Protein AF-0000000084597285 (afdb_homodimer)

pLDDT: mean 86.51, std 17.17, range [33.41, 98.69]

Secondary structure (DSSP, 8-state):
--HHHHHHHHHHS-----------HHHHHHHHHHHHHHHHHHHHHHTT--TTT---HHHHHHHHHHTHHHHHHHHHHHHHHHHHHHHHHHHHHHHHHHHHHH-HHIIIIIHHHHHHHTTS-GGGGHHHHHHHHTTSHHHHHHHHHHHHHHHHHHHHHHHHH-S-HHHHHHHHHTT--HHHHIIIIIHHHHHHHHHHHHHHHHHHHHHHHHHHHHHS-SSSHHHHHHHHHHTT-HHHHHHHHHHHHHHHHHHHHHHHHHHHHH-HHHHHHHH--/--HHHHHHHHHHH-----------HHHHHHHHHHHHHHHHHHHHHHTT--TTT---HHHHHHHHHHTHHHHHHHHHHHHHHHHHHHHHHHHHHHHHHHHHHH-HHIIIIIHHHHHHHTTS-GGGGHHHHHHHHTTSHHHHHHHHHHHHHHHHHHHHHHHHH-S-HHHHHHHHHTT--HHHHIIIIIHHHHHHHHHHHHHHHHHHHHHHHHHHHHHS-SSSHHHHHHHHHHTT-HHHHHHHHHHHHHHHHHHHHHHHHHHHHH-HHHHHHHH--

Structure (mmCIF, N/CA/C/O backbone):
data_AF-0000000084597285-model_v1
#
loop_
_entity.id
_entity.type
_entity.pdbx_description
1 polymer 'Binding-protein-dependent transport systems inner membrane component'
#
loop_
_atom_site.group_PDB
_atom_site.id
_atom_site.type_symbol
_atom_site.label_atom_id
_atom_site.label_alt_id
_atom_site.label_comp_id
_atom_site.label_asym_id
_atom_site.label_entity_id
_atom_site.label_seq_id
_atom_site.pdbx_PDB_ins_code
_atom_site.Cartn_x
_atom_site.Cartn_y
_atom_site.Cartn_z
_atom_site.occupancy
_atom_site.B_iso_or_equiv
_atom_site.auth_seq_id
_atom_site.auth_comp_id
_atom_site.auth_asym_id
_atom_site.auth_atom_id
_atom_site.pdbx_PDB_model_num
ATOM 1 N N . MET A 1 1 ? 10.25 71.938 -6.898 1 36.72 1 MET A N 1
ATOM 2 C CA . MET A 1 1 ? 11.172 70.812 -6.621 1 36.72 1 MET A CA 1
ATOM 3 C C . MET A 1 1 ? 10.406 69.562 -6.25 1 36.72 1 MET A C 1
ATOM 5 O O . MET A 1 1 ? 11.008 68.5 -5.934 1 36.72 1 MET A O 1
ATOM 9 N N . GLN A 1 2 ? 9.07 69.625 -6 1 49.94 2 GLN A N 1
ATOM 10 C CA . GLN A 1 2 ? 8.156 68.562 -5.602 1 49.94 2 GLN A CA 1
ATOM 11 C C . GLN A 1 2 ? 7.812 67.625 -6.789 1 49.94 2 GLN A C 1
ATOM 13 O O . GLN A 1 2 ? 7.383 66.5 -6.609 1 49.94 2 GLN A O 1
ATOM 18 N N . THR A 1 3 ? 7.871 68.188 -8.023 1 53.97 3 THR A N 1
ATOM 19 C CA . THR A 1 3 ? 7.324 67.438 -9.164 1 53.97 3 THR A CA 1
ATOM 20 C C . THR A 1 3 ? 8.273 66.375 -9.602 1 53.97 3 THR A C 1
ATOM 22 O O . THR A 1 3 ? 7.871 65.438 -10.328 1 53.97 3 THR A O 1
ATOM 25 N N . LYS A 1 4 ? 9.594 66.562 -9.391 1 57.09 4 LYS A N 1
ATOM 26 C CA . LYS A 1 4 ? 10.523 65.562 -9.914 1 57.09 4 LYS A CA 1
ATOM 27 C C . LYS A 1 4 ? 10.438 64.25 -9.133 1 57.09 4 LYS A C 1
ATOM 29 O O . LYS A 1 4 ? 10.734 63.156 -9.656 1 57.09 4 LYS A O 1
ATOM 34 N N . THR A 1 5 ? 10.047 64.375 -7.777 1 53.66 5 THR A N 1
ATOM 35 C CA . THR A 1 5 ? 10.023 63.188 -6.953 1 53.66 5 THR A CA 1
ATOM 36 C C . THR A 1 5 ? 8.867 62.281 -7.34 1 53.66 5 THR A C 1
ATOM 38 O O . THR A 1 5 ? 8.992 61.031 -7.312 1 53.66 5 THR A O 1
ATOM 41 N N . GLU A 1 6 ? 7.719 62.906 -7.875 1 53.47 6 GLU A N 1
ATOM 42 C CA . GLU A 1 6 ? 6.582 62.031 -8.219 1 53.47 6 GLU A CA 1
ATOM 43 C C . GLU A 1 6 ? 6.859 61.25 -9.484 1 53.47 6 GLU A C 1
ATOM 45 O O . GLU A 1 6 ? 6.441 60.094 -9.594 1 53.47 6 GLU A O 1
ATOM 50 N N . THR A 1 7 ? 7.617 61.844 -10.461 1 55.75 7 THR A N 1
ATOM 51 C CA . THR A 1 7 ? 7.82 61.156 -11.719 1 55.75 7 THR A CA 1
ATOM 52 C C . THR A 1 7 ? 8.773 59.969 -11.539 1 55.75 7 THR A C 1
ATOM 54 O O . THR A 1 7 ? 8.617 58.938 -12.188 1 55.75 7 THR A O 1
ATOM 57 N N . THR A 1 8 ? 9.828 60.188 -10.609 1 51.66 8 THR A N 1
ATOM 58 C CA . THR A 1 8 ? 10.789 59.094 -10.453 1 51.66 8 THR A CA 1
ATOM 59 C C . THR A 1 8 ? 10.141 57.938 -9.727 1 51.66 8 THR A C 1
ATOM 61 O O . THR A 1 8 ? 10.492 56.781 -9.977 1 51.66 8 THR A O 1
ATOM 64 N N . TRP A 1 9 ? 9.18 58.219 -8.719 1 50.84 9 TRP A N 1
ATOM 65 C CA . TRP A 1 9 ? 8.516 57.094 -8.062 1 50.84 9 TRP A CA 1
ATOM 66 C C . TRP A 1 9 ? 7.637 56.312 -9.039 1 50.84 9 TRP A C 1
ATOM 68 O O . TRP A 1 9 ? 7.547 55.094 -8.969 1 50.84 9 TRP A O 1
ATOM 78 N N . MET A 1 10 ? 6.949 57.031 -9.992 1 48.25 10 MET A N 1
ATOM 79 C CA . MET A 1 10 ? 6.137 56.312 -10.961 1 48.25 10 MET A CA 1
ATOM 80 C C . MET A 1 10 ? 7.016 55.469 -11.898 1 48.25 10 MET A C 1
ATOM 82 O O . MET A 1 10 ? 6.559 54.5 -12.469 1 48.25 10 MET A O 1
ATOM 86 N N . LYS A 1 11 ? 8.172 55.969 -12.32 1 46.78 11 LYS A N 1
ATOM 87 C CA . LYS A 1 11 ? 9.031 55.219 -13.227 1 46.78 11 LYS A CA 1
ATOM 88 C C . LYS A 1 11 ? 9.617 54 -12.531 1 46.78 11 LYS A C 1
ATOM 90 O O . LYS A 1 11 ? 9.883 52.969 -13.18 1 46.78 11 LYS A O 1
ATOM 95 N N . GLN A 1 12 ? 9.992 54.094 -11.234 1 44.41 12 GLN A N 1
ATOM 96 C CA . GLN A 1 12 ? 10.57 52.938 -10.586 1 44.41 12 GLN A CA 1
ATOM 97 C C . GLN A 1 12 ? 9.516 51.844 -10.383 1 44.41 12 GLN A C 1
ATOM 99 O O . GLN A 1 12 ? 9.852 50.688 -10.055 1 44.41 12 GLN A O 1
ATOM 104 N N . ALA A 1 13 ? 8.25 52.188 -10.297 1 42.84 13 ALA A N 1
ATOM 105 C CA . ALA A 1 13 ? 7.242 51.156 -10.109 1 42.84 13 ALA A CA 1
ATOM 106 C C . ALA A 1 13 ? 7.133 50.25 -11.344 1 42.84 13 ALA A C 1
ATOM 108 O O . ALA A 1 13 ? 6.492 49.188 -11.297 1 42.84 13 ALA A O 1
ATOM 109 N N . LYS A 1 14 ? 7.297 50.906 -12.5 1 39.84 14 LYS A N 1
ATOM 110 C CA . LYS A 1 14 ? 7.051 50.062 -13.656 1 39.84 14 LYS A CA 1
ATOM 111 C C . LYS A 1 14 ? 8.195 49.062 -13.859 1 39.84 14 LYS A C 1
ATOM 113 O O . LYS A 1 14 ? 8.883 49.125 -14.875 1 39.84 14 LYS A O 1
ATOM 118 N N . GLN A 1 15 ? 9.188 49 -12.977 1 37.38 15 GLN A N 1
ATOM 119 C CA . GLN A 1 15 ? 10.031 47.875 -13.328 1 37.38 15 GLN A CA 1
ATOM 120 C C . GLN A 1 15 ? 9.188 46.656 -13.734 1 37.38 15 GLN A C 1
ATOM 122 O O . GLN A 1 15 ? 8.352 46.219 -12.953 1 37.38 15 GLN A O 1
ATOM 127 N N . LYS A 1 16 ? 8.93 46.562 -14.992 1 36.34 16 LYS A N 1
ATOM 128 C CA . LYS A 1 16 ? 8.344 45.406 -15.664 1 36.34 16 LYS A CA 1
ATOM 129 C C . LYS A 1 16 ? 8.75 44.094 -14.961 1 36.34 16 LYS A C 1
ATOM 131 O O . LYS A 1 16 ? 9.938 43.781 -14.859 1 36.34 16 LYS A O 1
ATOM 136 N N . ASN A 1 17 ? 8.023 43.75 -14.023 1 38.5 17 ASN A N 1
ATOM 137 C CA . ASN A 1 17 ? 8.102 42.344 -13.617 1 38.5 17 ASN A CA 1
ATOM 138 C C . ASN A 1 17 ? 8.305 41.438 -14.828 1 38.5 17 ASN A C 1
ATOM 140 O O . ASN A 1 17 ? 7.406 41.25 -15.648 1 38.5 17 ASN A O 1
ATOM 144 N N . VAL A 1 18 ? 9.375 41.688 -15.578 1 36.62 18 VAL A N 1
ATOM 145 C CA . VAL A 1 18 ? 9.648 40.625 -16.531 1 36.62 18 VAL A CA 1
ATOM 146 C C . VAL A 1 18 ? 9.148 39.281 -15.984 1 36.62 18 VAL A C 1
ATOM 148 O O . VAL A 1 18 ? 9.648 38.781 -14.969 1 36.62 18 VAL A O 1
ATOM 151 N N . LYS A 1 19 ? 7.941 39.125 -16.125 1 39.03 19 LYS A N 1
ATOM 152 C CA . LYS A 1 19 ? 7.379 37.812 -15.867 1 39.03 19 LYS A CA 1
ATOM 153 C C . LYS A 1 19 ? 8.32 36.688 -16.328 1 39.03 19 LYS A C 1
ATOM 155 O O . LYS A 1 19 ? 8.516 36.531 -17.531 1 39.03 19 LYS A O 1
ATOM 160 N N . ARG A 1 20 ? 9.516 36.469 -15.867 1 38.94 20 ARG A N 1
ATOM 161 C CA . ARG A 1 20 ? 10.234 35.25 -16.141 1 38.94 20 ARG A CA 1
ATOM 162 C C . ARG A 1 20 ? 9.273 34.125 -16.5 1 38.94 20 ARG A C 1
ATOM 164 O O . ARG A 1 20 ? 8.352 33.812 -15.742 1 38.94 20 ARG A O 1
ATOM 171 N N . ILE A 1 21 ? 9.016 34 -17.703 1 37.62 21 ILE A N 1
ATOM 172 C CA . ILE A 1 21 ? 8.305 32.812 -18.188 1 37.62 21 ILE A CA 1
ATOM 173 C C . ILE A 1 21 ? 8.727 31.609 -17.375 1 37.62 21 ILE A C 1
ATOM 175 O O . ILE A 1 21 ? 9.875 31.156 -17.453 1 37.62 21 ILE A O 1
ATOM 179 N N . GLN A 1 22 ? 8.469 31.484 -16.094 1 44.31 22 GLN A N 1
ATOM 180 C CA . GLN A 1 22 ? 8.602 30.234 -15.367 1 44.31 22 GLN A CA 1
ATOM 181 C C . GLN A 1 22 ? 8.156 29.047 -16.219 1 44.31 22 GLN A C 1
ATOM 183 O O . GLN A 1 22 ? 6.984 28.953 -16.594 1 44.31 22 GLN A O 1
ATOM 188 N N . ILE A 1 23 ? 8.875 28.703 -17.281 1 49.12 23 ILE A N 1
ATOM 189 C CA . ILE A 1 23 ? 8.57 27.422 -17.906 1 49.12 23 ILE A CA 1
ATOM 190 C C . ILE A 1 23 ? 7.809 26.531 -16.938 1 49.12 23 ILE A C 1
ATOM 192 O O . ILE A 1 23 ? 8.266 26.297 -15.812 1 49.12 23 ILE A O 1
ATOM 196 N N . PRO A 1 24 ? 6.562 26.297 -17.219 1 55.91 24 PRO A N 1
ATOM 197 C CA . PRO A 1 24 ? 5.766 25.531 -16.25 1 55.91 24 PRO A CA 1
ATOM 198 C C . PRO A 1 24 ? 6.461 24.234 -15.805 1 55.91 24 PRO A C 1
ATOM 200 O O . PRO A 1 24 ? 7.219 23.641 -16.578 1 55.91 24 PRO A O 1
ATOM 203 N N . HIS A 1 25 ? 6.801 24.031 -14.59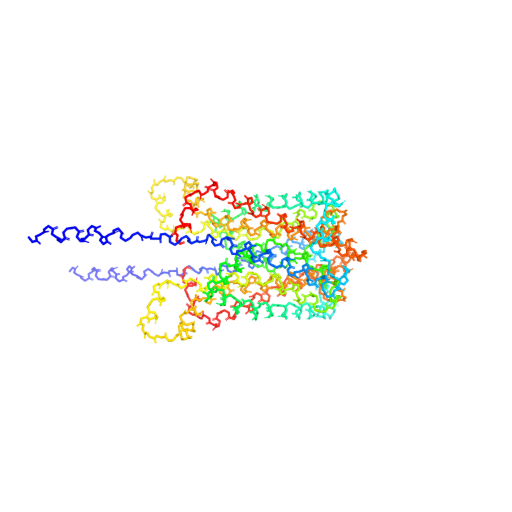4 1 61 25 HIS A N 1
ATOM 204 C CA . HIS A 1 25 ? 7.391 22.906 -13.867 1 61 25 HIS A CA 1
ATOM 205 C C . HIS A 1 25 ? 7.062 21.578 -14.539 1 61 25 HIS A C 1
ATOM 207 O O . HIS A 1 25 ? 7.867 20.641 -14.508 1 61 25 HIS A O 1
ATOM 213 N N . SER A 1 26 ? 6.098 21.562 -15.469 1 67.5 26 SER A N 1
ATOM 214 C CA . SER A 1 26 ? 5.598 20.359 -16.156 1 67.5 26 SER A CA 1
ATOM 215 C C . SER A 1 26 ? 6.441 20.047 -17.375 1 67.5 26 SER A C 1
ATOM 217 O O . SER A 1 26 ? 6.586 18.875 -17.75 1 67.5 26 SER A O 1
ATOM 219 N N . LEU A 1 27 ? 7.102 20.984 -17.922 1 76.88 27 LEU A N 1
ATOM 220 C CA . LEU A 1 27 ? 7.852 20.734 -19.141 1 76.88 27 LEU A CA 1
ATOM 221 C C . LEU A 1 27 ? 9.133 19.953 -18.844 1 76.88 27 LEU A C 1
ATOM 223 O O . LEU A 1 27 ? 9.531 19.078 -19.625 1 76.88 27 LEU A O 1
ATOM 227 N N . TRP A 1 28 ? 9.68 20.234 -17.797 1 80.44 28 TRP A N 1
ATOM 228 C CA . TRP A 1 28 ? 10.891 19.516 -17.391 1 80.44 28 TRP A CA 1
ATOM 229 C C . TRP A 1 28 ? 10.586 18.031 -17.172 1 80.44 28 TRP A C 1
ATOM 231 O O . TRP A 1 28 ? 11.391 17.172 -17.531 1 80.44 28 TRP A O 1
ATOM 241 N N . ALA A 1 29 ? 9.438 17.781 -16.656 1 82.94 29 ALA A N 1
ATOM 242 C CA . ALA A 1 29 ? 9.023 16.391 -16.438 1 82.94 29 ALA A CA 1
ATOM 243 C C . ALA A 1 29 ? 8.828 15.656 -17.75 1 82.94 29 ALA A C 1
ATOM 245 O O . ALA A 1 29 ? 9.25 14.508 -17.906 1 82.94 29 ALA A O 1
ATOM 246 N N . GLY A 1 30 ? 8.25 16.344 -18.688 1 87.19 30 GLY A N 1
ATOM 247 C CA . GLY A 1 30 ? 8.031 15.758 -20 1 87.19 30 GLY A CA 1
ATOM 248 C C . GLY A 1 30 ? 9.32 15.43 -20.719 1 87.19 30 GLY A C 1
ATOM 249 O O . GLY A 1 30 ? 9.469 14.336 -21.281 1 87.19 30 GLY A O 1
ATOM 250 N N . PHE A 1 31 ? 10.227 16.281 -20.656 1 88.81 31 PHE A N 1
ATOM 251 C CA . PHE A 1 31 ? 11.508 16.094 -21.312 1 88.81 31 PHE A CA 1
ATOM 252 C C . PHE A 1 31 ? 12.281 14.953 -20.672 1 88.81 31 PHE A C 1
ATOM 254 O O . PHE A 1 31 ? 12.938 14.156 -21.359 1 88.81 31 PHE A O 1
ATOM 261 N N . THR A 1 32 ? 12.195 14.93 -19.406 1 86.88 32 THR A N 1
ATOM 262 C CA . THR A 1 32 ? 12.898 13.875 -18.688 1 86.88 32 THR A CA 1
ATOM 263 C C . THR A 1 32 ? 12.305 12.508 -19.016 1 86.88 32 THR A C 1
ATOM 265 O O . THR A 1 32 ? 13.039 11.531 -19.188 1 86.88 32 THR A O 1
ATOM 268 N N . LEU A 1 33 ? 11.008 12.414 -19.109 1 88.5 33 LEU A N 1
ATOM 269 C CA . LEU A 1 33 ? 10.352 11.156 -19.422 1 88.5 33 LEU A CA 1
ATOM 270 C C . LEU A 1 33 ? 10.703 10.695 -20.828 1 88.5 33 LEU A C 1
ATOM 272 O O . LEU A 1 33 ? 10.984 9.516 -21.062 1 88.5 33 LEU A O 1
ATOM 276 N N . ILE A 1 34 ? 10.664 11.648 -21.719 1 90.75 34 ILE A N 1
ATOM 277 C CA . ILE A 1 34 ? 11.016 11.352 -23.109 1 90.75 34 ILE A CA 1
ATOM 278 C C . ILE A 1 34 ?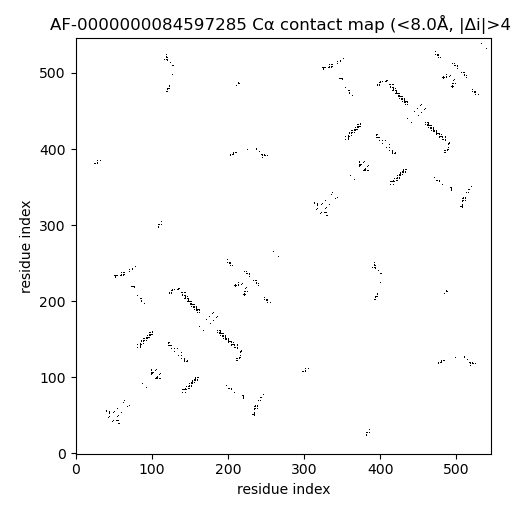 12.477 10.898 -23.188 1 90.75 34 ILE A C 1
ATOM 280 O O . ILE A 1 34 ? 12.797 9.938 -23.875 1 90.75 34 ILE A O 1
ATOM 284 N N . GLY A 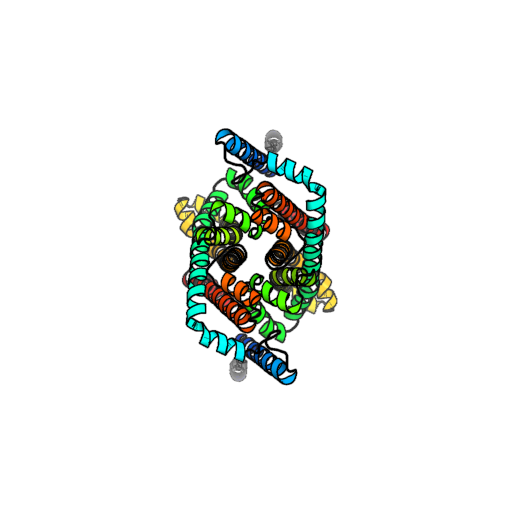1 35 ? 13.305 11.648 -22.5 1 91.94 35 GLY A N 1
ATOM 285 C CA . GLY A 1 35 ? 14.703 11.258 -22.438 1 91.94 35 GLY A CA 1
ATOM 286 C C . GLY A 1 35 ? 14.914 9.859 -21.891 1 91.94 35 GLY A C 1
ATOM 287 O O . GLY A 1 35 ? 15.734 9.102 -22.406 1 91.94 35 GLY A O 1
ATOM 288 N N . PHE A 1 36 ? 14.172 9.531 -20.859 1 91.06 36 PHE A N 1
ATOM 289 C CA . PHE A 1 36 ? 14.266 8.211 -20.25 1 91.06 36 PHE A CA 1
ATOM 290 C C . PHE A 1 36 ? 13.891 7.121 -21.25 1 91.06 36 PHE A C 1
ATOM 292 O O . PHE A 1 36 ? 14.609 6.125 -21.375 1 91.06 36 PHE A O 1
ATOM 299 N N . PHE A 1 37 ? 12.812 7.266 -22 1 93.38 37 PHE A N 1
ATOM 300 C CA . PHE A 1 37 ? 12.352 6.262 -22.953 1 93.38 37 PHE A CA 1
ATOM 301 C C . PHE A 1 37 ? 13.312 6.164 -24.141 1 93.38 37 PHE A C 1
ATOM 303 O O . PHE A 1 37 ? 13.516 5.082 -24.703 1 93.38 37 PHE A O 1
ATOM 310 N N . LEU A 1 38 ? 13.867 7.297 -24.531 1 94.62 38 LEU A N 1
ATOM 311 C CA . LEU A 1 38 ? 14.828 7.301 -25.625 1 94.62 38 LEU A CA 1
ATOM 312 C C . LEU A 1 38 ? 16.109 6.566 -25.219 1 94.62 38 LEU A C 1
ATOM 314 O O . LEU A 1 38 ? 16.656 5.797 -26.016 1 94.62 38 LEU A O 1
ATOM 318 N N . VAL A 1 39 ? 16.531 6.844 -24.062 1 94.5 39 VAL A N 1
ATOM 319 C CA . VAL A 1 39 ? 17.719 6.156 -23.562 1 94.5 39 VAL A CA 1
ATOM 320 C C . VAL A 1 39 ? 17.438 4.66 -23.469 1 94.5 39 VAL A C 1
ATOM 322 O O . VAL A 1 39 ? 18.297 3.842 -23.812 1 94.5 39 VAL A O 1
ATOM 325 N N . TRP A 1 40 ? 16.281 4.312 -22.984 1 94.75 40 TRP A N 1
ATOM 326 C CA . TRP A 1 40 ? 15.867 2.918 -22.891 1 94.75 40 TRP A CA 1
ATOM 327 C C . TRP A 1 40 ? 15.852 2.262 -24.266 1 94.75 40 TRP A C 1
ATOM 329 O O . TRP A 1 40 ? 16.422 1.183 -24.453 1 94.75 40 TRP A O 1
ATOM 339 N N . GLN A 1 41 ? 15.328 2.902 -25.172 1 95.5 41 GLN A N 1
ATOM 340 C CA . GLN A 1 41 ? 15.258 2.389 -26.531 1 95.5 41 GLN A CA 1
ATOM 341 C C . GLN A 1 41 ? 16.656 2.203 -27.125 1 95.5 41 GLN A C 1
ATOM 343 O O . GLN A 1 41 ? 16.953 1.16 -27.703 1 95.5 41 GLN A O 1
ATOM 348 N N . LEU A 1 42 ? 17.453 3.197 -26.938 1 95.25 42 LEU A N 1
ATOM 349 C CA . LEU A 1 42 ? 18.812 3.166 -27.484 1 95.25 42 LEU A CA 1
ATOM 350 C C . LEU A 1 42 ? 19.656 2.113 -26.781 1 95.25 42 LEU A C 1
ATOM 352 O O . LEU A 1 42 ? 20.469 1.438 -27.422 1 95.25 42 LEU A O 1
ATOM 356 N N . ALA A 1 43 ? 19.484 2.043 -25.516 1 94.44 43 ALA A N 1
ATOM 357 C CA . ALA A 1 43 ? 20.25 1.075 -24.75 1 94.44 43 ALA A CA 1
ATOM 358 C C . ALA A 1 43 ? 19.953 -0.353 -25.188 1 94.44 43 ALA A C 1
ATOM 360 O O . ALA A 1 43 ? 20.859 -1.178 -25.328 1 94.44 43 ALA A O 1
ATOM 361 N N . THR A 1 44 ? 18.688 -0.622 -25.375 1 93.31 44 THR A N 1
ATOM 362 C CA . THR A 1 44 ? 18.297 -1.973 -25.766 1 93.31 44 THR A CA 1
ATOM 363 C C . THR A 1 44 ? 18.812 -2.281 -27.172 1 93.31 44 THR A C 1
ATOM 365 O O . THR A 1 44 ? 19.188 -3.416 -27.469 1 93.31 44 THR A O 1
ATOM 368 N N . MET A 1 45 ? 18.906 -1.268 -28.031 1 91.69 45 MET A N 1
ATOM 369 C CA . MET A 1 45 ? 19.359 -1.449 -29.406 1 91.69 45 MET A CA 1
ATOM 370 C C . MET A 1 45 ? 20.875 -1.568 -29.469 1 91.69 45 MET A C 1
ATOM 372 O O . MET A 1 45 ? 21.406 -2.461 -30.141 1 91.69 45 MET A O 1
ATOM 376 N N . LEU A 1 46 ? 21.531 -0.699 -28.734 1 93.81 46 LEU A N 1
ATOM 377 C CA . LEU A 1 46 ? 22.984 -0.617 -28.828 1 93.81 46 LEU A CA 1
ATOM 378 C C . LEU A 1 46 ? 23.641 -1.771 -28.078 1 93.81 46 LEU A C 1
ATOM 380 O O . LEU A 1 46 ? 24.688 -2.273 -28.5 1 93.81 46 LEU A O 1
ATOM 384 N N . LEU A 1 47 ? 23.062 -2.154 -27 1 94.38 47 LEU A N 1
ATOM 385 C CA . LEU A 1 47 ? 23.656 -3.215 -26.188 1 94.38 47 LEU A CA 1
ATOM 386 C C . LEU A 1 47 ? 23.094 -4.578 -26.578 1 94.38 47 LEU A C 1
ATOM 388 O O . LEU A 1 47 ? 23.5 -5.602 -26.031 1 94.38 47 LEU A O 1
ATOM 392 N N . ALA A 1 48 ? 22.203 -4.676 -27.516 1 92.88 48 ALA A N 1
ATOM 393 C CA . ALA A 1 48 ? 21.594 -5.902 -28.016 1 92.88 48 ALA A CA 1
ATOM 394 C C . ALA A 1 48 ? 21.031 -6.746 -26.875 1 92.88 48 ALA A C 1
ATOM 396 O O . ALA A 1 48 ? 21.312 -7.941 -26.781 1 92.88 48 ALA A O 1
ATOM 397 N N . ILE A 1 49 ? 20.375 -6.098 -26.031 1 92.06 49 ILE A N 1
ATOM 398 C CA . ILE A 1 49 ? 19.75 -6.797 -24.922 1 92.06 49 ILE A CA 1
ATOM 399 C C . ILE A 1 49 ? 18.625 -7.699 -25.422 1 92.06 49 ILE A C 1
ATOM 401 O O . ILE A 1 49 ? 17.734 -7.242 -26.156 1 92.06 49 ILE A O 1
ATOM 405 N N . PRO A 1 50 ? 18.656 -8.938 -25.125 1 92.88 50 PRO A N 1
ATOM 406 C CA . PRO A 1 50 ? 17.594 -9.836 -25.578 1 92.88 50 PRO A CA 1
ATOM 407 C C . PRO A 1 50 ? 16.219 -9.398 -25.109 1 92.88 50 PRO A C 1
ATOM 409 O O . PRO A 1 50 ? 16.062 -8.914 -23.984 1 92.88 50 PRO A O 1
ATOM 412 N N . GLN A 1 51 ? 15.234 -9.617 -25.922 1 90.94 51 GLN A N 1
ATOM 413 C CA . GLN A 1 51 ? 13.859 -9.18 -25.672 1 90.94 51 GLN A CA 1
ATOM 414 C C . GLN A 1 51 ? 13.266 -9.898 -24.469 1 90.94 51 GLN A C 1
ATOM 416 O O . GLN A 1 51 ? 12.398 -9.359 -23.781 1 90.94 51 GLN A O 1
ATOM 421 N N . TYR A 1 52 ? 13.758 -11.117 -24.281 1 90.38 52 TYR A N 1
ATOM 422 C CA . TYR A 1 52 ? 13.195 -11.875 -23.156 1 90.38 52 TYR A CA 1
ATOM 423 C C . TYR A 1 52 ? 13.633 -11.289 -21.828 1 90.38 52 TYR A C 1
ATOM 425 O O . TYR A 1 52 ? 13.016 -11.555 -20.797 1 90.38 52 TYR A O 1
ATOM 433 N N . LEU A 1 53 ? 14.68 -10.531 -21.922 1 91.31 53 LEU A N 1
ATOM 434 C CA . LEU A 1 53 ? 15.156 -9.875 -20.703 1 91.31 53 LEU A CA 1
ATOM 435 C C . LEU A 1 53 ? 14.57 -8.477 -20.578 1 91.31 53 LEU A C 1
ATOM 437 O O . LEU A 1 53 ? 14.023 -8.109 -19.547 1 91.31 53 LEU A O 1
ATOM 441 N N . LEU A 1 54 ? 14.711 -7.695 -21.594 1 95.31 54 LEU A N 1
ATOM 442 C CA . LEU A 1 54 ? 14.227 -6.316 -21.578 1 95.31 54 LEU A CA 1
ATOM 443 C C . LEU A 1 54 ? 13.789 -5.879 -22.984 1 95.31 54 LEU A C 1
ATOM 445 O O . LEU A 1 54 ? 14.609 -5.402 -23.766 1 95.31 54 LEU A O 1
ATOM 449 N N . PRO A 1 55 ? 12.516 -5.941 -23.172 1 96.56 55 PRO A N 1
ATOM 450 C CA . PRO A 1 55 ? 12.047 -5.457 -24.469 1 96.56 55 PRO A CA 1
ATOM 451 C C . PRO A 1 55 ? 12.148 -3.938 -24.609 1 96.56 55 PRO A C 1
ATOM 453 O O . PRO A 1 55 ? 12.039 -3.219 -23.609 1 96.56 55 PRO A O 1
ATOM 456 N N . SER A 1 56 ? 12.344 -3.506 -25.797 1 96.31 56 SER A N 1
ATOM 457 C CA . SER A 1 56 ? 12.391 -2.07 -26.062 1 96.31 56 SER A CA 1
ATOM 458 C C . SER A 1 56 ? 11 -1.446 -25.953 1 96.31 56 SER A C 1
ATOM 460 O O . SER A 1 56 ? 9.992 -2.141 -26.078 1 96.31 56 SER A O 1
ATOM 462 N N . PRO A 1 57 ? 11.008 -0.171 -25.656 1 96.44 57 PRO A N 1
ATOM 463 C CA . PRO A 1 57 ? 9.711 0.516 -25.594 1 96.44 57 PRO A CA 1
ATOM 464 C C . PRO A 1 57 ? 8.898 0.365 -26.875 1 96.44 57 PRO A C 1
ATOM 466 O O . PRO A 1 57 ? 7.676 0.226 -26.812 1 96.44 57 PRO A O 1
ATOM 469 N N . LEU A 1 58 ? 9.547 0.32 -27.969 1 95.31 58 LEU A N 1
ATOM 470 C CA . LEU A 1 58 ? 8.852 0.185 -29.234 1 95.31 58 LEU A CA 1
ATOM 471 C C . LEU A 1 58 ? 8.188 -1.184 -29.344 1 95.31 58 LEU A C 1
ATOM 473 O O . LEU A 1 58 ? 7.062 -1.295 -29.844 1 95.31 58 LEU A O 1
ATOM 477 N N . ILE A 1 59 ? 8.867 -2.211 -28.922 1 96.25 59 ILE A N 1
ATOM 478 C CA . ILE A 1 59 ? 8.328 -3.564 -28.953 1 96.25 59 ILE A CA 1
ATOM 479 C C . ILE A 1 59 ? 7.133 -3.666 -28.016 1 96.25 59 ILE A C 1
ATOM 481 O O . ILE A 1 59 ? 6.129 -4.305 -28.328 1 96.25 59 ILE A O 1
ATOM 485 N N . ILE A 1 60 ? 7.273 -3.035 -26.875 1 97 60 ILE A N 1
ATOM 486 C CA . ILE A 1 60 ? 6.18 -3.029 -25.906 1 97 60 ILE A CA 1
ATOM 487 C C . ILE A 1 60 ? 4.965 -2.328 -26.516 1 97 60 ILE A C 1
ATOM 489 O O . ILE A 1 60 ? 3.836 -2.818 -26.406 1 97 60 ILE A O 1
ATOM 493 N N . PHE A 1 61 ? 5.215 -1.225 -27.188 1 96.5 61 PHE A N 1
ATOM 494 C CA . PHE A 1 61 ? 4.133 -0.456 -27.797 1 96.5 61 PHE A CA 1
ATOM 495 C C . PHE A 1 61 ? 3.449 -1.257 -28.891 1 96.5 61 PHE A C 1
ATOM 497 O O . PHE A 1 61 ? 2.221 -1.26 -29 1 96.5 61 PHE A O 1
ATOM 504 N N . THR A 1 62 ? 4.188 -1.905 -29.688 1 96.12 62 THR A N 1
ATOM 505 C CA . THR A 1 62 ? 3.635 -2.727 -30.75 1 96.12 62 THR A CA 1
ATOM 506 C C . THR A 1 62 ? 2.822 -3.885 -30.188 1 96.12 62 THR A C 1
ATOM 508 O O . THR A 1 62 ? 1.787 -4.258 -30.734 1 96.12 62 THR A O 1
ATOM 511 N N . ARG A 1 63 ? 3.348 -4.434 -29.078 1 96.69 63 ARG A N 1
ATOM 512 C CA . ARG A 1 63 ? 2.633 -5.527 -28.438 1 96.69 63 ARG A CA 1
ATOM 513 C C . ARG A 1 63 ? 1.308 -5.047 -27.844 1 96.69 63 ARG A C 1
ATOM 515 O O . ARG A 1 63 ? 0.302 -5.754 -27.922 1 96.69 63 ARG A O 1
ATOM 522 N N . VAL A 1 64 ? 1.301 -3.883 -27.297 1 97.56 64 VAL A N 1
ATOM 523 C CA . VAL A 1 64 ? 0.074 -3.303 -26.766 1 97.56 64 VAL A CA 1
ATOM 524 C C . VAL A 1 64 ? -0.949 -3.129 -27.891 1 97.56 64 VAL A C 1
ATOM 526 O O . VAL A 1 64 ? -2.133 -3.426 -27.703 1 97.56 64 VAL A O 1
ATOM 529 N N . LEU A 1 65 ? -0.478 -2.711 -29.031 1 96.81 65 LEU A N 1
ATOM 530 C CA . LEU A 1 65 ? -1.371 -2.48 -30.156 1 96.81 65 LEU A CA 1
ATOM 531 C C . LEU A 1 65 ? -1.861 -3.801 -30.75 1 96.81 65 LEU A C 1
ATOM 533 O O . LEU A 1 65 ? -3.041 -3.936 -31.078 1 96.81 65 LEU A O 1
ATOM 537 N N . SER A 1 66 ? -0.98 -4.75 -30.859 1 97 66 SER A N 1
ATOM 538 C CA . SER A 1 66 ? -1.337 -6.031 -31.469 1 97 66 SER A CA 1
ATOM 539 C C . SER A 1 66 ? -2.277 -6.824 -30.562 1 97 66 SER A C 1
ATOM 541 O O . SER A 1 66 ? -3.113 -7.586 -31.047 1 97 66 SER A O 1
ATOM 543 N N . GLU A 1 67 ? -2.131 -6.664 -29.25 1 97.62 67 GLU A N 1
ATOM 544 C CA . GLU A 1 67 ? -2.961 -7.395 -28.297 1 97.62 67 GLU A CA 1
ATOM 545 C C . GLU A 1 67 ? -3.992 -6.48 -27.641 1 97.62 67 GLU A C 1
ATOM 547 O O . GLU A 1 67 ? -4.391 -6.703 -26.5 1 97.62 67 GLU A O 1
ATOM 552 N N . SER A 1 68 ? -4.367 -5.461 -28.359 1 97.12 68 SER A N 1
ATOM 553 C CA . SER A 1 68 ? -5.227 -4.43 -27.797 1 97.12 68 SER A CA 1
ATOM 554 C C . SER A 1 68 ? -6.555 -5.012 -27.312 1 97.12 68 SER A C 1
ATOM 556 O O . SER A 1 68 ? -7.066 -4.625 -26.266 1 97.12 68 SER A O 1
ATOM 558 N N . GLN A 1 69 ? -7.102 -5.965 -28.047 1 97.5 69 GLN A N 1
ATOM 559 C CA . GLN A 1 69 ? -8.391 -6.551 -27.672 1 97.5 69 GLN A CA 1
ATOM 560 C C . GLN A 1 69 ? -8.266 -7.402 -26.406 1 97.5 69 GLN A C 1
ATOM 562 O O . GLN A 1 69 ? -9.102 -7.316 -25.516 1 97.5 69 GLN A O 1
ATOM 567 N N . VAL A 1 70 ? -7.258 -8.219 -26.375 1 97.62 70 VAL A N 1
ATOM 568 C CA . VAL A 1 70 ? -7.008 -9.07 -25.219 1 97.62 70 VAL A CA 1
ATOM 569 C C . VAL A 1 70 ? -6.723 -8.203 -24 1 97.62 70 VAL A C 1
ATOM 571 O O . VAL A 1 70 ? -7.285 -8.43 -22.922 1 97.62 70 VAL A O 1
ATOM 574 N N . LEU A 1 71 ? -5.891 -7.227 -24.141 1 98.44 71 LEU A N 1
ATOM 575 C CA . LEU A 1 71 ? -5.539 -6.332 -23.047 1 98.44 71 LEU A CA 1
ATOM 576 C C . LEU A 1 71 ? -6.762 -5.574 -22.547 1 98.44 71 LEU A C 1
ATOM 578 O O . LEU A 1 71 ? -6.949 -5.414 -21.344 1 98.44 71 LEU A O 1
ATOM 582 N N . LEU A 1 72 ? -7.543 -5.141 -23.469 1 98 72 LEU A N 1
ATOM 583 C CA . LEU A 1 72 ? -8.734 -4.391 -23.094 1 98 72 LEU A CA 1
ATOM 584 C C . LEU A 1 72 ? -9.711 -5.27 -22.312 1 98 72 LEU A C 1
ATOM 586 O O . LEU A 1 72 ? -10.297 -4.828 -21.328 1 98 72 LEU A O 1
ATOM 590 N N . SER A 1 73 ? -9.922 -6.469 -22.766 1 98.06 73 SER A N 1
ATOM 591 C CA . SER A 1 73 ? -10.828 -7.395 -22.094 1 98.06 73 SER A CA 1
ATOM 592 C C . SER A 1 73 ? -10.375 -7.66 -20.656 1 98.06 73 SER A C 1
ATOM 594 O O . SER A 1 73 ? -11.18 -7.605 -19.719 1 98.06 73 SER A O 1
ATOM 596 N N . HIS A 1 74 ? -9.117 -7.934 -20.422 1 98.56 74 HIS A N 1
ATOM 597 C CA . HIS A 1 74 ? -8.578 -8.164 -19.094 1 98.56 74 HIS A CA 1
ATOM 598 C C . HIS A 1 74 ? -8.562 -6.875 -18.266 1 98.56 74 HIS A C 1
ATOM 600 O O . HIS A 1 74 ? -8.789 -6.902 -17.062 1 98.56 74 HIS A O 1
ATOM 606 N N . ALA A 1 75 ? -8.32 -5.785 -18.984 1 98.56 75 ALA A N 1
ATOM 607 C CA . ALA A 1 75 ? -8.312 -4.488 -18.312 1 98.56 75 ALA A CA 1
ATOM 608 C C . ALA A 1 75 ? -9.695 -4.152 -17.75 1 98.56 75 ALA A C 1
ATOM 610 O O . ALA A 1 75 ? -9.805 -3.596 -16.656 1 98.56 75 ALA A O 1
ATOM 611 N N . LEU A 1 76 ? -10.703 -4.445 -18.469 1 98.19 76 LEU A N 1
ATOM 612 C CA . LEU A 1 76 ? -12.062 -4.168 -18.031 1 98.19 76 LEU A CA 1
ATOM 613 C C . LEU A 1 76 ? -12.406 -4.992 -16.797 1 98.19 76 LEU A C 1
ATOM 615 O O . LEU A 1 76 ? -13.109 -4.512 -15.898 1 98.19 76 LEU A O 1
ATOM 619 N N . THR A 1 77 ? -11.953 -6.195 -16.766 1 98.12 77 THR A N 1
ATOM 620 C CA . THR A 1 77 ? -12.148 -7.031 -15.594 1 98.12 77 THR A CA 1
ATOM 621 C C . THR A 1 77 ? -11.453 -6.434 -14.375 1 98.12 77 THR A C 1
ATOM 623 O O . THR A 1 77 ? -12.055 -6.301 -13.312 1 98.12 77 THR A O 1
ATOM 626 N N . THR A 1 78 ? -10.188 -6.094 -14.539 1 98.5 78 THR A N 1
ATOM 627 C CA . THR A 1 78 ? -9.43 -5.484 -13.453 1 98.5 78 THR A CA 1
ATOM 628 C C . THR A 1 78 ? -10.07 -4.172 -13.016 1 98.5 78 THR A C 1
ATOM 630 O O . THR A 1 78 ? -10.172 -3.895 -11.812 1 98.5 78 THR A O 1
ATOM 633 N N . LEU A 1 79 ? -10.555 -3.418 -13.961 1 98.56 79 LEU A N 1
ATOM 634 C CA . LEU A 1 79 ? -11.203 -2.146 -13.648 1 98.56 79 LEU A CA 1
ATOM 635 C C . LEU A 1 79 ? -12.477 -2.369 -12.844 1 98.56 79 LEU A C 1
ATOM 637 O O . LEU A 1 79 ? -12.773 -1.601 -11.93 1 98.56 79 LEU A O 1
ATOM 641 N N . ALA A 1 80 ? -13.211 -3.32 -13.195 1 98.25 80 ALA A N 1
ATOM 642 C CA . ALA A 1 80 ? -14.43 -3.645 -12.461 1 98.25 80 ALA A CA 1
ATOM 643 C C . ALA A 1 80 ? -14.109 -4.066 -11.031 1 98.25 80 ALA A C 1
ATOM 645 O O . ALA A 1 80 ? -14.797 -3.664 -10.086 1 98.25 80 ALA A O 1
ATOM 646 N N . GLU A 1 81 ? -13.102 -4.887 -10.875 1 98.44 81 GLU A N 1
ATOM 647 C CA . GLU A 1 81 ? -12.672 -5.328 -9.555 1 98.44 81 GLU A CA 1
ATOM 648 C C . GLU A 1 81 ? -12.234 -4.148 -8.695 1 98.44 81 GLU A C 1
ATOM 650 O O . GLU A 1 81 ? -12.625 -4.039 -7.531 1 98.44 81 GLU A O 1
ATOM 655 N N . VAL A 1 82 ? -11.438 -3.285 -9.266 1 98.56 82 VAL A N 1
ATOM 656 C CA . VAL A 1 82 ? -10.93 -2.113 -8.562 1 98.56 82 VAL A CA 1
ATOM 657 C C . VAL A 1 82 ? -12.078 -1.176 -8.219 1 98.56 82 VAL A C 1
ATOM 659 O O . VAL A 1 82 ? -12.203 -0.726 -7.074 1 98.56 82 VAL A O 1
ATOM 662 N N . GLY A 1 83 ? -12.891 -0.91 -9.234 1 98.44 83 GLY A N 1
ATOM 663 C CA . GLY A 1 83 ? -13.984 0.027 -9.055 1 98.44 83 GLY A CA 1
ATOM 664 C C . GLY A 1 83 ? -14.977 -0.413 -7.992 1 98.44 83 GLY A C 1
ATOM 665 O O . GLY A 1 83 ? -15.352 0.376 -7.125 1 98.44 83 GLY A O 1
ATOM 666 N N . LEU A 1 84 ? -15.375 -1.633 -8.039 1 98.62 84 LEU A N 1
ATOM 667 C CA . LEU A 1 84 ? -16.359 -2.152 -7.09 1 98.62 84 LEU A CA 1
ATOM 668 C C . LEU A 1 84 ? -15.758 -2.273 -5.695 1 98.62 84 LEU A C 1
ATOM 670 O O . LEU A 1 84 ? -16.406 -1.948 -4.703 1 98.62 84 LEU A O 1
ATOM 674 N N . GLY A 1 85 ? -14.555 -2.789 -5.625 1 98.69 85 GLY A N 1
ATOM 675 C CA . GLY A 1 85 ? -13.891 -2.863 -4.336 1 98.69 85 GLY A CA 1
ATOM 676 C C . GLY A 1 85 ? -13.703 -1.507 -3.684 1 98.69 85 GLY A C 1
ATOM 677 O O . GLY A 1 85 ? -13.961 -1.342 -2.49 1 98.69 85 GLY A O 1
ATOM 678 N N . PHE A 1 86 ? -13.25 -0.571 -4.488 1 98.56 86 PHE A N 1
ATOM 679 C CA . PHE A 1 86 ? -13.039 0.792 -4.02 1 98.56 86 PHE A CA 1
ATOM 680 C C . PHE A 1 86 ? -14.352 1.426 -3.578 1 98.56 86 PHE A C 1
ATOM 682 O O . PHE A 1 86 ? -14.414 2.064 -2.525 1 98.56 86 PHE A O 1
ATOM 689 N N . ALA A 1 87 ? -15.359 1.262 -4.348 1 98.56 87 ALA A N 1
ATOM 690 C CA . ALA A 1 87 ? -16.672 1.794 -4.004 1 98.56 87 ALA A CA 1
ATOM 691 C C . ALA A 1 87 ? -17.172 1.216 -2.68 1 98.56 87 ALA A C 1
ATOM 693 O O . ALA A 1 87 ? -17.734 1.935 -1.856 1 98.56 87 ALA A O 1
ATOM 694 N N . LEU A 1 88 ? -16.969 -0.021 -2.52 1 98.69 88 LEU A N 1
ATOM 695 C CA . LEU A 1 88 ? -17.359 -0.671 -1.274 1 98.69 88 LEU A CA 1
ATOM 696 C C . LEU A 1 88 ? -16.578 -0.108 -0.094 1 98.69 88 LEU A C 1
ATOM 698 O O . LEU A 1 88 ? -17.141 0.113 0.981 1 98.69 88 LEU A O 1
ATOM 702 N N . SER A 1 89 ? -15.289 0.057 -0.282 1 98.62 89 SER A N 1
ATOM 703 C CA . SER A 1 89 ? -14.438 0.605 0.77 1 98.62 89 SER A CA 1
ATOM 704 C C . SER A 1 89 ? -14.898 1.998 1.185 1 98.62 89 SER A C 1
ATOM 706 O O . SER A 1 89 ? -14.969 2.305 2.377 1 98.62 89 SER A O 1
ATOM 708 N N . VAL A 1 90 ? -15.227 2.814 0.214 1 98.31 90 VAL A N 1
ATOM 709 C CA . VAL A 1 90 ? -15.68 4.172 0.486 1 98.31 90 VAL A CA 1
ATOM 710 C C . VAL A 1 90 ? -17.047 4.137 1.17 1 98.31 90 VAL A C 1
ATOM 712 O O . VAL A 1 90 ? -17.266 4.832 2.162 1 98.31 90 VAL A O 1
ATOM 715 N N . SER A 1 91 ? -17.938 3.314 0.664 1 98.31 91 SER A N 1
ATOM 716 C CA . SER A 1 91 ? -19.312 3.246 1.146 1 98.31 91 SER A CA 1
ATOM 717 C C . SER A 1 91 ? -19.375 2.744 2.586 1 98.31 91 SER A C 1
ATOM 719 O O . SER A 1 91 ? -20.25 3.15 3.355 1 98.31 91 SER A O 1
ATOM 721 N N . ILE A 1 92 ? -18.453 1.925 2.971 1 98.19 92 ILE A N 1
ATOM 722 C CA . ILE A 1 92 ? -18.438 1.377 4.324 1 98.19 92 ILE A CA 1
ATOM 723 C C . ILE A 1 92 ? -17.5 2.201 5.203 1 98.19 92 ILE A C 1
ATOM 725 O O . ILE A 1 92 ? -17.812 2.461 6.371 1 98.19 92 ILE A O 1
ATOM 729 N N . GLY A 1 93 ? -16.375 2.586 4.621 1 98.19 93 GLY A N 1
ATOM 730 C CA . GLY A 1 93 ? -15.328 3.248 5.379 1 98.19 93 GLY A CA 1
ATOM 731 C C . GLY A 1 93 ? -15.734 4.621 5.887 1 98.19 93 GLY A C 1
ATOM 732 O O . GLY A 1 93 ? -15.492 4.953 7.051 1 98.19 93 GLY A O 1
ATOM 733 N N . ILE A 1 94 ? -16.344 5.426 5.094 1 97.44 94 ILE A N 1
ATOM 734 C CA . ILE A 1 94 ? -16.703 6.793 5.461 1 97.44 94 ILE A CA 1
ATOM 735 C C . ILE A 1 94 ? -17.766 6.777 6.555 1 97.44 94 ILE A C 1
ATOM 737 O O . ILE A 1 94 ? -17.625 7.441 7.582 1 97.44 94 ILE A O 1
ATOM 741 N N . PRO A 1 95 ? -18.875 6.023 6.395 1 97.62 95 PRO A N 1
ATOM 742 C CA . PRO A 1 95 ? -19.859 5.938 7.484 1 97.62 95 PRO A CA 1
ATOM 743 C C . PRO A 1 95 ? -19.25 5.41 8.781 1 97.62 95 PRO A C 1
ATOM 745 O O . PRO A 1 95 ? -19.609 5.871 9.867 1 97.62 95 PRO A O 1
ATOM 748 N N . LEU A 1 96 ? -18.344 4.473 8.695 1 97.88 96 LEU A N 1
ATOM 749 C CA . LEU A 1 96 ? -17.688 3.955 9.891 1 97.88 96 LEU A CA 1
ATOM 750 C C . LEU A 1 96 ? -16.859 5.039 10.57 1 97.88 96 LEU A C 1
ATOM 752 O O . LEU A 1 96 ? -16.859 5.137 11.797 1 97.88 96 LEU A O 1
ATOM 756 N N . ALA A 1 97 ? -16.141 5.797 9.742 1 97.31 97 ALA A N 1
ATOM 757 C CA . ALA A 1 97 ? -15.352 6.902 10.289 1 97.31 97 ALA A CA 1
ATOM 758 C C . ALA A 1 97 ? -16.25 7.898 11.023 1 97.31 97 ALA A C 1
ATOM 760 O O . ALA A 1 97 ? -15.891 8.375 12.102 1 97.31 97 ALA A O 1
ATOM 761 N N . ILE A 1 98 ? -17.375 8.203 10.445 1 95.25 98 ILE A N 1
ATOM 762 C CA . ILE A 1 98 ? -18.328 9.102 11.086 1 95.25 98 ILE A CA 1
ATOM 763 C C . ILE A 1 98 ? -18.797 8.508 12.414 1 95.25 98 ILE A C 1
ATOM 765 O O . ILE A 1 98 ? -18.828 9.203 13.43 1 95.25 98 ILE A O 1
ATOM 769 N N . ALA A 1 99 ? -19.109 7.238 12.383 1 96.44 99 ALA A N 1
ATOM 770 C CA . ALA A 1 99 ? -19.562 6.562 13.602 1 96.44 99 ALA A CA 1
ATOM 771 C C . ALA A 1 99 ? -18.484 6.602 14.68 1 96.44 99 ALA A C 1
ATOM 773 O O . ALA A 1 99 ? -18.781 6.785 15.859 1 96.44 99 ALA A O 1
ATOM 774 N N . ILE A 1 100 ? -17.281 6.449 14.352 1 94.75 100 ILE A N 1
ATOM 775 C CA . ILE A 1 100 ? -16.156 6.445 15.289 1 94.75 100 ILE A CA 1
ATOM 776 C C . ILE A 1 100 ? -16.016 7.828 15.922 1 94.75 100 ILE A C 1
ATOM 778 O O . ILE A 1 100 ? -15.766 7.941 17.125 1 94.75 100 ILE A O 1
ATOM 782 N N . VAL A 1 101 ? -16.219 8.852 15.109 1 91.31 101 VAL A N 1
ATOM 783 C CA . VAL A 1 101 ? -16.031 10.219 15.586 1 91.31 101 VAL A CA 1
ATOM 784 C C . VAL A 1 101 ? -17.156 10.594 16.531 1 91.31 101 VAL A C 1
ATOM 786 O O . VAL A 1 101 ? -16.953 11.328 17.5 1 91.31 101 VAL A O 1
ATOM 789 N N . TYR A 1 102 ? -18.328 10.062 16.391 1 90.75 102 TYR A N 1
ATOM 790 C CA . TYR A 1 102 ? -19.5 10.477 17.172 1 90.75 102 TYR A CA 1
ATOM 791 C C . TYR A 1 102 ? -19.75 9.516 18.328 1 90.75 102 TYR A C 1
ATOM 793 O O . TYR A 1 102 ? -20.531 9.812 19.234 1 90.75 102 TYR A O 1
ATOM 801 N N . SER A 1 103 ? -19.125 8.414 18.328 1 91.5 103 SER A N 1
ATOM 802 C CA . SER A 1 103 ? -19.328 7.441 19.391 1 91.5 103 SER A CA 1
ATOM 803 C C . SER A 1 103 ? -18.078 7.289 20.234 1 91.5 103 SER A C 1
ATOM 805 O O . SER A 1 103 ? -17.016 6.887 19.734 1 91.5 103 SER A O 1
ATOM 807 N N . ARG A 1 104 ? -18.234 7.48 21.469 1 88.06 104 ARG A N 1
ATOM 808 C CA . ARG A 1 104 ? -17.125 7.359 22.406 1 88.06 104 ARG A CA 1
ATOM 809 C C . ARG A 1 104 ? -16.641 5.914 22.484 1 88.06 104 ARG A C 1
ATOM 811 O O . ARG A 1 104 ? -15.438 5.664 22.578 1 88.06 104 ARG A O 1
ATOM 818 N N . TYR A 1 105 ? -17.562 5.016 22.438 1 87.81 105 TYR A N 1
ATOM 819 C CA . TYR A 1 105 ? -17.203 3.604 22.5 1 87.81 105 TYR A CA 1
ATOM 820 C C . TYR A 1 105 ? -16.406 3.184 21.281 1 87.81 105 TYR A C 1
ATOM 822 O O . TYR A 1 105 ? -15.367 2.531 21.406 1 87.81 105 TYR A O 1
ATOM 830 N N . LEU A 1 106 ? -16.875 3.582 20.125 1 92.06 106 LEU A N 1
ATOM 831 C CA . LEU A 1 106 ? -16.172 3.209 18.891 1 92.06 106 LEU A CA 1
ATOM 832 C C . LEU A 1 106 ? -14.805 3.879 18.828 1 92.06 106 LEU A C 1
ATOM 834 O O . LEU A 1 106 ? -13.836 3.268 18.375 1 92.06 106 LEU A O 1
ATOM 838 N N . ALA A 1 107 ? -14.742 4.992 19.281 1 90.75 107 ALA A N 1
ATOM 839 C CA . ALA A 1 107 ? -13.492 5.738 19.266 1 90.75 107 ALA A CA 1
ATOM 840 C C . ALA A 1 107 ? -12.461 5.09 20.188 1 90.75 107 ALA A C 1
ATOM 842 O O . ALA A 1 107 ? -11.273 5.012 19.828 1 90.75 107 ALA A O 1
ATOM 843 N N . ASN A 1 108 ? -12.898 4.578 21.281 1 89.06 108 ASN A N 1
ATOM 844 C CA . ASN A 1 108 ? -11.969 4.078 22.281 1 89.06 108 ASN A CA 1
ATOM 845 C C . ASN A 1 108 ? -11.703 2.584 22.109 1 89.06 108 ASN A C 1
ATOM 847 O O . ASN A 1 108 ? -10.68 2.072 22.562 1 89.06 108 ASN A O 1
ATOM 851 N N . ALA A 1 109 ? -12.57 1.937 21.484 1 89.75 109 ALA A N 1
ATOM 852 C CA . ALA A 1 109 ? -12.438 0.488 21.359 1 89.75 109 ALA A CA 1
ATOM 853 C C . ALA A 1 109 ? -12.094 0.099 19.922 1 89.75 109 ALA A C 1
ATOM 855 O O . ALA A 1 109 ? -11.055 -0.517 19.672 1 89.75 109 ALA A O 1
ATOM 856 N N . LEU A 1 110 ? -12.875 0.579 19 1 90.5 110 LEU A N 1
ATOM 857 C CA . LEU A 1 110 ? -12.766 0.119 17.625 1 90.5 110 LEU A CA 1
ATOM 858 C C . LEU A 1 110 ? -11.586 0.794 16.922 1 90.5 110 LEU A C 1
ATOM 860 O O . LEU A 1 110 ? -10.875 0.156 16.141 1 90.5 110 LEU A O 1
ATOM 864 N N . TYR A 1 111 ? -11.43 2.051 17.141 1 91.25 111 TYR A N 1
ATOM 865 C CA . TYR A 1 111 ? -10.414 2.791 16.406 1 91.25 111 TYR A CA 1
ATOM 866 C C . TYR A 1 111 ? -9.023 2.248 16.703 1 91.25 111 TYR A C 1
ATOM 868 O O . TYR A 1 111 ? -8.25 1.954 15.789 1 91.25 111 TYR A O 1
ATOM 876 N N . PRO A 1 112 ? -8.656 1.959 17.922 1 88 112 PRO A N 1
ATOM 877 C CA . PRO A 1 112 ? -7.352 1.36 18.203 1 88 112 PRO A CA 1
ATOM 878 C C . PRO A 1 112 ? -7.188 -0.02 17.578 1 88 112 PRO A C 1
ATOM 880 O O . PRO A 1 112 ? -6.086 -0.383 17.156 1 88 112 PRO A O 1
ATOM 883 N N . ILE A 1 113 ? -8.188 -0.727 17.516 1 90.25 113 ILE A N 1
ATOM 884 C CA . ILE A 1 113 ? -8.164 -2.047 16.906 1 90.25 113 ILE A CA 1
ATOM 885 C C . ILE A 1 113 ? -7.918 -1.908 15.398 1 90.25 113 ILE A C 1
ATOM 887 O O . ILE A 1 113 ? -7.148 -2.676 14.82 1 90.25 113 ILE A O 1
ATOM 891 N N . LEU A 1 114 ? -8.555 -0.941 14.828 1 90.69 114 LEU A N 1
ATOM 892 C CA . LEU A 1 114 ? -8.375 -0.679 13.406 1 90.69 114 LEU A CA 1
ATOM 893 C C . LEU A 1 114 ? -6.926 -0.319 13.102 1 90.69 114 LEU A C 1
ATOM 895 O O . LEU A 1 114 ? -6.371 -0.759 12.086 1 90.69 114 LEU A O 1
ATOM 899 N N . ILE A 1 115 ? -6.332 0.395 13.953 1 86.06 115 ILE A N 1
ATOM 900 C CA . ILE A 1 115 ? -4.945 0.807 13.781 1 86.06 115 ILE A CA 1
ATOM 901 C C . ILE A 1 115 ? -4.031 -0.412 13.883 1 86.06 115 ILE A C 1
ATOM 903 O O . ILE A 1 115 ? -3.064 -0.534 13.125 1 86.06 115 ILE A O 1
ATOM 907 N N . ALA A 1 116 ? -4.363 -1.331 14.719 1 86.5 116 ALA A N 1
ATOM 908 C CA . ALA A 1 116 ? -3.572 -2.549 14.875 1 86.5 116 ALA A CA 1
ATOM 909 C C . ALA A 1 116 ? -3.75 -3.477 13.672 1 86.5 116 ALA A C 1
ATOM 911 O O . ALA A 1 116 ? -2.777 -4.043 13.172 1 86.5 116 ALA A O 1
ATOM 912 N N . ILE A 1 117 ? -4.941 -3.609 13.18 1 90.44 117 ILE A N 1
ATOM 913 C CA . ILE A 1 117 ? -5.277 -4.527 12.094 1 90.44 117 ILE A CA 1
ATOM 914 C C . ILE A 1 117 ? -4.617 -4.059 10.805 1 90.44 117 ILE A C 1
ATOM 916 O O . ILE A 1 117 ? -4.227 -4.879 9.969 1 90.44 117 ILE A O 1
ATOM 920 N N . GLN A 1 118 ? -4.441 -2.775 10.727 1 88.56 118 GLN A N 1
ATOM 921 C CA . GLN A 1 118 ? -3.877 -2.244 9.492 1 88.56 118 GLN A CA 1
ATOM 922 C C . GLN A 1 118 ? -2.426 -2.684 9.312 1 88.56 118 GLN A C 1
ATOM 924 O O . GLN A 1 118 ? -1.867 -2.578 8.219 1 88.56 118 GLN A O 1
ATOM 929 N N . CYS A 1 119 ? -1.791 -3.229 10.359 1 89.31 119 CYS A N 1
ATOM 930 C CA . CYS A 1 119 ? -0.411 -3.695 10.289 1 89.31 119 CYS A CA 1
ATOM 931 C C . CYS A 1 119 ? -0.337 -5.086 9.672 1 89.31 119 CYS A C 1
ATOM 933 O O . CYS A 1 119 ? 0.74 -5.539 9.281 1 89.31 119 CYS A O 1
ATOM 935 N N . ILE A 1 120 ? -1.489 -5.703 9.578 1 91.88 120 ILE A N 1
ATOM 936 C CA . ILE A 1 120 ? -1.566 -6.992 8.891 1 91.88 120 ILE A CA 1
ATOM 937 C C . ILE A 1 120 ? -1.408 -6.785 7.387 1 91.88 120 ILE A C 1
ATOM 939 O O . ILE A 1 120 ? -2.072 -5.926 6.801 1 91.88 120 ILE A O 1
ATOM 943 N N . PRO A 1 121 ? -0.493 -7.477 6.801 1 94.12 121 PRO A N 1
ATOM 944 C CA . PRO A 1 121 ? -0.46 -7.395 5.34 1 94.12 121 PRO A CA 1
ATOM 945 C C . PRO A 1 121 ? -1.721 -7.961 4.691 1 94.12 121 PRO A C 1
ATOM 947 O O . PRO A 1 121 ? -1.843 -9.18 4.527 1 94.12 121 PRO A O 1
ATOM 950 N N . MET A 1 122 ? -2.51 -7.086 4.238 1 95.75 122 MET A N 1
ATOM 951 C CA . MET A 1 122 ? -3.848 -7.477 3.801 1 95.75 122 MET A CA 1
ATOM 952 C C . MET A 1 122 ? -3.781 -8.352 2.551 1 95.75 122 MET A C 1
ATOM 954 O O . MET A 1 122 ? -4.73 -9.07 2.244 1 95.75 122 MET A O 1
ATOM 958 N N . VAL A 1 123 ? -2.707 -8.328 1.859 1 95.62 123 VAL A N 1
ATOM 959 C CA . VAL A 1 123 ? -2.533 -9.172 0.678 1 95.62 123 VAL A CA 1
ATOM 960 C C . VAL A 1 123 ? -2.572 -10.641 1.08 1 95.62 123 VAL A C 1
ATOM 962 O O . VAL A 1 123 ? -2.982 -11.492 0.291 1 95.62 123 VAL A O 1
ATOM 965 N N . SER A 1 124 ? -2.164 -10.891 2.309 1 96.5 124 SER A N 1
ATOM 966 C CA . SER A 1 124 ? -2.076 -12.266 2.789 1 96.5 124 SER A CA 1
ATOM 967 C C . SER A 1 124 ? -3.459 -12.836 3.088 1 96.5 124 SER A C 1
ATOM 969 O O . SER A 1 124 ? -3.596 -14.031 3.371 1 96.5 124 SER A O 1
ATOM 971 N N . ILE A 1 125 ? -4.453 -12.031 2.957 1 97 125 ILE A N 1
ATOM 972 C CA . ILE A 1 125 ? -5.828 -12.484 3.152 1 97 125 ILE A CA 1
ATOM 973 C C . ILE A 1 125 ? -6.34 -13.141 1.872 1 97 125 ILE A C 1
ATOM 975 O O . ILE A 1 125 ? -7.344 -13.859 1.894 1 97 125 ILE A O 1
ATOM 979 N N . ALA A 1 126 ? -5.66 -12.953 0.789 1 96.69 126 ALA A N 1
ATOM 980 C CA . ALA A 1 126 ? -6.09 -13.406 -0.532 1 96.69 126 ALA A CA 1
ATOM 981 C C . ALA A 1 126 ? -6.34 -14.906 -0.545 1 96.69 126 ALA A C 1
ATOM 983 O O . ALA A 1 126 ? -7.406 -15.367 -0.965 1 96.69 126 ALA A O 1
ATOM 984 N N . PRO A 1 127 ? -5.418 -15.727 -0.049 1 96.38 127 PRO A N 1
ATOM 985 C CA . PRO A 1 127 ? -5.672 -17.172 -0.089 1 96.38 127 PRO A CA 1
ATOM 986 C C . PRO A 1 127 ? -6.906 -17.578 0.711 1 96.38 127 PRO A C 1
ATOM 988 O O . PRO A 1 127 ? -7.621 -18.5 0.323 1 96.38 127 PRO A O 1
ATOM 991 N N . ILE A 1 128 ? -7.113 -16.891 1.802 1 96.5 128 ILE A N 1
ATOM 992 C CA . ILE A 1 128 ? -8.273 -17.188 2.631 1 96.5 128 ILE A CA 1
ATOM 993 C C . ILE A 1 128 ? -9.555 -16.812 1.872 1 96.5 128 ILE A C 1
ATOM 995 O O . ILE A 1 128 ? -10.531 -17.578 1.896 1 96.5 128 ILE A O 1
ATOM 999 N N . LEU A 1 129 ? -9.555 -15.711 1.169 1 96.81 129 LEU A N 1
ATOM 1000 C CA . LEU A 1 129 ? -10.711 -15.297 0.379 1 96.81 129 LEU A CA 1
ATOM 1001 C C . LEU A 1 129 ? -10.977 -16.281 -0.751 1 96.81 129 LEU A C 1
ATOM 1003 O O . LEU A 1 129 ? -12.133 -16.516 -1.121 1 96.81 129 LEU A O 1
ATOM 1007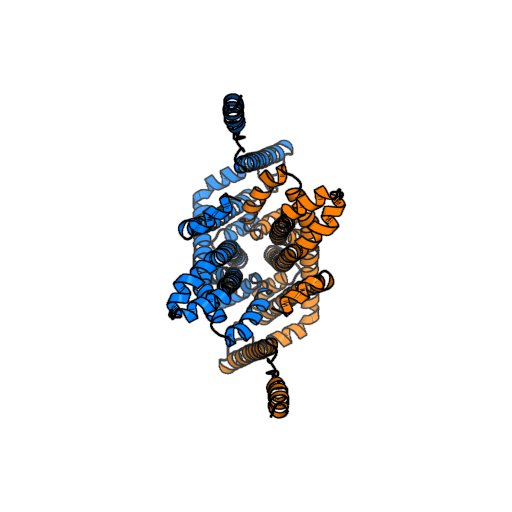 N N . VAL A 1 130 ? -9.914 -16.844 -1.258 1 95.12 130 VAL A N 1
ATOM 1008 C CA . VAL A 1 130 ? -10.055 -17.844 -2.309 1 95.12 130 VAL A CA 1
ATOM 1009 C C . VAL A 1 130 ? -10.781 -19.078 -1.758 1 95.12 130 VAL A C 1
ATOM 1011 O O . VAL A 1 130 ? -11.625 -19.656 -2.434 1 95.12 130 VAL A O 1
ATOM 1014 N N . ILE A 1 131 ? -10.406 -19.438 -0.545 1 93.94 131 ILE A N 1
ATOM 1015 C CA . ILE A 1 131 ? -11.047 -20.578 0.104 1 93.94 131 ILE A CA 1
ATOM 1016 C C . ILE A 1 131 ? -12.539 -20.281 0.298 1 93.94 131 ILE A C 1
ATOM 1018 O O . ILE A 1 131 ? -13.383 -21.156 0.066 1 93.94 131 ILE A O 1
ATOM 1022 N N . TRP A 1 132 ? -12.898 -19.062 0.627 1 95.56 132 TRP A N 1
ATOM 1023 C CA . TRP A 1 132 ? -14.266 -18.688 0.987 1 95.56 132 TRP A CA 1
ATOM 1024 C C . TRP A 1 132 ? -15.109 -18.438 -0.258 1 95.56 132 TRP A C 1
ATOM 1026 O O . TRP A 1 132 ? -16.297 -18.781 -0.297 1 95.56 132 TRP A O 1
ATOM 1036 N N . PHE A 1 133 ? -14.492 -17.828 -1.334 1 95.56 133 PHE A N 1
ATOM 1037 C CA . PHE A 1 133 ? -15.344 -17.297 -2.396 1 95.56 133 PHE A CA 1
ATOM 1038 C C . PHE A 1 133 ? -14.875 -17.797 -3.76 1 95.56 133 PHE A C 1
ATOM 1040 O O . PHE A 1 133 ? -15.516 -17.531 -4.777 1 95.56 133 PHE A O 1
ATOM 1047 N N . GLY A 1 134 ? -13.773 -18.5 -3.787 1 93 134 GLY A N 1
ATOM 1048 C CA . GLY A 1 134 ? -13.289 -19.062 -5.035 1 93 134 GLY A CA 1
ATOM 1049 C C . GLY A 1 134 ? -12.484 -18.094 -5.863 1 93 134 GLY A C 1
ATOM 1050 O O . GLY A 1 134 ? -11.922 -17.125 -5.328 1 93 134 GLY A O 1
ATOM 1051 N N . TYR A 1 135 ? -12.352 -18.312 -7.133 1 91.94 135 TYR A N 1
ATOM 1052 C CA . TYR A 1 135 ? -11.445 -17.594 -8.023 1 91.94 135 TYR A CA 1
ATOM 1053 C C . TYR A 1 135 ? -12.188 -16.516 -8.797 1 91.94 135 TYR A C 1
ATOM 1055 O O . TYR A 1 135 ? -11.617 -15.875 -9.688 1 91.94 135 TYR A O 1
ATOM 1063 N N . GLY A 1 136 ? -13.406 -16.266 -8.438 1 92.19 136 GLY A N 1
ATOM 1064 C CA . GLY A 1 136 ? -14.25 -15.352 -9.18 1 92.19 136 GLY A CA 1
ATOM 1065 C C . GLY A 1 136 ? -14.023 -13.898 -8.797 1 92.19 136 GLY A C 1
ATOM 1066 O O . GLY A 1 136 ? -13.039 -13.57 -8.133 1 92.19 136 GLY A O 1
ATOM 1067 N N . LEU A 1 137 ? -14.914 -13.047 -9.219 1 94.75 137 LEU A N 1
ATOM 1068 C CA . LEU A 1 137 ? -14.844 -11.594 -9.078 1 94.75 137 LEU A CA 1
ATOM 1069 C C . LEU A 1 137 ? -14.906 -11.188 -7.613 1 94.75 137 LEU A C 1
ATOM 1071 O O . LEU A 1 137 ? -14.273 -10.211 -7.207 1 94.75 137 LEU A O 1
ATOM 1075 N N . THR A 1 138 ? -15.609 -11.914 -6.824 1 96.81 138 THR A N 1
ATOM 1076 C CA . THR A 1 138 ? -15.883 -11.562 -5.438 1 96.81 138 THR A CA 1
ATOM 1077 C C . THR A 1 138 ? -14.586 -11.5 -4.633 1 96.81 138 THR A C 1
ATOM 1079 O O . THR A 1 138 ? -14.383 -10.57 -3.84 1 96.81 138 THR A O 1
ATOM 1082 N N . THR A 1 139 ? -13.719 -12.469 -4.852 1 96.94 139 THR A N 1
ATOM 1083 C CA . THR A 1 139 ? -12.453 -12.531 -4.129 1 96.94 139 THR A CA 1
ATOM 1084 C C . THR A 1 139 ? -11.625 -11.281 -4.387 1 96.94 139 THR A C 1
ATOM 1086 O O . THR A 1 139 ? -11.102 -10.672 -3.453 1 96.94 139 THR A O 1
ATOM 1089 N N . LYS A 1 140 ? -11.508 -10.852 -5.648 1 97.94 140 LYS A N 1
ATOM 1090 C CA . LYS A 1 140 ? -10.695 -9.695 -6.012 1 97.94 140 LYS A CA 1
ATOM 1091 C C . LYS A 1 140 ? -11.336 -8.398 -5.539 1 97.94 140 LYS A C 1
ATOM 1093 O O . LYS A 1 140 ? -10.641 -7.469 -5.121 1 97.94 140 LYS A O 1
ATOM 1098 N N . ILE A 1 141 ? -12.656 -8.336 -5.578 1 98.31 141 ILE A N 1
ATOM 1099 C CA . ILE A 1 141 ? -13.391 -7.16 -5.109 1 98.31 141 ILE A CA 1
ATOM 1100 C C . ILE A 1 141 ? -13.156 -6.977 -3.611 1 98.31 141 ILE A C 1
ATOM 1102 O O . ILE A 1 141 ? -12.852 -5.871 -3.154 1 98.31 141 ILE A O 1
ATOM 1106 N N . LEU A 1 142 ? -13.273 -8.039 -2.895 1 98.25 142 LEU A N 1
ATOM 1107 C CA . LEU A 1 142 ? -13.141 -7.973 -1.444 1 98.25 142 LEU A CA 1
ATOM 1108 C C . LEU A 1 142 ? -11.711 -7.625 -1.044 1 98.25 142 LEU A C 1
ATOM 1110 O O . LEU A 1 142 ? -11.5 -6.875 -0.089 1 98.25 142 LEU A O 1
ATOM 1114 N N . LEU A 1 143 ? -10.75 -8.203 -1.722 1 98 143 LEU A N 1
ATOM 1115 C CA . LEU A 1 143 ? -9.359 -7.883 -1.406 1 98 143 LEU A CA 1
ATOM 1116 C C . LEU A 1 143 ? -9.055 -6.422 -1.711 1 98 143 LEU A C 1
ATOM 1118 O O . LEU A 1 143 ? -8.383 -5.746 -0.927 1 98 143 LEU A O 1
ATOM 1122 N N . ALA A 1 144 ? -9.508 -5.945 -2.889 1 98.38 144 ALA A N 1
ATOM 1123 C CA . ALA A 1 144 ? -9.359 -4.531 -3.232 1 98.38 144 ALA A CA 1
ATOM 1124 C C . ALA A 1 144 ? -10.023 -3.643 -2.184 1 98.38 144 ALA A C 1
ATOM 1126 O O . ALA A 1 144 ? -9.477 -2.607 -1.805 1 98.38 144 ALA A O 1
ATOM 1127 N N . CYS A 1 145 ? -11.164 -4.023 -1.714 1 98.5 145 CYS A N 1
ATOM 1128 C CA . CYS A 1 145 ? -11.883 -3.297 -0.675 1 98.5 145 CYS A CA 1
ATOM 1129 C C . CYS A 1 145 ? -11.086 -3.262 0.622 1 98.5 145 CYS A C 1
ATOM 1131 O O . CYS A 1 145 ? -10.883 -2.193 1.204 1 98.5 145 CYS A O 1
ATOM 1133 N N . LEU A 1 146 ? -10.633 -4.406 1.013 1 97.56 146 LEU A N 1
ATOM 1134 C CA . LEU A 1 146 ? -9.93 -4.531 2.287 1 97.56 146 LEU A CA 1
ATOM 1135 C C . LEU A 1 146 ? -8.672 -3.676 2.305 1 97.56 146 LEU A C 1
ATOM 1137 O O . LEU A 1 146 ? -8.398 -2.984 3.287 1 97.56 146 LEU A O 1
ATOM 1141 N N . ILE A 1 147 ? -7.898 -3.693 1.253 1 96.38 147 ILE A N 1
ATOM 1142 C CA . ILE A 1 147 ? -6.617 -2.992 1.198 1 96.38 147 ILE A CA 1
ATOM 1143 C C . ILE A 1 147 ? -6.855 -1.485 1.15 1 96.38 147 ILE A C 1
ATOM 1145 O O . ILE A 1 147 ? -6.125 -0.715 1.775 1 96.38 147 ILE A O 1
ATOM 1149 N N . SER A 1 148 ? -7.832 -1.042 0.481 1 97.12 148 SER A N 1
ATOM 1150 C CA . SER A 1 148 ? -8.102 0.387 0.353 1 97.12 148 SER A CA 1
ATOM 1151 C C . SER A 1 148 ? -8.922 0.904 1.529 1 97.12 148 SER A C 1
ATOM 1153 O O . SER A 1 148 ? -9.031 2.115 1.734 1 97.12 148 SER A O 1
ATOM 1155 N N . PHE A 1 149 ? -9.461 0.038 2.357 1 97.94 149 PHE A N 1
ATOM 1156 C CA . PHE A 1 149 ? -10.391 0.346 3.434 1 97.94 149 PHE A CA 1
ATOM 1157 C C . PHE A 1 149 ? -9.711 1.161 4.527 1 97.94 149 PHE A C 1
ATOM 1159 O O . PHE A 1 149 ? -10.227 2.203 4.941 1 97.94 149 PHE A O 1
ATOM 1166 N N . PHE A 1 150 ? -8.633 0.832 4.898 1 94 150 PHE A N 1
ATOM 1167 C CA . PHE A 1 150 ? -8.023 1.362 6.113 1 94 150 PHE A CA 1
ATOM 1168 C C . PHE A 1 150 ? -7.531 2.789 5.895 1 94 150 PHE A C 1
ATOM 1170 O O . PHE A 1 150 ? -7.836 3.684 6.688 1 94 150 PHE A O 1
ATOM 1177 N N . PRO A 1 151 ? -6.777 3.049 4.785 1 92.38 151 PRO A N 1
ATOM 1178 C CA . PRO A 1 151 ? -6.402 4.449 4.57 1 92.38 151 PRO A CA 1
ATOM 1179 C C . PRO A 1 151 ? -7.613 5.375 4.469 1 92.38 151 PRO A C 1
ATOM 1181 O O . PRO A 1 151 ? -7.555 6.523 4.91 1 92.38 151 PRO A O 1
ATOM 1184 N N . ILE A 1 152 ? -8.641 4.906 3.951 1 96.62 152 ILE A N 1
ATOM 1185 C CA . ILE A 1 152 ? -9.844 5.719 3.795 1 96.62 152 ILE A CA 1
ATOM 1186 C C . ILE A 1 152 ? -10.453 6.016 5.164 1 96.62 152 ILE A C 1
ATOM 1188 O O . ILE A 1 152 ? -10.742 7.172 5.488 1 96.62 152 ILE A O 1
ATOM 1192 N N . VAL A 1 153 ? -10.586 5 5.98 1 97.06 153 VAL A N 1
ATOM 1193 C CA . VAL A 1 153 ? -11.195 5.16 7.297 1 97.06 153 VAL A CA 1
ATOM 1194 C C . VAL A 1 153 ? -10.312 6.059 8.164 1 97.06 153 VAL A C 1
ATOM 1196 O O . VAL A 1 153 ? -10.812 6.977 8.82 1 97.06 153 VAL A O 1
ATOM 1199 N N . ILE A 1 154 ? -9.055 5.816 8.172 1 93.12 154 ILE A N 1
ATOM 1200 C CA . ILE A 1 154 ? -8.133 6.535 9.047 1 93.12 154 ILE A CA 1
ATOM 1201 C C . ILE A 1 154 ? -8.078 8.008 8.641 1 93.12 154 ILE A C 1
ATOM 1203 O O . ILE A 1 154 ? -8.156 8.898 9.492 1 93.12 154 ILE A O 1
ATOM 1207 N N . ASN A 1 155 ? -7.973 8.32 7.348 1 93.44 155 ASN A N 1
ATOM 1208 C CA . ASN A 1 155 ? -7.965 9.703 6.879 1 93.44 155 ASN A CA 1
ATOM 1209 C C . ASN A 1 155 ? -9.297 10.391 7.145 1 93.44 155 ASN A C 1
ATOM 1211 O O . ASN A 1 155 ? -9.336 11.578 7.48 1 93.44 155 ASN A O 1
ATOM 1215 N N . ALA A 1 156 ? -10.32 9.633 7.004 1 96.25 156 ALA A N 1
ATOM 1216 C CA . ALA A 1 156 ? -11.641 10.195 7.262 1 96.25 156 ALA A CA 1
ATOM 1217 C C . ALA A 1 156 ? -11.805 10.562 8.734 1 96.25 156 ALA A C 1
ATOM 1219 O O . ALA A 1 156 ? -12.289 11.648 9.062 1 96.25 156 ALA A O 1
ATOM 1220 N N . VAL A 1 157 ? -11.43 9.664 9.609 1 94.44 157 VAL A N 1
ATOM 1221 C CA . VAL A 1 157 ? -11.508 9.945 11.039 1 94.44 157 VAL A CA 1
ATOM 1222 C C . VAL A 1 157 ? -10.68 11.18 11.375 1 94.44 157 VAL A C 1
ATOM 1224 O O . VAL A 1 157 ? -11.148 12.07 12.094 1 94.44 157 VAL A O 1
ATOM 1227 N N . THR A 1 158 ? -9.477 11.25 10.867 1 90.69 158 THR A N 1
ATOM 1228 C CA . THR A 1 158 ? -8.617 12.406 11.094 1 90.69 158 THR A CA 1
ATOM 1229 C C . THR A 1 158 ? -9.273 13.68 10.57 1 90.69 158 THR A C 1
ATOM 1231 O O . THR A 1 158 ? -9.242 14.719 11.234 1 90.69 158 THR A O 1
ATOM 1234 N N . GLY A 1 159 ? -9.797 13.578 9.391 1 91.69 159 GLY A N 1
ATOM 1235 C CA . GLY A 1 159 ? -10.477 14.719 8.812 1 91.69 159 GLY A CA 1
ATOM 1236 C C . GLY A 1 159 ? -11.664 15.195 9.641 1 91.69 159 GLY A C 1
ATOM 1237 O O . GLY A 1 159 ? -11.797 16.391 9.914 1 91.69 159 GLY A O 1
ATOM 1238 N N . PHE A 1 160 ? -12.438 14.336 10.109 1 92.25 160 PHE A N 1
ATOM 1239 C CA . PHE A 1 160 ? -13.633 14.688 10.867 1 92.25 160 PHE A CA 1
ATOM 1240 C C . PHE A 1 160 ? -13.266 15.18 12.266 1 92.25 160 PHE A C 1
ATOM 1242 O O . PHE A 1 160 ? -14.031 15.914 12.891 1 92.25 160 PHE A O 1
ATOM 1249 N N . ARG A 1 161 ? -12.125 14.805 12.703 1 89.38 161 ARG A N 1
ATOM 1250 C CA . ARG A 1 161 ? -11.68 15.242 14.023 1 89.38 161 ARG A CA 1
ATOM 1251 C C . ARG A 1 161 ? -10.922 16.562 13.938 1 89.38 161 ARG A C 1
ATOM 1253 O O . ARG A 1 161 ? -10.602 17.172 14.961 1 89.38 161 ARG A O 1
ATOM 1260 N N . SER A 1 162 ? -10.578 16.922 12.781 1 84 162 SER A N 1
ATOM 1261 C CA . SER A 1 162 ? -9.734 18.094 12.617 1 84 162 SER A CA 1
ATOM 1262 C C . SER A 1 162 ? -10.492 19.375 12.953 1 84 162 SER A C 1
ATOM 1264 O O . SER A 1 162 ? -9.883 20.422 13.18 1 84 162 SER A O 1
ATOM 1266 N N . LEU A 1 163 ? -11.695 19.328 12.992 1 72.25 163 LEU A N 1
ATOM 1267 C CA . LEU A 1 163 ? -12.438 20.531 13.328 1 72.25 163 LEU A CA 1
ATOM 1268 C C . LEU A 1 163 ? -12.188 20.938 14.781 1 72.25 163 LEU A C 1
ATOM 1270 O O . LEU A 1 163 ? -12.281 20.109 15.68 1 72.25 163 LEU A O 1
ATOM 1274 N N . ASP A 1 164 ? -11.641 22.094 14.922 1 62.91 164 ASP A N 1
ATOM 1275 C CA . ASP A 1 164 ? -11.266 22.688 16.203 1 62.91 164 ASP A CA 1
ATOM 1276 C C . ASP A 1 164 ? -12.438 22.703 17.172 1 62.91 164 ASP A C 1
ATOM 1278 O O . ASP A 1 164 ? -13.594 22.828 16.766 1 62.91 164 ASP A O 1
ATOM 1282 N N . LYS A 1 165 ? -12.094 22.234 18.344 1 59.72 165 LYS A N 1
ATOM 1283 C CA . LYS A 1 165 ? -13.062 22.297 19.438 1 59.72 165 LYS A CA 1
ATOM 1284 C C . LYS A 1 165 ? -13.781 23.641 19.453 1 59.72 165 LYS A C 1
ATOM 1286 O O . LYS A 1 165 ? -14.984 23.703 19.719 1 59.72 165 LYS A O 1
ATOM 1291 N N . ASP A 1 166 ? -13.023 24.562 19.031 1 59.62 166 ASP A N 1
ATOM 1292 C CA . ASP A 1 166 ? -13.602 25.906 19.109 1 59.62 166 ASP A CA 1
ATOM 1293 C C . ASP A 1 166 ? -14.727 26.078 18.094 1 59.62 166 ASP A C 1
ATOM 1295 O O . ASP A 1 166 ? -15.75 26.688 18.406 1 59.62 166 ASP A O 1
ATOM 1299 N N . MET A 1 167 ? -14.508 25.531 17 1 60.56 167 MET A N 1
ATOM 1300 C CA . MET A 1 167 ? -15.547 25.641 15.969 1 60.56 167 MET A CA 1
ATOM 1301 C C . MET A 1 167 ? -16.766 24.812 16.344 1 60.56 167 MET A C 1
ATOM 1303 O O . MET A 1 167 ? -17.906 25.203 16.062 1 60.56 167 MET A O 1
ATOM 1307 N N . HIS A 1 168 ? -16.453 23.766 17.078 1 59.78 168 HIS A N 1
ATOM 1308 C CA . HIS A 1 168 ? -17.531 22.906 17.578 1 59.78 168 HIS A CA 1
ATOM 1309 C C . HIS A 1 168 ? -18.359 23.625 18.641 1 59.78 168 HIS A C 1
ATOM 1311 O O . HIS A 1 168 ? -19.594 23.562 18.609 1 59.78 168 HIS A O 1
ATOM 1317 N N . ASP A 1 169 ? -17.656 24.281 19.422 1 62.22 169 ASP A N 1
ATOM 1318 C CA . ASP A 1 169 ? -18.344 25.031 20.484 1 62.22 169 ASP A CA 1
ATOM 1319 C C . ASP A 1 169 ? -19.125 26.203 19.906 1 62.22 169 ASP A C 1
ATOM 1321 O O . ASP A 1 169 ? -20.219 26.531 20.391 1 62.22 169 ASP A O 1
ATOM 1325 N N . LEU A 1 170 ? -18.531 26.703 18.891 1 59.62 170 LEU A N 1
ATOM 1326 C CA . LEU A 1 170 ? -19.219 27.812 18.25 1 59.62 170 LEU A CA 1
ATOM 1327 C C . LEU A 1 170 ? -20.531 27.344 17.609 1 59.62 170 LEU A C 1
ATOM 1329 O O . LEU A 1 170 ? -21.547 28.031 17.703 1 59.62 170 LEU A O 1
ATOM 1333 N N . GLY A 1 171 ? -20.5 26.188 17.016 1 59.03 171 GLY A N 1
ATOM 1334 C CA . GLY A 1 171 ? -21.688 25.641 16.375 1 59.03 171 GLY A CA 1
ATOM 1335 C C . GLY A 1 171 ? -22.781 25.312 17.375 1 59.03 171 GLY A C 1
ATOM 1336 O O . GLY A 1 171 ? -23.953 25.609 17.141 1 59.03 171 GLY A O 1
ATOM 1337 N N . ARG A 1 172 ? -22.375 24.828 18.516 1 63.28 172 ARG A N 1
ATOM 1338 C CA . ARG A 1 172 ? -23.328 24.484 19.562 1 63.28 172 ARG A CA 1
ATOM 1339 C C . ARG A 1 172 ? -23.938 25.734 20.172 1 63.28 172 ARG A C 1
ATOM 1341 O O . ARG A 1 172 ? -25.109 25.75 20.547 1 63.28 172 ARG A O 1
ATOM 1348 N N . SER A 1 173 ? -23.125 26.672 20.156 1 64.12 173 SER A N 1
ATOM 1349 C CA . SER A 1 173 ? -23.594 27.906 20.781 1 64.12 173 SER A CA 1
ATOM 1350 C C . SER A 1 173 ? -24.641 28.594 19.906 1 64.12 173 SER A C 1
ATOM 1352 O O . SER A 1 173 ? -25.516 29.297 20.422 1 64.12 173 SER A O 1
ATOM 1354 N N . ILE A 1 174 ? -24.531 28.375 18.641 1 65.81 174 ILE A N 1
ATOM 1355 C CA . ILE A 1 174 ? -25.453 29.094 17.75 1 65.81 174 ILE A CA 1
ATOM 1356 C C . ILE A 1 174 ? -26.719 28.266 17.547 1 65.81 174 ILE A C 1
ATOM 1358 O O . ILE A 1 174 ? -27.656 28.703 16.875 1 65.81 174 ILE A O 1
ATOM 1362 N N . GLY A 1 175 ? -26.875 27.219 18.266 1 68.06 175 GLY A N 1
ATOM 1363 C CA . GLY A 1 175 ? -28.109 26.438 18.25 1 68.06 175 GLY A CA 1
ATOM 1364 C C . GLY A 1 175 ? -28.266 25.609 17 1 68.06 175 GLY A C 1
ATOM 1365 O O . GLY A 1 175 ? -29.391 25.328 16.562 1 68.06 175 GLY A O 1
ATOM 1366 N N . ILE A 1 176 ? -27.219 25.375 16.266 1 72.88 176 ILE A N 1
ATOM 1367 C CA . ILE A 1 176 ? -27.328 24.609 15.031 1 72.88 176 ILE A CA 1
ATOM 1368 C C . ILE A 1 176 ? -27.406 23.109 15.359 1 72.88 176 ILE A C 1
ATOM 1370 O O . ILE A 1 176 ? -26.797 22.641 16.312 1 72.88 176 ILE A O 1
ATOM 1374 N N . SER A 1 177 ? -28.406 22.469 14.672 1 84.44 177 SER A N 1
ATOM 1375 C CA . SER A 1 177 ? -28.578 21.016 14.836 1 84.44 177 SER A CA 1
ATOM 1376 C C . SER A 1 177 ? -27.312 20.266 14.461 1 84.44 177 SER A C 1
ATOM 1378 O O . SER A 1 177 ? -26.484 20.766 13.711 1 84.44 177 SER A O 1
ATOM 1380 N N . GLU A 1 178 ? -27.062 19.125 15.047 1 83.19 178 GLU A N 1
ATOM 1381 C CA . GLU A 1 178 ? -25.875 18.312 14.805 1 83.19 178 GLU A CA 1
ATOM 1382 C C . GLU A 1 178 ? -25.734 17.969 13.328 1 83.19 178 GLU A C 1
ATOM 1384 O O . GLU A 1 178 ? -24.609 17.906 12.805 1 83.19 178 GLU A O 1
ATOM 1389 N N . TRP A 1 179 ? -26.875 17.828 12.727 1 86.62 179 TRP A N 1
ATOM 1390 C CA . TRP A 1 179 ? -26.859 17.469 11.312 1 86.62 179 TRP A CA 1
ATOM 1391 C C . TRP A 1 179 ? -26.375 18.656 10.469 1 86.62 179 TRP A C 1
ATOM 1393 O O . TRP A 1 179 ? -25.625 18.469 9.508 1 86.62 179 TRP A O 1
ATOM 1403 N N . LYS A 1 180 ? -26.812 19.797 10.844 1 85.25 180 LYS A N 1
ATOM 1404 C CA . LYS A 1 180 ? -26.375 20.984 10.133 1 85.25 180 LYS A CA 1
ATOM 1405 C C . LYS A 1 180 ? -24.906 21.281 10.391 1 85.25 180 LYS A C 1
ATOM 1407 O O . LYS A 1 180 ? -24.172 21.672 9.477 1 85.25 180 LYS A O 1
ATOM 1412 N N . ASN A 1 181 ? -24.578 21.031 11.594 1 83.31 181 ASN A N 1
ATOM 1413 C CA . ASN A 1 181 ? -23.172 21.188 11.945 1 83.31 181 ASN A CA 1
ATOM 1414 C C . ASN A 1 181 ? -22.281 20.234 11.148 1 83.31 181 ASN A C 1
ATOM 1416 O O . ASN A 1 181 ? -21.219 20.625 10.672 1 83.31 181 ASN A O 1
ATOM 1420 N N . PHE A 1 182 ? -22.766 19.078 11.023 1 87.81 182 PHE A N 1
ATOM 1421 C CA . PHE A 1 182 ? -22.016 18.078 10.297 1 87.81 182 PHE A CA 1
ATOM 1422 C C . PHE A 1 182 ? -21.859 18.453 8.828 1 87.81 182 PHE A C 1
ATOM 1424 O O . PHE A 1 182 ? -20.75 18.484 8.297 1 87.81 182 PHE A O 1
ATOM 1431 N N . PHE A 1 183 ? -22.906 18.844 8.195 1 88.38 183 PHE A N 1
ATOM 1432 C CA . PHE A 1 183 ? -22.906 19.016 6.746 1 88.38 183 PHE A CA 1
ATOM 1433 C C . PHE A 1 183 ? -22.312 20.375 6.367 1 88.38 183 PHE A C 1
ATOM 1435 O O . PHE A 1 183 ? -21.719 20.516 5.297 1 88.38 183 PHE A O 1
ATOM 1442 N N . TYR A 1 184 ? -22.359 21.312 7.277 1 85.19 184 TYR A N 1
ATOM 1443 C CA . TYR A 1 184 ? -21.938 22.656 6.883 1 85.19 184 TYR A CA 1
ATOM 1444 C C . TYR A 1 184 ? -20.562 23 7.453 1 85.19 184 TYR A C 1
ATOM 1446 O O . TYR A 1 184 ? -19.875 23.875 6.945 1 85.19 184 TYR A O 1
ATOM 1454 N N . LEU A 1 185 ? -20.203 22.297 8.422 1 84.12 185 LEU A N 1
ATOM 1455 C CA . LEU A 1 185 ? -18.922 22.656 9.047 1 84.12 185 LEU A CA 1
ATOM 1456 C C . LEU A 1 185 ? -17.969 21.469 9.023 1 84.12 185 LEU A C 1
ATOM 1458 O O . LEU A 1 185 ? -16.891 21.547 8.414 1 84.12 185 LEU A O 1
ATOM 1462 N N . ARG A 1 186 ? -18.422 20.406 9.523 1 87.19 186 ARG A N 1
ATOM 1463 C CA . ARG A 1 186 ? -17.516 19.266 9.719 1 87.19 186 ARG A CA 1
ATOM 1464 C C . ARG A 1 186 ? -17.141 18.641 8.383 1 87.19 186 ARG A C 1
ATOM 1466 O O . ARG A 1 186 ? -15.961 18.406 8.109 1 87.19 186 ARG A O 1
ATOM 1473 N N . LEU A 1 187 ? -18.156 18.422 7.582 1 90.19 187 LEU A N 1
ATOM 1474 C CA . LEU A 1 187 ? -17.922 17.703 6.332 1 90.19 187 LEU A CA 1
ATOM 1475 C C . LEU A 1 187 ? -17.062 18.531 5.387 1 90.19 187 LEU A C 1
ATOM 1477 O O . LEU A 1 187 ? -16.047 18.031 4.879 1 90.19 187 LEU A O 1
ATOM 1481 N N . PRO A 1 188 ? -17.344 19.75 5.18 1 88.25 188 PRO A N 1
ATOM 1482 C CA . PRO A 1 188 ? -16.5 20.562 4.301 1 88.25 188 PRO A CA 1
ATOM 1483 C C . PRO A 1 188 ? -15.062 20.688 4.816 1 88.25 188 PRO A C 1
ATOM 1485 O O . PRO A 1 188 ? -14.117 20.703 4.023 1 88.25 188 PRO A O 1
ATOM 1488 N N . ASN A 1 189 ? -14.953 20.797 6.086 1 87.69 189 ASN A N 1
ATOM 1489 C CA . ASN A 1 189 ? -13.617 20.906 6.668 1 87.69 189 ASN A CA 1
ATOM 1490 C C . ASN A 1 189 ? -12.836 19.609 6.543 1 87.69 189 ASN A C 1
ATOM 1492 O O . ASN A 1 189 ? -11.602 19.609 6.52 1 87.69 189 ASN A O 1
ATOM 1496 N N . ALA A 1 190 ? -13.547 18.5 6.402 1 92.38 190 ALA A N 1
ATOM 1497 C CA . ALA A 1 190 ? -12.922 17.172 6.371 1 92.38 190 ALA A CA 1
ATOM 1498 C C . ALA A 1 190 ? -12.586 16.766 4.941 1 92.38 190 ALA A C 1
ATOM 1500 O O . ALA A 1 190 ? -11.836 15.805 4.727 1 92.38 190 ALA A O 1
ATOM 1501 N N . LEU A 1 191 ? -13.062 17.531 3.965 1 92.94 191 LEU A N 1
ATOM 1502 C CA . LEU A 1 191 ? -13.016 17.094 2.568 1 92.94 191 LEU A CA 1
ATOM 1503 C C . LEU A 1 191 ? -11.578 16.906 2.104 1 92.94 191 LEU A C 1
ATOM 1505 O O . LEU A 1 191 ? -11.266 15.914 1.445 1 92.94 191 LEU A O 1
ATOM 1509 N N . PRO A 1 192 ? -10.68 17.797 2.465 1 89.62 192 PRO A N 1
ATOM 1510 C CA . PRO A 1 192 ? -9.297 17.594 2.023 1 89.62 192 PRO A CA 1
ATOM 1511 C C . PRO A 1 192 ? -8.703 16.281 2.555 1 89.62 192 PRO A C 1
ATOM 1513 O O . PRO A 1 192 ? -8.031 15.562 1.812 1 89.62 192 PRO A O 1
ATOM 1516 N N . HIS A 1 193 ? -8.977 15.977 3.732 1 90.62 193 HIS A N 1
ATOM 1517 C CA . HIS A 1 193 ? -8.508 14.727 4.324 1 90.62 193 HIS A CA 1
ATOM 1518 C C . HIS A 1 193 ? -9.195 13.523 3.693 1 90.62 193 HIS A C 1
ATOM 1520 O O . HIS A 1 193 ? -8.57 12.484 3.471 1 90.62 193 HIS A O 1
ATOM 1526 N N . LEU A 1 194 ? -10.492 13.734 3.469 1 95.12 194 LEU A N 1
ATOM 1527 C CA . LEU A 1 194 ? -11.242 12.656 2.834 1 95.12 194 LEU A CA 1
ATOM 1528 C C . LEU A 1 194 ? -10.648 12.32 1.468 1 95.12 194 LEU A C 1
ATOM 1530 O O . LEU A 1 194 ? -10.422 11.148 1.154 1 95.12 194 LEU A O 1
ATOM 1534 N N . PHE A 1 195 ? -10.375 13.32 0.72 1 94.56 195 PHE A N 1
ATOM 1535 C CA . PHE A 1 195 ? -9.844 13.086 -0.618 1 94.56 195 PHE A CA 1
ATOM 1536 C C . PHE A 1 195 ? -8.414 12.57 -0.548 1 94.56 195 PHE A C 1
ATOM 1538 O O . PHE A 1 195 ? -7.984 11.805 -1.411 1 94.56 195 PHE A O 1
ATOM 1545 N N . GLY A 1 196 ? -7.637 12.984 0.476 1 91.06 196 GLY A N 1
ATOM 1546 C CA . GLY A 1 196 ? -6.336 12.375 0.704 1 91.06 196 GLY A CA 1
ATOM 1547 C C . GLY A 1 196 ? -6.402 10.875 0.882 1 91.06 196 GLY A C 1
ATOM 1548 O O . GLY A 1 196 ? -5.625 10.133 0.272 1 91.06 196 GLY A O 1
ATOM 1549 N N . GLY A 1 197 ? -7.336 10.445 1.643 1 93.44 197 GLY A N 1
ATOM 1550 C CA . GLY A 1 197 ? -7.547 9.023 1.854 1 93.44 197 GLY A CA 1
ATOM 1551 C C . GLY A 1 197 ? -8.07 8.312 0.623 1 93.44 197 GLY A C 1
ATOM 1552 O O . GLY A 1 197 ? -7.668 7.18 0.334 1 93.44 197 GLY A O 1
ATOM 1553 N N . ILE A 1 198 ? -8.922 8.977 -0.071 1 96.56 198 ILE A N 1
ATOM 1554 C CA . ILE A 1 198 ? -9.547 8.398 -1.254 1 96.56 198 ILE A CA 1
ATOM 1555 C C . ILE A 1 198 ? -8.508 8.234 -2.359 1 96.56 198 ILE A C 1
ATOM 1557 O O . ILE A 1 198 ? -8.5 7.23 -3.078 1 96.56 198 ILE A O 1
ATOM 1561 N N . LYS A 1 199 ? -7.609 9.172 -2.52 1 93.88 199 LYS A N 1
ATOM 1562 C CA . LYS A 1 199 ? -6.547 9.094 -3.516 1 93.88 199 LYS A CA 1
ATOM 1563 C C . LYS A 1 199 ? -5.602 7.93 -3.211 1 93.88 199 LYS A C 1
ATOM 1565 O O . LYS A 1 199 ? -5.273 7.141 -4.098 1 93.88 199 LYS A O 1
ATOM 1570 N N . VAL A 1 200 ? -5.227 7.809 -1.982 1 90.81 200 VAL A N 1
ATOM 1571 C CA . VAL A 1 200 ? -4.375 6.699 -1.57 1 90.81 200 VAL A CA 1
ATOM 1572 C C . VAL A 1 200 ? -5.137 5.383 -1.718 1 90.81 200 VAL A C 1
ATOM 1574 O O . VAL A 1 200 ? -4.586 4.391 -2.209 1 90.81 200 VAL A O 1
ATOM 1577 N N . GLY A 1 201 ? -6.367 5.434 -1.348 1 96 201 GLY A N 1
ATOM 1578 C CA . GLY A 1 201 ? -7.203 4.242 -1.376 1 96 201 GLY A CA 1
ATOM 1579 C C . GLY A 1 201 ? -7.391 3.678 -2.771 1 96 201 GLY A C 1
ATOM 1580 O O . GLY A 1 201 ? -7.332 2.463 -2.969 1 96 201 GLY A O 1
ATOM 1581 N N . VAL A 1 202 ? -7.609 4.559 -3.699 1 96.62 202 VAL A N 1
ATOM 1582 C CA . VAL A 1 202 ? -7.891 4.086 -5.051 1 96.62 202 VAL A CA 1
ATOM 1583 C C . VAL A 1 202 ? -6.656 3.4 -5.629 1 96.62 202 VAL A C 1
ATOM 1585 O O . VAL A 1 202 ? -6.766 2.395 -6.332 1 96.62 202 VAL A O 1
ATOM 1588 N N . THR A 1 203 ? -5.484 3.916 -5.379 1 93.81 203 THR A N 1
ATOM 1589 C CA . THR A 1 203 ? -4.242 3.305 -5.836 1 93.81 203 THR A CA 1
ATOM 1590 C C . THR A 1 203 ? -4.02 1.957 -5.156 1 93.81 203 THR A C 1
ATOM 1592 O O . THR A 1 203 ? -3.57 1.001 -5.793 1 93.81 203 THR A O 1
ATOM 1595 N N . LEU A 1 204 ? -4.363 1.866 -3.91 1 94.88 204 LEU A N 1
ATOM 1596 C CA . LEU A 1 204 ? -4.203 0.625 -3.162 1 94.88 204 LEU A CA 1
ATOM 1597 C C . LEU A 1 204 ? -5.23 -0.412 -3.596 1 94.88 204 LEU A C 1
ATOM 1599 O O . LEU A 1 204 ? -4.977 -1.615 -3.527 1 94.88 204 LEU A O 1
ATOM 1603 N N . ALA A 1 205 ? -6.387 0.106 -4.035 1 98.19 205 ALA A N 1
ATOM 1604 C CA . ALA A 1 205 ? -7.387 -0.813 -4.574 1 98.19 205 ALA A CA 1
ATOM 1605 C C . ALA A 1 205 ? -6.855 -1.537 -5.809 1 98.19 205 ALA A C 1
ATOM 1607 O O . ALA A 1 205 ? -7.16 -2.713 -6.027 1 98.19 205 ALA A O 1
ATOM 1608 N N . VAL A 1 206 ? -6.098 -0.858 -6.605 1 97.81 206 VAL A N 1
ATOM 1609 C CA . VAL A 1 206 ? -5.484 -1.482 -7.773 1 97.81 206 VAL A CA 1
ATOM 1610 C C . VAL A 1 206 ? -4.535 -2.592 -7.324 1 97.81 206 VAL A C 1
ATOM 1612 O O . VAL A 1 206 ? -4.527 -3.682 -7.902 1 97.81 206 VAL A O 1
ATOM 1615 N N . VAL A 1 207 ? -3.807 -2.33 -6.301 1 96.5 207 VAL A N 1
ATOM 1616 C CA . VAL A 1 207 ? -2.889 -3.316 -5.742 1 96.5 207 VAL A CA 1
ATOM 1617 C C . VAL A 1 207 ? -3.666 -4.551 -5.293 1 96.5 207 VAL A C 1
ATOM 1619 O O . VAL A 1 207 ? -3.273 -5.684 -5.598 1 96.5 207 VAL A O 1
ATOM 1622 N N . GLY A 1 208 ? -4.75 -4.328 -4.621 1 97.31 208 GLY A N 1
ATOM 1623 C CA . GLY A 1 208 ? -5.566 -5.434 -4.148 1 97.31 208 GLY A CA 1
ATOM 1624 C C . GLY A 1 208 ? -6.105 -6.297 -5.273 1 97.31 208 GLY A C 1
ATOM 1625 O O . GLY A 1 208 ? -6.082 -7.527 -5.184 1 97.31 208 GLY A O 1
ATOM 1626 N N . ALA A 1 209 ? -6.566 -5.637 -6.312 1 98.06 209 ALA A N 1
ATOM 1627 C CA . ALA A 1 209 ? -7.098 -6.375 -7.453 1 98.06 209 ALA A CA 1
ATOM 1628 C C . ALA A 1 209 ? -6.008 -7.203 -8.125 1 98.06 209 ALA A C 1
ATOM 1630 O O . ALA A 1 209 ? -6.215 -8.383 -8.438 1 98.06 209 ALA A O 1
ATOM 1631 N N . VAL A 1 210 ? -4.867 -6.641 -8.305 1 97.94 210 VAL A N 1
ATOM 1632 C CA . VAL A 1 210 ? -3.775 -7.305 -9.008 1 97.94 210 VAL A CA 1
ATOM 1633 C C . VAL A 1 210 ? -3.268 -8.484 -8.188 1 97.94 210 VAL A C 1
ATOM 1635 O O . VAL A 1 210 ? -3.041 -9.57 -8.727 1 97.94 210 VAL A O 1
ATOM 1638 N N . VAL A 1 211 ? -3.133 -8.32 -6.902 1 97.12 211 VAL A N 1
ATOM 1639 C CA . VAL A 1 211 ? -2.662 -9.398 -6.047 1 97.12 211 VAL A CA 1
ATOM 1640 C C . VAL A 1 211 ? -3.689 -10.531 -6.027 1 97.12 211 VAL A C 1
ATOM 1642 O O . VAL A 1 211 ? -3.326 -11.703 -6.059 1 97.12 211 VAL A O 1
ATOM 1645 N N . GLY A 1 212 ? -4.949 -10.133 -5.957 1 97.06 212 GLY A N 1
ATOM 1646 C CA . GLY A 1 212 ? -5.988 -11.148 -6.059 1 97.06 212 GLY A CA 1
ATOM 1647 C C . GLY A 1 212 ? -5.922 -11.945 -7.352 1 97.06 212 GLY A C 1
ATOM 1648 O O . GLY A 1 212 ? -6.152 -13.156 -7.352 1 97.06 212 GLY A O 1
ATOM 1649 N N . GLU A 1 213 ? -5.625 -11.258 -8.406 1 97.12 213 GLU A N 1
ATOM 1650 C CA . GLU A 1 213 ? -5.523 -11.898 -9.711 1 97.12 213 GLU A CA 1
ATOM 1651 C C . GLU A 1 213 ? -4.289 -12.797 -9.789 1 97.12 213 GLU A C 1
ATOM 1653 O O . GLU A 1 213 ? -4.285 -13.789 -10.523 1 97.12 213 GLU A O 1
ATOM 1658 N N . PHE A 1 214 ? -3.182 -12.438 -9.039 1 95.5 214 PHE A N 1
ATOM 1659 C CA . PHE A 1 214 ? -1.988 -13.273 -8.969 1 95.5 214 PHE A CA 1
ATOM 1660 C C . PHE A 1 214 ? -2.291 -14.586 -8.258 1 95.5 214 PHE A C 1
ATOM 1662 O O . PHE A 1 214 ? -1.789 -15.641 -8.656 1 95.5 214 PHE A O 1
ATOM 1669 N N . VAL A 1 215 ? -3.074 -14.445 -7.215 1 92.81 215 VAL A N 1
ATOM 1670 C CA . VAL A 1 215 ? -3.275 -15.586 -6.328 1 92.81 215 VAL A CA 1
ATOM 1671 C C . VAL A 1 215 ? -4.297 -16.547 -6.941 1 92.81 215 VAL A C 1
ATOM 1673 O O . VAL A 1 215 ? -4.125 -17.766 -6.887 1 92.81 215 VAL A O 1
ATOM 1676 N N . ALA A 1 216 ? -5.328 -15.906 -7.469 1 85.62 216 ALA A N 1
ATOM 1677 C CA . ALA A 1 216 ? -6.387 -16.781 -7.965 1 85.62 216 ALA A CA 1
ATOM 1678 C C . ALA A 1 216 ? -7.277 -16.047 -8.961 1 85.62 216 ALA A C 1
ATOM 1680 O O . ALA A 1 216 ? -8.227 -15.367 -8.57 1 85.62 216 ALA A O 1
ATOM 1681 N N . SER A 1 217 ? -7.027 -16.391 -10.32 1 91.06 217 SER A N 1
ATOM 1682 C CA . SER A 1 217 ? -7.902 -15.773 -11.305 1 91.06 217 SER A CA 1
ATOM 1683 C C . SER A 1 217 ? -7.789 -16.453 -12.664 1 91.06 217 SER A C 1
ATOM 1685 O O . SER A 1 217 ? -6.848 -17.219 -12.898 1 91.06 217 SER A O 1
ATOM 1687 N N . GLU A 1 218 ? -8.836 -16.219 -13.438 1 94 218 GLU A N 1
ATOM 1688 C CA . GLU A 1 218 ? -8.789 -16.656 -14.828 1 94 218 GLU A CA 1
ATOM 1689 C C . GLU A 1 218 ? -8.883 -15.477 -15.781 1 94 218 GLU A 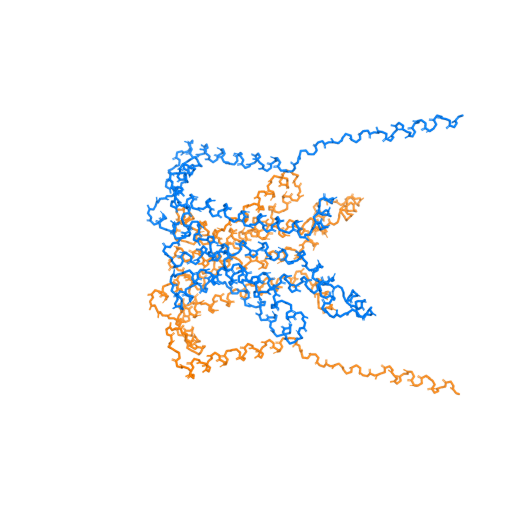C 1
ATOM 1691 O O . GLU A 1 218 ? -8.844 -15.648 -17 1 94 218 GLU A O 1
ATOM 1696 N N . ARG A 1 219 ? -9.07 -14.398 -15.188 1 96.44 219 ARG A N 1
ATOM 1697 C CA . ARG A 1 219 ? -9.148 -13.156 -15.945 1 96.44 219 ARG A CA 1
ATOM 1698 C C . ARG A 1 219 ? -8.477 -12.008 -15.195 1 96.44 219 ARG A C 1
ATOM 1700 O O . ARG A 1 219 ? -8.094 -12.164 -14.039 1 96.44 219 ARG A O 1
ATOM 1707 N N . GLY A 1 220 ? -8.289 -10.883 -15.953 1 98.19 220 GLY A N 1
ATOM 1708 C CA . GLY A 1 220 ? -7.652 -9.711 -15.367 1 98.19 220 GLY A CA 1
ATOM 1709 C C . GLY A 1 220 ? -6.23 -9.5 -15.852 1 98.19 220 GLY A C 1
ATOM 1710 O O . GLY A 1 220 ? -5.582 -10.438 -16.312 1 98.19 220 GLY A O 1
ATOM 1711 N N . LEU A 1 221 ? -5.789 -8.367 -15.672 1 98.56 221 LEU A N 1
ATOM 1712 C CA . LEU A 1 221 ? -4.457 -8.016 -16.156 1 98.56 221 LEU A CA 1
ATOM 1713 C C . LEU A 1 221 ? -3.381 -8.742 -15.352 1 98.56 221 LEU A C 1
ATOM 1715 O O . LEU A 1 221 ? -2.348 -9.125 -15.906 1 98.56 221 LEU A O 1
ATOM 1719 N N . GLY A 1 222 ? -3.615 -8.836 -14.031 1 97.62 222 GLY A N 1
ATOM 1720 C CA . GLY A 1 222 ? -2.668 -9.594 -13.227 1 97.62 222 GLY A CA 1
ATOM 1721 C C . GLY A 1 222 ? -2.539 -11.039 -13.656 1 97.62 222 GLY A C 1
ATOM 1722 O O . GLY A 1 222 ? -1.436 -11.586 -13.703 1 97.62 222 GLY A O 1
ATOM 1723 N N . TYR A 1 223 ? -3.602 -11.641 -13.945 1 97.56 223 TYR A N 1
ATOM 1724 C CA . TYR A 1 223 ? -3.611 -13 -14.461 1 97.56 223 TYR A CA 1
ATOM 1725 C C . TYR A 1 223 ? -2.861 -13.094 -15.781 1 97.56 223 TYR A C 1
ATOM 1727 O O . TYR A 1 223 ? -2.045 -13.992 -15.977 1 97.56 223 TYR A O 1
ATOM 1735 N N . LEU A 1 224 ? -3.223 -12.195 -16.625 1 98.12 224 LEU A N 1
ATOM 1736 C CA . LEU A 1 224 ? -2.564 -12.164 -17.938 1 98.12 224 LEU A CA 1
ATOM 1737 C C . LEU A 1 224 ? -1.058 -11.984 -17.766 1 98.12 224 LEU A C 1
ATOM 1739 O O . LEU A 1 224 ? -0.276 -12.586 -18.516 1 98.12 224 LEU A O 1
ATOM 1743 N N . GLN A 1 225 ? -0.685 -11.18 -16.875 1 97.56 225 GLN A N 1
ATOM 1744 C CA . GLN A 1 225 ? 0.731 -10.93 -16.625 1 97.56 225 GLN A CA 1
ATOM 1745 C C . GLN A 1 225 ? 1.439 -12.211 -16.172 1 97.56 225 GLN A C 1
ATOM 1747 O O . GLN A 1 225 ? 2.531 -12.523 -16.656 1 97.56 225 GLN A O 1
ATOM 1752 N N . LEU A 1 226 ? 0.875 -12.961 -15.273 1 95.56 226 LEU A N 1
ATOM 1753 C CA . LEU A 1 226 ? 1.475 -14.195 -14.773 1 95.56 226 LEU A CA 1
ATOM 1754 C C . LEU A 1 226 ? 1.535 -15.25 -15.875 1 95.56 226 LEU A C 1
ATOM 1756 O O . LEU A 1 226 ? 2.508 -16 -15.961 1 95.56 226 LEU A O 1
ATOM 1760 N N . THR A 1 227 ? 0.476 -15.32 -16.656 1 96.25 227 THR A N 1
ATOM 1761 C CA . THR A 1 227 ? 0.461 -16.281 -17.75 1 96.25 227 THR A CA 1
ATOM 1762 C C . THR A 1 227 ? 1.539 -15.938 -18.781 1 96.25 227 THR A C 1
ATOM 1764 O O . THR A 1 227 ? 2.205 -16.828 -19.312 1 96.25 227 THR A O 1
ATOM 1767 N N . ALA A 1 228 ? 1.662 -14.656 -19.062 1 97 228 ALA A N 1
ATOM 1768 C CA . ALA A 1 228 ? 2.721 -14.219 -19.969 1 97 228 ALA A CA 1
ATOM 1769 C C . ALA A 1 228 ? 4.098 -14.547 -19.391 1 97 228 ALA A C 1
ATOM 1771 O O . ALA A 1 228 ? 5.008 -14.922 -20.141 1 97 228 ALA A O 1
ATOM 1772 N N . ASN A 1 229 ? 4.242 -14.352 -18.094 1 95.31 229 ASN A N 1
ATOM 1773 C CA . ASN A 1 229 ? 5.496 -14.664 -17.422 1 95.31 229 ASN A CA 1
ATOM 1774 C C . ASN A 1 229 ? 5.828 -16.156 -17.516 1 95.31 229 ASN A C 1
ATOM 1776 O O . ASN A 1 229 ? 6.977 -16.516 -17.766 1 95.31 229 ASN A O 1
ATOM 1780 N N . ALA A 1 230 ? 4.848 -16.969 -17.328 1 92.75 230 ALA A N 1
ATOM 1781 C CA . ALA A 1 230 ? 5.02 -18.422 -17.406 1 92.75 230 ALA A CA 1
ATOM 1782 C C . ALA A 1 230 ? 5.422 -18.859 -18.812 1 92.75 230 ALA A C 1
ATOM 1784 O O . ALA A 1 230 ? 6.137 -19.844 -18.969 1 92.75 230 ALA A O 1
ATOM 1785 N N . ARG A 1 231 ? 4.984 -18.109 -19.766 1 94.06 231 ARG A N 1
ATOM 1786 C CA . ARG A 1 231 ? 5.285 -18.422 -21.156 1 94.06 231 ARG A CA 1
ATOM 1787 C C . ARG A 1 231 ? 6.547 -17.703 -21.609 1 94.06 231 ARG A C 1
ATOM 1789 O O . ARG A 1 231 ? 6.891 -17.734 -22.797 1 94.06 231 ARG A O 1
ATOM 1796 N N . LEU A 1 232 ? 7.156 -16.922 -20.766 1 92.62 232 LEU A N 1
ATOM 1797 C CA . LEU A 1 232 ? 8.367 -16.156 -21.031 1 92.62 232 LEU A CA 1
ATOM 1798 C C . LEU A 1 232 ? 8.133 -15.133 -22.141 1 92.62 232 LEU A C 1
ATOM 1800 O O . LEU A 1 232 ? 9.016 -14.883 -22.953 1 92.62 232 LEU A O 1
ATOM 1804 N N . ASP A 1 233 ? 6.918 -14.734 -22.219 1 96.5 233 ASP A N 1
ATOM 1805 C CA . ASP A 1 233 ? 6.555 -13.648 -23.125 1 96.5 233 ASP A CA 1
ATOM 1806 C C . ASP A 1 233 ? 6.746 -12.289 -22.469 1 96.5 233 ASP A C 1
ATOM 1808 O O . ASP A 1 233 ? 5.773 -11.609 -22.141 1 96.5 233 ASP A O 1
ATOM 1812 N N . THR A 1 234 ? 7.957 -11.867 -22.438 1 97.5 234 THR A N 1
ATOM 1813 C CA . THR A 1 234 ? 8.352 -10.695 -21.672 1 97.5 234 THR A CA 1
ATOM 1814 C C . THR A 1 234 ? 7.707 -9.438 -22.25 1 97.5 234 THR A C 1
ATOM 1816 O O . THR A 1 234 ? 7.27 -8.555 -21.5 1 97.5 234 THR A O 1
ATOM 1819 N N . PRO A 1 235 ? 7.586 -9.281 -23.531 1 97.69 235 PRO A N 1
ATOM 1820 C CA . PRO A 1 235 ? 6.906 -8.094 -24.062 1 97.69 235 PRO A CA 1
ATOM 1821 C C . PRO A 1 235 ? 5.473 -7.961 -23.547 1 97.69 235 PRO A C 1
ATOM 1823 O O . PRO A 1 235 ? 5.031 -6.855 -23.234 1 97.69 235 PRO A O 1
ATOM 1826 N N . LEU A 1 236 ? 4.816 -9.094 -23.484 1 97.62 236 LEU A N 1
ATOM 1827 C CA . LEU A 1 236 ? 3.441 -9.047 -23 1 97.62 236 LEU A CA 1
ATOM 1828 C C . LEU A 1 236 ? 3.4 -8.734 -21.5 1 97.62 236 LEU A C 1
ATOM 1830 O O . LEU A 1 236 ? 2.477 -8.07 -21.031 1 97.62 236 LEU A O 1
ATOM 1834 N N . VAL A 1 237 ? 4.371 -9.227 -20.75 1 98.06 237 VAL A N 1
ATOM 1835 C CA . VAL A 1 237 ? 4.48 -8.891 -19.344 1 98.06 237 VAL A CA 1
ATOM 1836 C C . VAL A 1 237 ? 4.594 -7.379 -19.172 1 98.06 237 VAL A C 1
ATOM 1838 O O . VAL A 1 237 ? 3.895 -6.785 -18.344 1 98.06 237 VAL A O 1
ATOM 1841 N N . PHE A 1 238 ? 5.422 -6.746 -19.984 1 98 238 PHE A N 1
ATOM 1842 C CA . PHE A 1 238 ? 5.602 -5.301 -19.906 1 98 238 PHE A CA 1
ATOM 1843 C C . PHE A 1 238 ? 4.355 -4.574 -20.406 1 98 238 PHE A C 1
ATOM 1845 O O . PHE A 1 238 ? 3.99 -3.525 -19.875 1 98 238 PHE A O 1
ATOM 1852 N N . ALA A 1 239 ? 3.758 -5.102 -21.438 1 98.06 239 ALA A N 1
ATOM 1853 C CA . ALA A 1 239 ? 2.533 -4.492 -21.938 1 98.06 239 ALA A CA 1
ATOM 1854 C C . ALA A 1 239 ? 1.455 -4.441 -20.859 1 98.06 239 ALA A C 1
ATOM 1856 O O . ALA A 1 239 ? 0.744 -3.441 -20.734 1 98.06 239 ALA A O 1
ATOM 1857 N N . THR A 1 240 ? 1.296 -5.527 -20.109 1 98.06 240 THR A N 1
ATOM 1858 C CA . THR A 1 240 ? 0.331 -5.574 -19.031 1 98.06 240 THR A CA 1
ATOM 1859 C C . THR A 1 240 ? 0.712 -4.586 -17.922 1 98.06 240 THR A C 1
ATOM 1861 O O . THR A 1 240 ? -0.155 -3.934 -17.344 1 98.06 240 THR A O 1
ATOM 1864 N N . LEU A 1 241 ? 1.985 -4.5 -17.609 1 97.31 241 LEU A N 1
ATOM 1865 C CA . LEU A 1 241 ? 2.465 -3.549 -16.625 1 97.31 241 LEU A CA 1
ATOM 1866 C C . LEU A 1 241 ? 2.111 -2.121 -17.016 1 97.31 241 LEU A C 1
ATOM 1868 O O . LEU A 1 241 ? 1.629 -1.343 -16.188 1 97.31 241 LEU A O 1
ATOM 1872 N N . PHE A 1 242 ? 2.379 -1.767 -18.234 1 96.5 242 PHE A N 1
ATOM 1873 C CA . PHE A 1 242 ? 2.102 -0.421 -18.719 1 96.5 242 PHE A CA 1
ATOM 1874 C C . PHE A 1 242 ? 0.605 -0.135 -18.688 1 96.5 242 PHE A C 1
ATOM 1876 O O . PHE A 1 242 ? 0.187 0.981 -18.375 1 96.5 242 PHE A O 1
ATOM 1883 N N . THR A 1 243 ? -0.17 -1.12 -19.078 1 97.56 243 THR A N 1
ATOM 1884 C CA . THR A 1 243 ? -1.62 -0.966 -19.031 1 97.56 243 THR A CA 1
ATOM 1885 C C . THR A 1 243 ? -2.094 -0.746 -17.594 1 97.56 243 THR A C 1
ATOM 1887 O O . THR A 1 243 ? -2.949 0.105 -17.344 1 97.56 243 THR A O 1
ATOM 1890 N N . LEU A 1 244 ? -1.529 -1.473 -16.672 1 97.75 244 LEU A N 1
ATOM 1891 C CA . LEU A 1 244 ? -1.857 -1.31 -15.266 1 97.75 244 LEU A CA 1
ATOM 1892 C C . LEU A 1 244 ? -1.451 0.074 -14.766 1 97.75 244 LEU A C 1
ATOM 1894 O O . LEU A 1 244 ? -2.17 0.69 -13.977 1 97.75 244 LEU A O 1
ATOM 1898 N N . ALA A 1 245 ? -0.289 0.5 -15.195 1 96.06 245 ALA A N 1
ATOM 1899 C CA . ALA A 1 245 ? 0.175 1.839 -14.844 1 96.06 245 ALA A CA 1
ATOM 1900 C C . ALA A 1 245 ? -0.8 2.906 -15.328 1 96.06 245 ALA A C 1
ATOM 1902 O O . ALA A 1 245 ? -1.109 3.854 -14.602 1 96.06 245 ALA A O 1
ATOM 1903 N N . LEU A 1 246 ? -1.234 2.746 -16.5 1 95.75 246 LEU A N 1
ATOM 1904 C CA . LEU A 1 246 ? -2.193 3.684 -17.078 1 95.75 246 LEU A CA 1
ATOM 1905 C C . LEU A 1 246 ? -3.492 3.693 -16.281 1 95.75 246 LEU A C 1
ATOM 1907 O O . LEU A 1 246 ? -4.07 4.754 -16.047 1 95.75 246 LEU A O 1
ATOM 1911 N N . ILE A 1 247 ? -3.941 2.551 -15.906 1 97.06 247 ILE A N 1
ATOM 1912 C CA . ILE A 1 247 ? -5.156 2.434 -15.109 1 97.06 247 ILE A CA 1
ATOM 1913 C C . ILE A 1 247 ? -4.969 3.154 -13.773 1 97.06 247 ILE A C 1
ATOM 1915 O O . ILE A 1 247 ? -5.824 3.943 -13.367 1 97.06 247 ILE A O 1
ATOM 1919 N N . GLY A 1 248 ? -3.867 2.828 -13.133 1 95.81 248 GLY A N 1
ATOM 1920 C CA . GLY A 1 248 ? -3.586 3.504 -11.875 1 95.81 248 GLY A CA 1
ATOM 1921 C C . GLY A 1 248 ? -3.568 5.016 -12 1 95.81 248 GLY A C 1
ATOM 1922 O O . GLY A 1 248 ? -4.172 5.719 -11.18 1 95.81 248 GLY A O 1
ATOM 1923 N N . MET A 1 249 ? -2.949 5.543 -12.992 1 94.5 249 MET A N 1
ATOM 1924 C CA . MET A 1 249 ? -2.844 6.984 -13.219 1 94.5 249 MET A CA 1
ATOM 1925 C C . MET A 1 249 ? -4.207 7.582 -13.547 1 94.5 249 MET A C 1
ATOM 1927 O O . MET A 1 249 ? -4.539 8.672 -13.078 1 94.5 249 MET A O 1
ATOM 1931 N N . MET A 1 250 ? -4.914 6.895 -14.328 1 96 250 MET A N 1
ATOM 1932 C CA . MET A 1 250 ? -6.238 7.363 -14.727 1 96 250 MET A CA 1
ATOM 1933 C C . MET A 1 250 ? -7.172 7.438 -13.523 1 96 250 MET A C 1
ATOM 1935 O O . MET A 1 250 ? -7.906 8.414 -13.359 1 96 250 MET A O 1
ATOM 1939 N N . LEU A 1 251 ? -7.176 6.434 -12.727 1 96.69 251 LEU A N 1
ATOM 1940 C CA . LEU A 1 251 ? -8.039 6.414 -11.555 1 96.69 251 LEU A CA 1
ATOM 1941 C C . LEU A 1 251 ? -7.629 7.5 -10.562 1 96.69 251 LEU A C 1
ATOM 1943 O O . LEU A 1 251 ? -8.484 8.195 -10 1 96.69 251 LEU A O 1
ATOM 1947 N N . PHE A 1 252 ? -6.34 7.586 -10.328 1 94.38 252 PHE A N 1
ATOM 1948 C CA . PHE A 1 252 ? -5.848 8.672 -9.484 1 94.38 252 PHE A CA 1
ATOM 1949 C C . PHE A 1 252 ? -6.277 10.023 -10.039 1 94.38 252 PHE A C 1
ATOM 1951 O O . PHE A 1 252 ? -6.742 10.883 -9.297 1 94.38 252 PHE A O 1
ATOM 1958 N N . GLY A 1 253 ? -6.086 10.242 -11.312 1 93.88 253 GLY A N 1
ATOM 1959 C CA . GLY A 1 253 ? -6.488 11.477 -11.977 1 93.88 253 GLY A CA 1
ATOM 1960 C C . GLY A 1 253 ? -7.977 11.75 -11.867 1 93.88 253 GLY A C 1
ATOM 1961 O O . GLY A 1 253 ? -8.391 12.898 -11.711 1 93.88 253 GLY A O 1
ATOM 1962 N N . ALA A 1 254 ? -8.75 10.734 -11.961 1 96.25 254 ALA A N 1
ATOM 1963 C CA . ALA A 1 254 ? -10.203 10.875 -11.828 1 96.25 254 ALA A CA 1
ATOM 1964 C C . ALA A 1 254 ? -10.578 11.391 -10.445 1 96.25 254 ALA A C 1
ATOM 1966 O O . ALA A 1 254 ? -11.438 12.266 -10.312 1 96.25 254 ALA A O 1
ATOM 1967 N N . VAL A 1 255 ? -9.945 10.859 -9.453 1 95.38 255 VAL A N 1
ATOM 1968 C CA . VAL A 1 255 ? -10.203 11.297 -8.086 1 95.38 255 VAL A CA 1
ATOM 1969 C C . VAL A 1 255 ? -9.75 12.75 -7.91 1 95.38 255 VAL A C 1
ATOM 1971 O O . VAL A 1 255 ? -10.43 13.547 -7.266 1 95.38 255 VAL A O 1
ATOM 1974 N N . GLN A 1 256 ? -8.617 13.039 -8.461 1 92.38 256 GLN A N 1
ATOM 1975 C CA . GLN A 1 256 ? -8.109 14.406 -8.398 1 92.38 256 GLN A CA 1
ATOM 1976 C C . GLN A 1 256 ? -9.07 15.383 -9.062 1 92.38 256 GLN A C 1
ATOM 1978 O O . GLN A 1 256 ? -9.289 16.484 -8.562 1 92.38 256 GLN A O 1
ATOM 1983 N N . LEU A 1 257 ? -9.594 15.008 -10.172 1 93.81 257 LEU A N 1
ATOM 1984 C CA . LEU A 1 257 ? -10.547 15.844 -10.891 1 93.81 257 LEU A CA 1
ATOM 1985 C C . LEU A 1 257 ? -11.82 16.031 -10.062 1 93.81 257 LEU A C 1
ATOM 1987 O O . LEU A 1 257 ? -12.375 17.125 -10.023 1 93.81 257 LEU A O 1
ATOM 1991 N N . LEU A 1 258 ? -12.242 15.008 -9.445 1 94.69 258 LEU A N 1
ATOM 1992 C CA . LEU A 1 258 ? -13.414 15.086 -8.578 1 94.69 258 LEU A CA 1
ATOM 1993 C C . LEU A 1 258 ? -13.156 16.031 -7.402 1 94.69 258 LEU A C 1
ATOM 1995 O O . LEU A 1 258 ? -14.047 16.781 -7 1 94.69 258 LEU A O 1
ATOM 1999 N N . GLU A 1 259 ? -12.023 15.898 -6.828 1 93.38 259 GLU A N 1
ATOM 2000 C CA . GLU A 1 259 ? -11.625 16.781 -5.742 1 93.38 259 GLU A CA 1
ATOM 2001 C C . GLU A 1 259 ? -11.703 18.25 -6.168 1 93.38 259 GLU A C 1
ATOM 2003 O O . GLU A 1 259 ? -12.227 19.094 -5.434 1 93.38 259 GLU A O 1
ATOM 2008 N N . ARG A 1 260 ? -11.242 18.578 -7.363 1 90.75 260 ARG A N 1
ATOM 2009 C CA . ARG A 1 260 ? -11.227 19.953 -7.879 1 90.75 260 ARG A CA 1
ATOM 2010 C C . ARG A 1 260 ? -12.648 20.469 -8.109 1 90.75 260 ARG A C 1
ATOM 2012 O O . ARG A 1 260 ? -12.922 21.641 -7.906 1 90.75 260 ARG A O 1
ATOM 2019 N N . TRP A 1 261 ? -13.383 19.578 -8.539 1 91.44 261 TRP A N 1
ATOM 2020 C CA . TRP A 1 261 ? -14.766 19.953 -8.828 1 91.44 261 TRP A CA 1
ATOM 2021 C C . TRP A 1 261 ? -15.539 20.219 -7.535 1 91.44 261 TRP A C 1
ATOM 2023 O O . TRP A 1 261 ? -16.422 21.078 -7.492 1 91.44 261 TRP A O 1
ATOM 2033 N N . LEU A 1 262 ? -15.234 19.469 -6.508 1 88.38 262 LEU A N 1
ATOM 2034 C CA . LEU A 1 262 ? -16 19.547 -5.266 1 88.38 262 LEU A CA 1
ATOM 2035 C C . LEU A 1 262 ? -15.406 20.594 -4.332 1 88.38 262 LEU A C 1
ATOM 2037 O O . LEU A 1 262 ? -16.109 21.125 -3.465 1 88.38 262 LEU A O 1
ATOM 2041 N N . MET A 1 263 ? -14.148 20.797 -4.492 1 84.94 263 MET A N 1
ATOM 2042 C CA . MET A 1 263 ? -13.5 21.75 -3.604 1 84.94 263 MET A CA 1
ATOM 2043 C C . MET A 1 263 ? -12.758 22.828 -4.398 1 84.94 263 MET A C 1
ATOM 2045 O O . MET A 1 263 ? -11.539 22.969 -4.273 1 84.94 263 MET A O 1
ATOM 2049 N N . PRO A 1 264 ? -13.438 23.641 -5.086 1 75.12 264 PRO A N 1
ATOM 2050 C CA . PRO A 1 264 ? -12.758 24.688 -5.855 1 75.12 264 PRO A CA 1
ATOM 2051 C C . PRO A 1 264 ? -12.047 25.703 -4.969 1 75.12 264 PRO A C 1
ATOM 2053 O O . PRO A 1 264 ? -11.086 26.344 -5.402 1 75.12 264 PRO A O 1
ATOM 2056 N N . TRP A 1 265 ? -12.484 25.844 -3.756 1 70.56 265 TRP A N 1
ATOM 2057 C CA . TRP A 1 265 ? -11.906 26.812 -2.828 1 70.56 265 TRP A CA 1
ATOM 2058 C C . TRP A 1 265 ? -10.539 26.344 -2.34 1 70.56 265 TRP A C 1
ATOM 2060 O O . TRP A 1 265 ? -9.695 27.172 -1.956 1 70.56 265 TRP A O 1
ATOM 2070 N N . TYR A 1 266 ? -10.398 25.047 -2.229 1 61.12 266 TYR A N 1
ATOM 2071 C CA . TYR A 1 266 ? -9.156 24.469 -1.731 1 61.12 266 TYR A CA 1
ATOM 2072 C C . TYR A 1 266 ? -8.078 24.484 -2.807 1 61.12 266 TYR A C 1
ATOM 2074 O O . TYR A 1 266 ? -6.902 24.719 -2.512 1 61.12 266 TYR A O 1
ATOM 2082 N N . SER A 1 267 ? -8.352 24.219 -4.043 1 55.84 267 SER A N 1
ATOM 2083 C CA . SER A 1 267 ? -7.398 24.188 -5.148 1 55.84 267 SER A CA 1
ATOM 2084 C C . SER A 1 267 ? -6.82 25.578 -5.422 1 55.84 267 SER A C 1
ATOM 2086 O O . SER A 1 267 ? -5.68 25.703 -5.867 1 55.84 267 SER A O 1
ATOM 2088 N N . ALA A 1 268 ? -7.484 26.562 -5.16 1 47.09 268 ALA A N 1
ATOM 2089 C CA . ALA A 1 268 ? -7.055 27.938 -5.363 1 47.09 268 ALA A CA 1
ATOM 2090 C C . ALA A 1 268 ? -5.973 28.328 -4.363 1 47.09 268 ALA A C 1
ATOM 2092 O O . ALA A 1 268 ? -5.043 29.078 -4.699 1 47.09 268 ALA A O 1
ATOM 2093 N N . ASN A 1 269 ? -5.98 27.797 -3.232 1 45.41 269 ASN A N 1
ATOM 2094 C CA . ASN A 1 269 ? -4.98 28.172 -2.24 1 45.41 269 ASN A CA 1
ATOM 2095 C C . ASN A 1 269 ? -3.678 27.406 -2.43 1 45.41 269 ASN A C 1
ATOM 2097 O O . ASN A 1 269 ? -2.611 27.875 -2.025 1 45.41 269 ASN A O 1
ATOM 2101 N N . LYS A 1 270 ? -3.66 26.25 -2.951 1 46.97 270 LYS A N 1
ATOM 2102 C CA . LYS A 1 270 ? -2.443 25.484 -3.209 1 46.97 270 LYS A CA 1
ATOM 2103 C C . LYS A 1 270 ? -1.714 26.016 -4.441 1 46.97 270 LYS A C 1
ATOM 2105 O O . LYS A 1 270 ? -0.497 25.859 -4.562 1 46.97 270 LYS A O 1
ATOM 2110 N N . ALA A 1 271 ? -2.346 26.562 -5.418 1 40.41 271 ALA A N 1
ATOM 2111 C CA . ALA A 1 271 ? -1.742 27.188 -6.594 1 40.41 271 ALA A CA 1
ATOM 2112 C C . ALA A 1 271 ? -0.981 28.453 -6.215 1 40.41 271 ALA A C 1
ATOM 2114 O O . ALA A 1 271 ? -0.069 28.875 -6.93 1 40.41 271 ALA A O 1
ATOM 2115 N N . GLY A 1 272 ? -1.474 29.188 -5.355 1 35.44 272 GLY A N 1
ATOM 2116 C CA . GLY A 1 272 ? -0.87 30.469 -5.031 1 35.44 272 GLY A CA 1
ATOM 2117 C C . GLY A 1 272 ? 0.37 30.359 -4.168 1 35.44 272 GLY A C 1
ATOM 2118 O O . GLY A 1 272 ? 1.051 31.344 -3.902 1 35.44 272 GLY A O 1
ATOM 2119 N N . GLY A 1 273 ? 0.511 29.359 -3.359 1 33.59 273 GLY A N 1
ATOM 2120 C CA . GLY A 1 273 ? 1.715 29.391 -2.543 1 33.59 273 GLY A CA 1
ATOM 2121 C C . GLY A 1 273 ? 2.857 28.594 -3.141 1 33.59 273 GLY A C 1
ATOM 2122 O O . GLY A 1 273 ? 2.643 27.734 -4 1 33.59 273 GLY A O 1
ATOM 2123 N N . MET B 1 1 ? -15.852 39.438 59.875 1 36.72 1 MET B N 1
ATOM 2124 C CA . MET B 1 1 ? -16.688 38.938 58.781 1 36.72 1 MET B CA 1
ATOM 2125 C C . MET B 1 1 ? -15.828 38.531 57.594 1 36.72 1 MET B C 1
ATOM 2127 O O . MET B 1 1 ? -16.344 38.062 56.594 1 36.72 1 MET B O 1
ATOM 2131 N N . GLN B 1 2 ? -14.516 38.938 57.562 1 50.09 2 GLN B N 1
ATOM 2132 C CA . GLN B 1 2 ? -13.586 38.719 56.438 1 50.09 2 GLN B CA 1
ATOM 2133 C C . GLN B 1 2 ? -13.031 37.281 56.5 1 50.09 2 GLN B C 1
ATOM 2135 O O . GLN B 1 2 ? -12.508 36.812 55.5 1 50.09 2 GLN B O 1
ATOM 2140 N N . THR B 1 3 ? -13 36.656 57.656 1 53.69 3 THR B N 1
ATOM 2141 C CA . THR B 1 3 ? -12.305 35.375 57.781 1 53.69 3 THR B CA 1
ATOM 2142 C C . THR B 1 3 ? -13.125 34.25 57.188 1 53.69 3 THR B C 1
ATOM 2144 O O . THR B 1 3 ? -12.594 33.156 56.906 1 53.69 3 THR B O 1
ATOM 2147 N N . LYS B 1 4 ? -14.477 34.406 57.188 1 59.09 4 LYS B N 1
ATOM 2148 C CA . LYS B 1 4 ? -15.297 33.312 56.688 1 59.09 4 LYS B CA 1
ATOM 2149 C C . LYS B 1 4 ? -15.148 33.156 55.188 1 59.09 4 LYS B C 1
ATOM 2151 O O . LYS B 1 4 ? -15.328 32.031 54.656 1 59.09 4 LYS B O 1
ATOM 2156 N N . THR B 1 5 ? -14.828 34.344 54.5 1 54.25 5 THR B N 1
ATOM 2157 C CA . THR B 1 5 ? -14.789 34.281 53.031 1 54.25 5 THR B CA 1
ATOM 2158 C C . THR B 1 5 ? -13.539 33.531 52.562 1 54.25 5 THR B C 1
ATOM 2160 O O . THR B 1 5 ? -13.57 32.812 51.562 1 54.25 5 THR B O 1
ATOM 2163 N N . GLU B 1 6 ? -12.367 33.625 53.406 1 53.84 6 GLU B N 1
ATOM 2164 C CA . GLU B 1 6 ? -11.148 32.969 52.969 1 53.84 6 GLU B CA 1
ATOM 2165 C C . GLU B 1 6 ? -11.266 31.453 53.094 1 53.84 6 GLU B C 1
ATOM 2167 O O . GLU B 1 6 ? -10.75 30.703 52.25 1 53.84 6 GLU B O 1
ATOM 2172 N N . THR B 1 7 ? -12 30.984 54.188 1 55.72 7 THR B N 1
ATOM 2173 C CA . THR B 1 7 ? -12.062 29.547 54.406 1 55.72 7 THR B CA 1
ATOM 2174 C C . THR B 1 7 ? -12.93 28.875 53.344 1 55.72 7 THR B C 1
ATOM 2176 O O . THR B 1 7 ? -12.648 27.75 52.938 1 55.72 7 THR B O 1
ATOM 2179 N N . THR B 1 8 ? -14.047 29.656 52.938 1 51.88 8 THR B N 1
ATOM 2180 C CA . THR B 1 8 ? -14.93 29.031 51.969 1 51.88 8 THR B CA 1
ATOM 2181 C C . THR B 1 8 ? -14.242 28.922 50.594 1 51.88 8 THR B C 1
ATOM 2183 O O . THR B 1 8 ? -14.469 27.969 49.844 1 51.88 8 THR B O 1
ATOM 2186 N N . TRP B 1 9 ? -13.352 29.969 50.25 1 51.41 9 TRP B N 1
ATOM 2187 C CA . TRP B 1 9 ? -12.664 29.875 48.969 1 51.41 9 TRP B CA 1
ATOM 2188 C C . TRP B 1 9 ? -11.664 28.719 48.969 1 51.41 9 TRP B C 1
ATOM 2190 O O . TRP B 1 9 ? -11.492 28.031 47.969 1 51.41 9 TRP B O 1
ATOM 2200 N N . MET B 1 10 ? -10.938 28.469 50.125 1 48.53 10 MET B N 1
ATOM 2201 C CA . MET B 1 10 ? -10.016 27.328 50.156 1 48.53 10 MET B CA 1
ATOM 2202 C C . MET B 1 10 ? -10.773 26.016 50.062 1 48.53 10 MET B C 1
ATOM 2204 O O . MET B 1 10 ? -10.203 24.984 49.656 1 48.53 10 MET B O 1
ATOM 2208 N N . LYS B 1 11 ? -11.93 25.875 50.719 1 46.78 11 LYS B N 1
ATOM 2209 C CA . LYS B 1 11 ? -12.68 24.625 50.656 1 46.78 11 LYS B CA 1
ATOM 2210 C C . LYS B 1 11 ? -13.211 24.359 49.25 1 46.78 11 LYS B C 1
ATOM 2212 O O . LYS B 1 11 ? -13.367 23.219 48.844 1 46.78 11 LYS B O 1
ATOM 2217 N N . GLN B 1 12 ? -13.641 25.422 48.531 1 44.72 12 GLN B N 1
ATOM 2218 C CA . GLN B 1 12 ? -14.164 25.172 47.188 1 44.72 12 GLN B CA 1
ATOM 2219 C C . GLN B 1 12 ? -13.047 24.75 46.219 1 44.72 12 GLN B C 1
ATOM 2221 O O . GLN B 1 12 ? -13.32 24.25 45.125 1 44.72 12 GLN B O 1
ATOM 2226 N N . ALA B 1 13 ? -11.828 25.156 46.5 1 43.38 13 ALA B N 1
ATOM 2227 C CA . ALA B 1 13 ? -10.758 24.766 45.594 1 43.38 13 ALA B CA 1
ATOM 2228 C C . ALA B 1 13 ? -10.492 23.266 45.656 1 43.38 13 ALA B C 1
ATOM 2230 O O . ALA B 1 13 ? -9.797 22.703 44.812 1 43.38 13 ALA B O 1
ATOM 2231 N N . LYS B 1 14 ? -10.602 22.766 46.875 1 40.31 14 LYS B N 1
ATOM 2232 C CA . LYS B 1 14 ? -10.242 21.344 46.938 1 40.31 14 LYS B CA 1
ATOM 2233 C C . LYS B 1 14 ? -11.312 20.469 46.312 1 40.31 14 LYS B C 1
ATOM 2235 O O . LYS B 1 14 ? -11.93 19.641 46.969 1 40.31 14 LYS B O 1
ATOM 2240 N N . GLN B 1 15 ? -12.344 21.047 45.719 1 37.75 15 GLN B N 1
ATOM 2241 C CA . GLN B 1 15 ? -13.094 19.984 45.031 1 37.75 15 GLN B CA 1
ATOM 2242 C C . GLN B 1 15 ? -12.156 19 44.375 1 37.75 15 GLN B C 1
ATOM 2244 O O . GLN B 1 15 ? -11.344 19.375 43.531 1 37.75 15 GLN B O 1
ATOM 2249 N N . LYS B 1 16 ? -11.805 17.969 45.094 1 37.03 16 LYS B N 1
ATOM 2250 C CA . LYS B 1 16 ? -11.125 16.766 44.625 1 37.03 16 LYS B CA 1
ATOM 2251 C C . LYS B 1 16 ? -11.484 16.453 43.188 1 37.03 16 LYS B C 1
ATOM 2253 O O . LYS B 1 16 ? -12.656 16.219 42.875 1 37.03 16 LYS B O 1
ATOM 2258 N N . ASN B 1 17 ? -10.812 17.031 42.312 1 38.88 17 ASN B N 1
ATOM 2259 C CA . ASN B 1 17 ? -10.828 16.438 40.969 1 38.88 17 ASN B CA 1
ATOM 2260 C C . ASN B 1 17 ? -10.867 14.922 41.031 1 38.88 17 ASN B C 1
ATOM 2262 O O . ASN B 1 17 ? -9.891 14.289 41.438 1 38.88 17 ASN B O 1
ATOM 2266 N N . VAL B 1 18 ? -11.883 14.406 41.688 1 36.66 18 VAL B N 1
ATOM 2267 C CA . VAL B 1 18 ? -12 12.969 41.469 1 36.66 18 VAL B CA 1
ATOM 2268 C C . VAL B 1 18 ? -11.43 12.602 40.094 1 36.66 18 VAL B C 1
ATOM 2270 O O . VAL B 1 18 ? -11.977 13.008 39.062 1 36.66 18 VAL B O 1
ATOM 2273 N N . LYS B 1 19 ? -10.211 12.547 40.125 1 39.19 19 LYS B N 1
ATOM 2274 C CA . LYS B 1 19 ? -9.57 11.969 38.938 1 39.19 19 LYS B CA 1
ATOM 2275 C C . LYS B 1 19 ? -10.398 10.82 38.375 1 39.19 19 LYS B C 1
ATOM 2277 O O . LYS B 1 19 ? -10.539 9.773 39 1 39.19 19 LYS B O 1
ATOM 2282 N N . ARG B 1 20 ? -11.609 10.938 37.844 1 39.06 20 ARG B N 1
ATOM 2283 C CA . ARG B 1 20 ? -12.211 9.875 37.062 1 39.06 20 ARG B CA 1
ATOM 2284 C C . ARG B 1 20 ? -11.148 8.953 36.469 1 39.06 20 ARG B C 1
ATOM 2286 O O . ARG B 1 20 ? -10.234 9.414 35.781 1 39.06 20 ARG B O 1
ATOM 2293 N N . ILE B 1 21 ? -10.82 7.988 37.219 1 37.94 21 ILE B N 1
ATOM 2294 C CA . ILE B 1 21 ? -10 6.922 36.656 1 37.94 21 ILE B CA 1
ATOM 2295 C C . ILE B 1 21 ? -10.352 6.727 35.188 1 37.94 21 ILE B C 1
ATOM 2297 O O . ILE B 1 21 ? -11.453 6.273 34.844 1 37.94 21 ILE B O 1
ATOM 2301 N N . GLN B 1 22 ? -10.141 7.648 34.25 1 44.41 22 GLN B N 1
ATOM 2302 C CA . GLN B 1 22 ? -10.188 7.383 32.812 1 44.41 22 GLN B CA 1
ATOM 2303 C C . GLN B 1 22 ? -9.617 6.004 32.5 1 44.41 22 GLN B C 1
ATOM 2305 O O . GLN B 1 22 ? -8.43 5.75 32.719 1 44.41 22 GLN B O 1
ATOM 2310 N N . ILE B 1 23 ? -10.266 4.926 32.906 1 49.31 23 ILE B N 1
ATOM 2311 C CA . ILE B 1 23 ? -9.836 3.645 32.344 1 49.31 23 ILE B CA 1
ATOM 2312 C C . ILE B 1 23 ? -9.039 3.877 31.078 1 49.31 23 ILE B C 1
ATOM 2314 O O . ILE B 1 23 ? -9.516 4.531 30.141 1 49.31 23 ILE B O 1
ATOM 2318 N N . PRO B 1 24 ? -7.758 3.613 31.109 1 55.97 24 PRO B N 1
ATOM 2319 C CA . PRO B 1 24 ? -6.93 3.904 29.938 1 55.97 24 PRO B CA 1
ATOM 2320 C C . PRO B 1 24 ? -7.527 3.354 28.641 1 55.97 24 PRO B C 1
ATOM 2322 O O . PRO B 1 24 ? -8.211 2.324 28.672 1 55.97 24 PRO B O 1
ATOM 2325 N N . HIS B 1 25 ? -7.887 4.105 27.688 1 60.97 25 HIS B N 1
ATOM 2326 C CA . HIS B 1 25 ? -8.406 3.875 26.344 1 60.97 25 HIS B CA 1
ATOM 2327 C C . HIS B 1 25 ? -7.957 2.52 25.797 1 60.97 25 HIS B C 1
ATOM 2329 O O . HIS B 1 25 ? -8.695 1.865 25.062 1 60.97 25 HIS B O 1
ATOM 2335 N N . SER B 1 26 ? -6.969 1.882 26.438 1 67.44 26 SER B N 1
ATOM 2336 C CA . SER B 1 26 ? -6.359 0.625 26 1 67.44 26 SER B CA 1
ATOM 2337 C C . SER B 1 26 ? -7.141 -0.573 26.531 1 67.44 26 SER B C 1
ATOM 2339 O O . SER B 1 26 ? -7.184 -1.625 25.891 1 67.44 26 SER B O 1
ATOM 2341 N N . LEU B 1 27 ? -7.855 -0.418 27.578 1 76.81 27 LEU B N 1
ATOM 2342 C CA . LEU B 1 27 ? -8.547 -1.562 28.156 1 76.81 27 LEU B CA 1
ATOM 2343 C C . LEU B 1 27 ? -9.773 -1.939 27.328 1 76.81 27 LEU B C 1
ATOM 2345 O O . LEU B 1 27 ? -10.086 -3.123 27.188 1 76.81 27 LEU B O 1
ATOM 2349 N N . TRP B 1 28 ? -10.375 -0.989 26.844 1 80.69 28 TRP B N 1
ATOM 2350 C CA . TRP B 1 28 ? -11.539 -1.251 26 1 80.69 28 TRP B CA 1
ATOM 2351 C C . TRP B 1 28 ? -11.133 -2.029 24.75 1 80.69 28 TRP B C 1
ATOM 2353 O O . TRP B 1 28 ? -11.859 -2.922 24.297 1 80.69 28 TRP B O 1
ATOM 2363 N N . ALA B 1 29 ? -9.984 -1.721 24.266 1 83.38 29 ALA B N 1
ATOM 2364 C CA . ALA B 1 29 ? -9.477 -2.422 23.078 1 83.38 29 ALA B CA 1
ATOM 2365 C C . ALA B 1 29 ? -9.18 -3.887 23.406 1 83.38 29 ALA B C 1
ATOM 2367 O O . ALA B 1 29 ? -9.516 -4.777 22.609 1 83.38 29 ALA B O 1
ATOM 2368 N N . GLY B 1 30 ? -8.625 -4.098 24.562 1 87.38 30 GLY B N 1
ATOM 2369 C CA . GLY B 1 30 ? -8.328 -5.457 24.984 1 87.38 30 GLY B CA 1
ATOM 2370 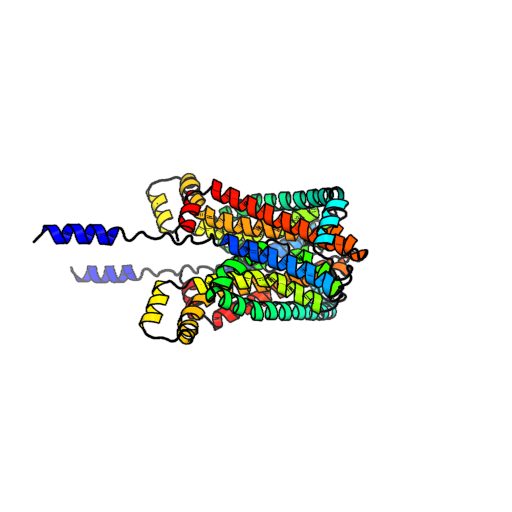C C . GLY B 1 30 ? -9.57 -6.312 25.156 1 87.38 30 GLY B C 1
ATOM 2371 O O . GLY B 1 30 ? -9.617 -7.449 24.688 1 87.38 30 GLY B O 1
ATOM 2372 N N . PHE B 1 31 ? -10.539 -5.758 25.734 1 88.88 31 PHE B N 1
ATOM 2373 C CA . PHE B 1 31 ? -11.781 -6.48 25.969 1 88.88 31 PHE B CA 1
ATOM 2374 C C . PHE B 1 31 ? -12.492 -6.789 24.656 1 88.88 31 PHE B C 1
ATOM 2376 O O . PHE B 1 31 ? -13.062 -7.867 24.484 1 88.88 31 PHE B O 1
ATOM 2383 N N . THR B 1 32 ? -12.43 -5.848 23.828 1 87 32 THR B N 1
ATOM 2384 C CA . THR B 1 32 ? -13.078 -6.047 22.531 1 87 32 THR B CA 1
ATOM 2385 C C . THR B 1 32 ? -12.375 -7.145 21.734 1 87 32 THR B C 1
ATOM 2387 O O . THR B 1 32 ? -13.031 -7.961 21.078 1 87 32 THR B O 1
ATOM 2390 N N . LEU B 1 33 ? -11.078 -7.18 21.766 1 88.62 33 LEU B N 1
ATOM 2391 C CA . LEU B 1 33 ? -10.32 -8.203 21.047 1 88.62 33 LEU B CA 1
ATOM 2392 C C . LEU B 1 33 ? -10.602 -9.586 21.625 1 88.62 33 LEU B C 1
ATOM 2394 O O . LEU B 1 33 ? -10.781 -10.547 20.875 1 88.62 33 LEU B O 1
ATOM 2398 N N . ILE B 1 34 ? -10.594 -9.633 22.922 1 90.88 34 ILE B N 1
ATOM 2399 C CA . ILE B 1 34 ? -10.883 -10.898 23.594 1 90.88 34 ILE B CA 1
ATOM 2400 C C . ILE B 1 34 ? -12.305 -11.352 23.25 1 90.88 34 ILE B C 1
ATOM 2402 O O . ILE B 1 34 ? -12.539 -12.523 22.969 1 90.88 34 ILE B O 1
ATOM 2406 N N . GLY B 1 35 ? -13.211 -10.391 23.328 1 91.94 35 GLY B N 1
ATOM 2407 C CA . GLY B 1 35 ? -14.578 -10.703 22.938 1 91.94 35 GLY B CA 1
ATOM 2408 C C . GLY B 1 35 ? -14.695 -11.219 21.531 1 91.94 35 GLY B C 1
ATOM 2409 O O . GLY B 1 35 ? -15.445 -12.164 21.266 1 91.94 35 GLY B O 1
ATOM 2410 N N . PHE B 1 36 ? -13.969 -10.602 20.625 1 91.31 36 PHE B N 1
ATOM 2411 C CA . PHE B 1 36 ? -13.984 -11.008 19.219 1 91.31 36 PHE B CA 1
ATOM 2412 C C . PHE B 1 36 ? -13.508 -12.445 19.078 1 91.31 36 PHE B C 1
ATOM 2414 O O . PHE B 1 36 ? -14.141 -13.25 18.391 1 91.31 36 PHE B O 1
ATOM 2421 N N . PHE B 1 37 ? -12.406 -12.859 19.719 1 93.44 37 PHE B N 1
ATOM 2422 C CA . PHE B 1 37 ? -11.852 -14.195 19.594 1 93.44 37 PHE B CA 1
ATOM 2423 C C . PHE B 1 37 ? -12.758 -15.219 20.266 1 93.44 37 PHE B C 1
ATOM 2425 O O . PHE B 1 37 ? -12.859 -16.359 19.812 1 93.44 37 PHE B O 1
ATOM 2432 N N . LEU B 1 38 ? -13.383 -14.805 21.359 1 94.62 38 LEU B N 1
ATOM 2433 C CA . LEU B 1 38 ? -14.305 -15.703 22.047 1 94.62 38 LEU B CA 1
ATOM 2434 C C . LEU B 1 38 ? -15.539 -15.977 21.188 1 94.62 38 LEU B C 1
ATOM 2436 O O . LEU B 1 38 ? -16 -17.109 21.125 1 94.62 38 LEU B O 1
ATOM 2440 N N . VAL B 1 39 ? -16.016 -14.945 20.625 1 94.56 39 VAL B N 1
ATOM 2441 C CA . VAL B 1 39 ? -17.172 -15.109 19.734 1 94.56 39 VAL B CA 1
ATOM 2442 C C . VAL B 1 39 ? -16.781 -15.992 18.547 1 94.56 39 VAL B C 1
ATOM 2444 O O . VAL B 1 39 ? -17.562 -16.844 18.141 1 94.56 39 VAL B O 1
ATOM 2447 N N . TRP B 1 40 ? -15.625 -15.766 18.016 1 94.81 40 TRP B N 1
ATOM 2448 C CA . TRP B 1 40 ? -15.102 -16.578 16.906 1 94.81 40 TRP B CA 1
ATOM 2449 C C . TRP B 1 40 ? -15 -18.047 17.328 1 94.81 40 TRP B C 1
ATOM 2451 O O . TRP B 1 40 ? -15.477 -18.922 16.609 1 94.81 40 TRP B O 1
ATOM 2461 N N . GLN B 1 41 ? -14.492 -18.281 18.422 1 95.56 41 GLN B N 1
ATOM 2462 C CA . GLN B 1 41 ? -14.344 -19.641 18.938 1 95.56 41 GLN B CA 1
ATOM 2463 C C . GLN B 1 41 ? -15.703 -20.297 19.141 1 95.56 41 GLN B C 1
ATOM 2465 O O . GLN B 1 41 ? -15.906 -21.438 18.719 1 95.56 41 GLN B O 1
ATOM 2470 N N . LEU B 1 42 ? -16.594 -19.578 19.734 1 95.38 42 LEU B N 1
ATOM 2471 C CA . LEU B 1 42 ? -17.906 -20.109 20.016 1 95.38 42 LEU B CA 1
ATOM 2472 C C . LEU B 1 42 ? -18.703 -20.328 18.734 1 95.38 42 LEU B C 1
ATOM 2474 O O . LEU B 1 42 ? -19.453 -21.297 18.625 1 95.38 42 LEU B O 1
ATOM 2478 N N . ALA B 1 43 ? -18.562 -19.406 17.859 1 94.62 43 ALA B N 1
ATOM 2479 C CA . ALA B 1 43 ? -19.281 -19.5 16.594 1 94.62 43 ALA B CA 1
ATOM 2480 C C . ALA B 1 43 ? -18.859 -20.75 15.82 1 94.62 43 ALA B C 1
ATOM 2482 O O . ALA B 1 43 ? -19.703 -21.453 15.258 1 94.62 43 ALA B O 1
ATOM 2483 N N . THR B 1 44 ? -17.578 -20.969 15.773 1 93.44 44 THR B N 1
ATOM 2484 C CA . THR B 1 44 ? -17.094 -22.125 15.031 1 93.44 44 THR B CA 1
ATOM 2485 C C . THR B 1 44 ? -17.531 -23.422 15.703 1 93.44 44 THR B C 1
ATOM 2487 O O . THR B 1 44 ? -17.828 -24.406 15.023 1 93.44 44 THR B O 1
ATOM 2490 N N . MET B 1 45 ? -17.672 -23.406 17.031 1 91.88 45 MET B N 1
ATOM 2491 C CA . MET B 1 45 ? -18.078 -24.594 17.781 1 91.88 45 MET B CA 1
ATOM 2492 C C . MET B 1 45 ? -19.578 -24.828 17.688 1 91.88 45 MET B C 1
ATOM 2494 O O . MET B 1 45 ? -20.016 -25.953 17.422 1 91.88 45 MET B O 1
ATOM 2498 N N . LEU B 1 46 ? -20.312 -23.75 17.828 1 93.94 46 LEU B N 1
ATOM 2499 C CA . LEU B 1 46 ? -21.766 -23.859 17.906 1 93.94 46 LEU B CA 1
ATOM 2500 C C . LEU B 1 46 ? -22.359 -24.094 16.516 1 93.94 46 LEU B C 1
ATOM 2502 O O . LEU B 1 46 ? -23.359 -24.812 16.375 1 93.94 46 LEU B O 1
ATOM 2506 N N . LEU B 1 47 ? -21.781 -23.5 15.555 1 94.5 47 LEU B N 1
ATOM 2507 C CA . LEU B 1 47 ? -22.328 -23.625 14.203 1 94.5 47 LEU B CA 1
ATOM 2508 C C . LEU B 1 47 ? -21.656 -24.766 13.453 1 94.5 47 LEU B C 1
ATOM 2510 O O . LEU B 1 47 ? -22.016 -25.062 12.305 1 94.5 47 LEU B O 1
ATOM 2514 N N . ALA B 1 48 ? -20.719 -25.469 14.031 1 93.12 48 ALA B N 1
ATOM 2515 C CA . ALA B 1 48 ? -20.016 -26.609 13.461 1 93.12 48 ALA B CA 1
ATOM 2516 C C . ALA B 1 48 ? -19.422 -26.266 12.102 1 93.12 48 ALA B C 1
ATOM 2518 O O . ALA B 1 48 ? -19.625 -26.984 11.125 1 93.12 48 ALA B O 1
ATOM 2519 N N . ILE B 1 49 ? -18.844 -25.156 12.047 1 92.38 49 ILE B N 1
ATOM 2520 C CA . ILE B 1 49 ? -18.219 -24.719 10.805 1 92.38 49 ILE B CA 1
ATOM 2521 C C . ILE B 1 49 ? -17.016 -25.609 10.508 1 92.38 49 ILE B C 1
ATOM 2523 O O . ILE B 1 49 ? -16.141 -25.797 11.352 1 92.38 49 ILE B O 1
ATOM 2527 N N . PRO B 1 50 ? -16.953 -26.203 9.375 1 93 50 PRO B N 1
ATOM 2528 C CA . PRO B 1 50 ? -15.82 -27.062 9.039 1 93 50 PRO B CA 1
ATOM 2529 C C . PRO B 1 50 ? -14.484 -26.328 9.102 1 93 50 PRO B C 1
ATOM 2531 O O . PRO B 1 50 ? -14.406 -25.156 8.727 1 93 50 PRO B O 1
ATOM 2534 N N . GLN B 1 51 ? -13.461 -27 9.484 1 91.12 51 GLN B N 1
ATOM 2535 C CA . GLN B 1 51 ? -12.141 -26.422 9.695 1 91.12 51 GLN B CA 1
ATOM 2536 C C . GLN B 1 51 ? -11.531 -25.953 8.375 1 91.12 51 GLN B C 1
ATOM 2538 O O . GLN B 1 51 ? -10.727 -25.016 8.352 1 91.12 51 GLN B O 1
ATOM 2543 N N . TYR B 1 52 ? -11.953 -26.641 7.309 1 90.44 52 TYR B N 1
ATOM 2544 C CA . TYR B 1 52 ? -11.375 -26.25 6.027 1 90.44 52 TYR B CA 1
ATOM 2545 C C . TYR B 1 52 ? -11.898 -24.891 5.574 1 90.44 52 TYR B C 1
ATOM 2547 O O . TYR B 1 52 ? -11.305 -24.25 4.711 1 90.44 52 TYR B O 1
ATOM 2555 N N . LEU B 1 53 ? -12.992 -24.547 6.191 1 91.38 53 LEU B N 1
ATOM 2556 C CA . LEU B 1 53 ? -13.547 -23.234 5.871 1 91.38 53 LEU B CA 1
ATOM 2557 C C . LEU B 1 53 ? -13.07 -22.188 6.867 1 91.38 53 LEU B C 1
ATOM 2559 O O . LEU B 1 53 ? -12.578 -21.125 6.473 1 91.38 53 LEU B O 1
ATOM 2563 N N . LEU B 1 54 ? -13.234 -22.438 8.109 1 95.31 54 LEU B N 1
ATOM 2564 C CA . LEU B 1 54 ? -12.852 -21.5 9.156 1 95.31 54 LEU B CA 1
ATOM 2565 C C . LEU B 1 54 ? -12.398 -22.234 10.414 1 95.31 54 LEU B C 1
ATOM 2567 O O . LEU B 1 54 ? -13.227 -22.578 11.266 1 95.31 54 LEU B O 1
ATOM 2571 N N . PRO B 1 55 ? -11.117 -22.328 10.547 1 96.62 55 PRO B N 1
ATOM 2572 C CA . PRO B 1 55 ? -10.641 -22.953 11.781 1 96.62 55 PRO B CA 1
ATOM 2573 C C . PRO B 1 55 ? -10.844 -22.078 13.008 1 96.62 55 PRO B C 1
ATOM 2575 O O . PRO B 1 55 ? -10.828 -20.844 12.898 1 96.62 55 PRO B O 1
ATOM 2578 N N . SER B 1 56 ? -11.039 -22.719 14.109 1 96.38 56 SER B N 1
ATOM 2579 C CA . SER B 1 56 ? -11.172 -21.969 15.359 1 96.38 56 SER B CA 1
ATOM 2580 C C . SER B 1 56 ? -9.836 -21.391 15.797 1 96.38 56 SER B C 1
ATOM 2582 O O . SER B 1 56 ? -8.773 -21.875 15.398 1 96.38 56 SER B O 1
ATOM 2584 N N . PRO B 1 57 ? -9.945 -20.328 16.578 1 96.5 57 PRO B N 1
ATOM 2585 C CA . PRO B 1 57 ? -8.711 -19.75 17.094 1 96.5 57 PRO B CA 1
ATOM 2586 C C . PRO B 1 57 ? -7.848 -20.75 17.844 1 96.5 57 PRO B C 1
ATOM 2588 O O . PRO B 1 57 ? -6.617 -20.719 17.75 1 96.5 57 PRO B O 1
ATOM 2591 N N . LEU B 1 58 ? -8.445 -21.656 18.5 1 95.31 58 LEU B N 1
ATOM 2592 C CA . LEU B 1 58 ? -7.699 -22.656 19.266 1 95.31 58 LEU B CA 1
ATOM 2593 C C . LEU B 1 58 ? -6.941 -23.594 18.328 1 95.31 58 LEU B C 1
ATOM 2595 O O . LEU B 1 58 ? -5.797 -23.953 18.594 1 95.31 58 LEU B O 1
ATOM 2599 N N . ILE B 1 59 ? -7.559 -23.984 17.25 1 96.25 59 ILE B N 1
ATOM 2600 C CA . ILE B 1 59 ? -6.918 -24.859 16.266 1 96.25 59 ILE B CA 1
ATOM 2601 C C . ILE B 1 59 ? -5.754 -24.125 15.609 1 96.25 59 ILE B C 1
ATOM 2603 O O . ILE B 1 59 ? -4.699 -24.719 15.367 1 96.25 59 ILE B O 1
ATOM 2607 N N . ILE B 1 60 ? -5.965 -22.859 15.328 1 97 60 ILE B N 1
ATOM 2608 C CA . ILE B 1 60 ? -4.906 -22.047 14.742 1 97 60 ILE B CA 1
ATOM 2609 C C . ILE B 1 60 ? -3.725 -21.969 15.703 1 97 60 ILE B C 1
ATOM 2611 O O . ILE B 1 60 ? -2.572 -22.125 15.297 1 97 60 ILE B O 1
ATOM 2615 N N . PHE B 1 61 ? -4.043 -21.781 16.969 1 96.5 61 PHE B N 1
ATOM 2616 C CA . PHE B 1 61 ? -3.002 -21.656 17.969 1 96.5 61 PHE B CA 1
ATOM 2617 C C . PHE B 1 61 ? -2.225 -22.953 18.109 1 96.5 61 PHE B C 1
ATOM 2619 O O . PHE B 1 61 ? -0.996 -22.938 18.219 1 96.5 61 PHE B O 1
ATOM 2626 N N . THR B 1 62 ? -2.879 -24.016 18.109 1 96.12 62 THR B N 1
ATOM 2627 C CA . THR B 1 62 ? -2.236 -25.328 18.219 1 96.12 62 THR B CA 1
ATOM 2628 C C . THR B 1 62 ? -1.362 -25.594 17 1 96.12 62 THR B C 1
ATOM 2630 O O . THR B 1 62 ? -0.285 -26.188 17.109 1 96.12 62 THR B O 1
ATOM 2633 N N . ARG B 1 63 ? -1.885 -25.156 15.844 1 96.69 63 ARG B N 1
ATOM 2634 C CA . ARG B 1 63 ? -1.116 -25.328 14.617 1 96.69 63 ARG B CA 1
ATOM 2635 C C . ARG B 1 63 ? 0.152 -24.484 14.641 1 96.69 63 ARG B C 1
ATOM 2637 O O . ARG B 1 63 ? 1.208 -24.922 14.18 1 96.69 63 ARG B O 1
ATOM 2644 N N . VAL B 1 64 ? 0.063 -23.312 15.164 1 97.56 64 VAL B N 1
ATOM 2645 C CA . VAL B 1 64 ? 1.227 -22.438 15.289 1 97.56 64 VAL B CA 1
ATOM 2646 C C . VAL B 1 64 ? 2.271 -23.109 16.188 1 97.56 64 VAL B C 1
ATOM 2648 O O . VAL B 1 64 ? 3.467 -23.078 15.883 1 97.56 64 VAL B O 1
ATOM 2651 N N . LEU B 1 65 ? 1.806 -23.734 17.234 1 96.81 65 LEU B N 1
ATOM 2652 C CA . LEU B 1 65 ? 2.717 -24.375 18.172 1 96.81 65 LEU B CA 1
ATOM 2653 C C . LEU B 1 65 ? 3.318 -25.641 17.578 1 96.81 65 LEU B C 1
ATOM 2655 O O . LEU B 1 65 ? 4.516 -25.891 17.734 1 96.81 65 LEU B O 1
ATOM 2659 N N . SER B 1 66 ? 2.504 -26.422 16.906 1 96.94 66 SER B N 1
ATOM 2660 C CA . SER B 1 66 ? 2.967 -27.672 16.344 1 96.94 66 SER B CA 1
ATOM 2661 C C . SER B 1 66 ? 3.934 -27.453 15.18 1 96.94 66 SER B C 1
ATOM 2663 O O . SER B 1 66 ? 4.832 -28.266 14.945 1 96.94 66 SER B O 1
ATOM 2665 N N . GLU B 1 67 ? 3.736 -26.344 14.438 1 97.62 67 GLU B N 1
ATOM 2666 C CA . GLU B 1 67 ? 4.582 -26.047 13.289 1 97.62 67 GLU B CA 1
ATOM 2667 C C . GLU B 1 67 ? 5.527 -24.891 13.586 1 97.62 67 GLU B C 1
ATOM 2669 O O . GLU B 1 67 ? 5.898 -24.141 12.68 1 97.62 67 GLU B O 1
ATOM 2674 N N . SER B 1 68 ? 5.852 -24.75 14.836 1 97.12 68 SER B N 1
ATOM 2675 C CA . SER B 1 68 ? 6.617 -23.594 15.273 1 97.12 68 SER B CA 1
ATOM 2676 C C . SER B 1 68 ? 7.965 -23.516 14.562 1 97.12 68 SER B C 1
ATOM 2678 O O . SER B 1 68 ? 8.414 -22.438 14.18 1 97.12 68 SER B O 1
ATOM 2680 N N . GLN B 1 69 ? 8.602 -24.641 14.336 1 97.5 69 GLN B N 1
ATOM 2681 C CA . GLN B 1 69 ? 9.914 -24.656 13.695 1 97.5 69 GLN B CA 1
ATOM 2682 C C . GLN B 1 69 ? 9.805 -24.266 12.219 1 97.5 69 GLN B C 1
ATOM 2684 O O . GLN B 1 69 ? 10.609 -23.469 11.727 1 97.5 69 GLN B O 1
ATOM 2689 N N . VAL B 1 70 ? 8.859 -24.844 11.555 1 97.62 70 VAL B N 1
ATOM 2690 C CA . VAL B 1 70 ? 8.633 -24.547 10.141 1 97.62 70 VAL B CA 1
ATOM 2691 C C . VAL B 1 70 ? 8.25 -23.078 9.984 1 97.62 70 VAL B C 1
ATOM 2693 O O . VAL B 1 70 ? 8.789 -22.375 9.125 1 97.62 70 VAL B O 1
ATOM 2696 N N . LEU B 1 71 ? 7.363 -22.609 10.805 1 98.44 71 LEU B N 1
ATOM 2697 C CA . LEU B 1 71 ? 6.91 -21.219 10.75 1 98.44 71 LEU B CA 1
ATOM 2698 C C . LEU B 1 71 ? 8.062 -20.266 11.031 1 98.44 71 LEU B C 1
ATOM 2700 O O . LEU B 1 71 ? 8.203 -19.234 10.359 1 98.44 71 LEU B O 1
ATOM 2704 N N . LEU B 1 72 ? 8.844 -20.625 11.984 1 98 72 LEU B N 1
ATOM 2705 C CA . LEU B 1 72 ? 9.969 -19.766 12.336 1 98 72 LEU B CA 1
ATOM 2706 C C . LEU B 1 72 ? 10.969 -19.688 11.188 1 98 72 LEU B C 1
ATOM 2708 O O . LEU B 1 72 ? 11.5 -18.609 10.898 1 98 72 LEU B O 1
ATOM 2712 N N . SER B 1 73 ? 11.289 -20.781 10.594 1 98.06 73 SER B N 1
ATOM 2713 C CA . SER B 1 73 ? 12.227 -20.812 9.477 1 98.06 73 SER B CA 1
ATOM 2714 C C . SER B 1 73 ? 11.742 -19.938 8.32 1 98.06 73 SER B C 1
ATOM 2716 O O . SER B 1 73 ? 12.516 -19.141 7.777 1 98.06 73 SER B O 1
ATOM 2718 N N . HIS B 1 74 ? 10.508 -20.047 7.922 1 98.56 74 HIS B N 1
ATOM 2719 C CA . HIS B 1 74 ? 9.938 -19.234 6.859 1 98.56 74 HIS B CA 1
ATOM 2720 C C . HIS B 1 74 ? 9.805 -17.766 7.289 1 98.56 74 HIS B C 1
ATOM 2722 O O . HIS B 1 74 ? 9.992 -16.859 6.48 1 98.56 74 HIS B O 1
ATOM 2728 N N . ALA B 1 75 ? 9.516 -17.609 8.578 1 98.56 75 ALA B N 1
ATOM 2729 C CA . ALA B 1 75 ? 9.398 -16.25 9.109 1 98.56 75 ALA B CA 1
ATOM 2730 C C . ALA B 1 75 ? 10.727 -15.516 9.039 1 98.56 75 ALA B C 1
ATOM 2732 O O . ALA B 1 75 ? 10.773 -14.32 8.742 1 98.56 75 ALA B O 1
ATOM 2733 N N . LEU B 1 76 ? 11.781 -16.188 9.32 1 98.19 76 LEU B N 1
ATOM 2734 C CA . LEU B 1 76 ? 13.102 -15.57 9.273 1 98.19 76 LEU B CA 1
ATOM 2735 C C . LEU B 1 76 ? 13.461 -15.148 7.855 1 98.19 76 LEU B C 1
ATOM 2737 O O . LEU B 1 76 ? 14.094 -14.117 7.652 1 98.19 76 LEU B O 1
ATOM 2741 N N . THR B 1 77 ? 13.086 -15.953 6.922 1 98.12 77 THR B N 1
ATOM 2742 C CA . THR B 1 77 ? 13.305 -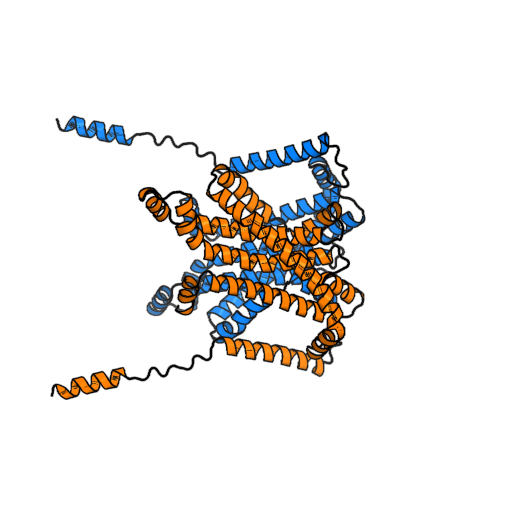15.602 5.523 1 98.12 77 THR B CA 1
ATOM 2743 C C . THR B 1 77 ? 12.523 -14.344 5.156 1 98.12 77 THR B C 1
ATOM 2745 O O . THR B 1 77 ? 13.086 -13.406 4.57 1 98.12 77 THR B O 1
ATOM 2748 N N . THR B 1 78 ? 11.258 -14.32 5.488 1 98.44 78 THR B N 1
ATOM 2749 C CA . THR B 1 78 ? 10.422 -13.156 5.207 1 98.44 78 THR B CA 1
ATOM 2750 C C . THR B 1 78 ? 10.953 -11.922 5.93 1 98.44 78 THR B C 1
ATOM 2752 O O . THR B 1 78 ? 11 -10.836 5.355 1 98.44 78 THR B O 1
ATOM 2755 N N . LEU B 1 79 ? 11.414 -12.117 7.129 1 98.56 79 LEU B N 1
ATOM 2756 C CA . LEU B 1 79 ? 11.961 -11.016 7.902 1 98.56 79 LEU B CA 1
ATOM 2757 C C . LEU B 1 79 ? 13.227 -10.461 7.246 1 98.56 79 LEU B C 1
ATOM 2759 O O . LEU B 1 79 ? 13.445 -9.25 7.234 1 98.56 79 LEU B O 1
ATOM 2763 N N . ALA B 1 80 ? 14.031 -11.297 6.785 1 98.25 80 ALA B N 1
ATOM 2764 C CA . ALA B 1 80 ? 15.25 -10.867 6.094 1 98.25 80 ALA B CA 1
ATOM 2765 C C . ALA B 1 80 ? 14.914 -10.086 4.828 1 98.25 80 ALA B C 1
ATOM 2767 O O . ALA B 1 80 ? 15.547 -9.062 4.539 1 98.25 80 ALA B O 1
ATOM 2768 N N . GLU B 1 81 ? 13.961 -10.57 4.078 1 98.44 81 GLU B N 1
ATOM 2769 C CA . GLU B 1 81 ? 13.523 -9.891 2.863 1 98.44 81 GLU B CA 1
ATOM 2770 C C . GLU B 1 81 ? 12.969 -8.5 3.18 1 98.44 81 GLU B C 1
ATOM 2772 O O . GLU B 1 81 ? 13.32 -7.523 2.516 1 98.44 81 GLU B O 1
ATOM 2777 N N . VAL B 1 82 ? 12.141 -8.43 4.188 1 98.56 82 VAL B N 1
ATOM 2778 C CA . VAL B 1 82 ? 11.523 -7.172 4.59 1 98.56 82 VAL B CA 1
ATOM 2779 C C . VAL B 1 82 ? 12.602 -6.219 5.113 1 98.56 82 VAL B C 1
ATOM 2781 O O . VAL B 1 82 ? 12.648 -5.055 4.711 1 98.56 82 VAL B O 1
ATOM 2784 N N . GLY B 1 83 ? 13.406 -6.754 6.012 1 98.44 83 GLY B N 1
ATOM 2785 C CA . GLY B 1 83 ? 14.43 -5.926 6.637 1 98.44 83 GLY B CA 1
ATOM 2786 C C . GLY B 1 83 ? 15.414 -5.344 5.641 1 98.44 83 GLY B C 1
ATOM 2787 O O . GLY B 1 83 ? 15.711 -4.148 5.68 1 98.44 83 GLY B O 1
ATOM 2788 N N . LEU B 1 84 ? 15.914 -6.152 4.754 1 98.62 84 LEU B N 1
ATOM 2789 C CA . LEU B 1 84 ? 16.906 -5.707 3.773 1 98.62 84 LEU B CA 1
ATOM 2790 C C . LEU B 1 84 ? 16.266 -4.773 2.748 1 98.62 84 LEU B C 1
ATOM 2792 O O . LEU B 1 84 ? 16.859 -3.766 2.367 1 98.62 84 LEU B O 1
ATOM 2796 N N . GLY B 1 85 ? 15.102 -5.137 2.285 1 98.69 85 GLY B N 1
ATOM 2797 C CA . GLY B 1 85 ? 14.406 -4.258 1.36 1 98.69 85 GLY B CA 1
ATOM 2798 C C . GLY B 1 85 ? 14.094 -2.896 1.951 1 98.69 85 GLY B C 1
ATOM 2799 O O . GLY B 1 85 ? 14.305 -1.869 1.303 1 98.69 85 GLY B O 1
ATOM 2800 N N . PHE B 1 86 ? 13.602 -2.916 3.158 1 98.56 86 PHE B N 1
ATOM 2801 C CA . PHE B 1 86 ? 13.281 -1.688 3.875 1 98.56 86 PHE B CA 1
ATOM 2802 C C . PHE B 1 86 ? 14.531 -0.847 4.102 1 98.56 86 PHE B C 1
ATOM 2804 O O . PHE B 1 86 ? 14.516 0.368 3.896 1 98.56 86 PHE B O 1
ATOM 2811 N N . ALA B 1 87 ? 15.57 -1.481 4.531 1 98.56 87 ALA B N 1
ATOM 2812 C CA . ALA B 1 87 ? 16.828 -0.78 4.75 1 98.56 87 ALA B CA 1
ATOM 2813 C C . ALA B 1 87 ? 17.328 -0.126 3.461 1 98.56 87 ALA B C 1
ATOM 2815 O O . ALA B 1 87 ? 17.828 1.005 3.482 1 98.56 87 ALA B O 1
ATOM 2816 N N . LEU B 1 88 ? 17.203 -0.825 2.412 1 98.69 88 LEU B N 1
ATOM 2817 C CA . LEU B 1 88 ? 17.609 -0.283 1.117 1 98.69 88 LEU B CA 1
ATOM 2818 C C . LEU B 1 88 ? 16.75 0.92 0.743 1 98.69 88 LEU B C 1
ATOM 2820 O O . LEU B 1 88 ? 17.266 1.914 0.222 1 98.69 88 LEU B O 1
ATOM 2824 N N . SER B 1 89 ? 15.453 0.794 0.952 1 98.62 89 SER B N 1
ATOM 2825 C CA . SER B 1 89 ? 14.539 1.886 0.647 1 98.62 89 SER B CA 1
ATOM 2826 C C . SER B 1 89 ? 14.883 3.141 1.438 1 98.62 89 SER B C 1
ATOM 2828 O O . SER B 1 89 ? 14.898 4.246 0.89 1 98.62 89 SER B O 1
ATOM 2830 N N . VAL B 1 90 ? 15.188 2.973 2.699 1 98.31 90 VAL B N 1
ATOM 2831 C CA . VAL B 1 90 ? 15.531 4.098 3.561 1 98.31 90 VAL B CA 1
ATOM 2832 C C . VAL B 1 90 ? 16.875 4.684 3.125 1 98.31 90 VAL B C 1
ATOM 2834 O O . VAL B 1 90 ? 17.016 5.902 3.01 1 98.31 90 VAL B O 1
ATOM 2837 N N . SER B 1 91 ? 17.844 3.83 2.865 1 98.31 91 SER B N 1
ATOM 2838 C CA . SER B 1 91 ? 19.203 4.246 2.543 1 98.31 91 SER B CA 1
ATOM 2839 C C . SER B 1 91 ? 19.25 5.012 1.225 1 98.31 91 SER B C 1
ATOM 2841 O O . SER B 1 91 ? 20.078 5.918 1.055 1 98.31 91 SER B O 1
ATOM 2843 N N . ILE B 1 92 ? 18.391 4.695 0.325 1 98.12 92 ILE B N 1
ATOM 2844 C CA . ILE B 1 92 ? 18.375 5.355 -0.976 1 98.12 92 ILE B CA 1
ATOM 2845 C C . ILE B 1 92 ? 17.344 6.492 -0.965 1 98.12 92 ILE B C 1
ATOM 2847 O O . ILE B 1 92 ? 17.594 7.562 -1.527 1 98.12 92 ILE B O 1
ATOM 2851 N N . GLY B 1 93 ? 16.203 6.227 -0.334 1 98.19 93 GLY B N 1
ATOM 2852 C CA . GLY B 1 93 ? 15.086 7.156 -0.367 1 98.19 93 GLY B CA 1
ATOM 2853 C C . GLY B 1 93 ? 15.383 8.461 0.346 1 98.19 93 GLY B C 1
ATOM 2854 O O . GLY B 1 93 ? 15.078 9.539 -0.171 1 98.19 93 GLY B O 1
ATOM 2855 N N . ILE B 1 94 ? 15.969 8.43 1.5 1 97.44 94 ILE B N 1
ATOM 2856 C CA . ILE B 1 94 ? 16.203 9.625 2.301 1 97.44 94 ILE B CA 1
ATOM 2857 C C . ILE B 1 94 ? 17.234 10.516 1.604 1 97.44 94 ILE B C 1
ATOM 2859 O O . ILE B 1 94 ? 17.016 11.711 1.426 1 97.44 94 ILE B O 1
ATOM 2863 N N . PRO B 1 95 ? 18.406 9.984 1.173 1 97.62 95 PRO B N 1
ATOM 2864 C CA . PRO B 1 95 ? 19.344 10.82 0.425 1 97.62 95 PRO B CA 1
ATOM 2865 C C . PRO B 1 95 ? 18.734 11.406 -0.844 1 97.62 95 PRO B C 1
ATOM 2867 O O . PRO B 1 95 ? 19.031 12.555 -1.196 1 97.62 95 PRO B O 1
ATOM 2870 N N . LEU B 1 96 ? 17.906 10.664 -1.52 1 97.88 96 LEU B N 1
ATOM 2871 C CA . LEU B 1 96 ? 17.25 11.18 -2.715 1 97.88 96 LEU B CA 1
ATOM 2872 C C . LEU B 1 96 ? 16.328 12.344 -2.367 1 97.88 96 LEU B C 1
ATOM 2874 O O . LEU B 1 96 ? 16.266 13.336 -3.1 1 97.88 96 LEU B O 1
ATOM 2878 N N . ALA B 1 97 ? 15.578 12.172 -1.28 1 97.31 97 ALA B N 1
ATOM 2879 C CA . ALA B 1 97 ? 14.695 13.25 -0.825 1 97.31 97 ALA B CA 1
ATOM 2880 C C . ALA B 1 97 ? 15.492 14.516 -0.53 1 97.31 97 ALA B C 1
ATOM 2882 O O . ALA B 1 97 ? 15.07 15.617 -0.889 1 97.31 97 ALA B O 1
ATOM 2883 N N . ILE B 1 98 ? 16.625 14.352 0.112 1 95.19 98 ILE B N 1
ATOM 2884 C CA . ILE B 1 98 ? 17.5 15.484 0.404 1 95.19 98 ILE B CA 1
ATOM 2885 C C . ILE B 1 98 ? 17.953 16.141 -0.9 1 95.19 98 ILE B C 1
ATOM 2887 O O . ILE B 1 98 ? 17.906 17.359 -1.045 1 95.19 98 ILE B O 1
ATOM 2891 N N . ALA B 1 99 ? 18.359 15.305 -1.828 1 96.44 99 ALA B N 1
ATOM 2892 C CA . ALA B 1 99 ? 18.812 15.812 -3.119 1 96.44 99 ALA B CA 1
ATOM 2893 C C . ALA B 1 99 ? 17.703 16.578 -3.832 1 96.44 99 ALA B C 1
ATOM 2895 O O . ALA B 1 99 ? 17.953 17.609 -4.457 1 96.44 99 ALA B O 1
ATOM 2896 N N . ILE B 1 100 ? 16.516 16.156 -3.775 1 94.75 100 ILE B N 1
ATOM 2897 C CA . ILE B 1 100 ? 15.375 16.781 -4.426 1 94.75 100 ILE B CA 1
ATOM 2898 C C . ILE B 1 100 ? 15.109 18.141 -3.803 1 94.75 100 ILE B C 1
ATOM 2900 O O . ILE B 1 100 ? 14.82 19.109 -4.512 1 94.75 100 ILE B O 1
ATOM 2904 N N . VAL B 1 101 ? 15.266 18.219 -2.494 1 91.25 101 VAL B N 1
ATOM 2905 C CA . VAL B 1 101 ? 14.969 19.469 -1.78 1 91.25 101 VAL B CA 1
ATOM 2906 C C . VAL B 1 101 ? 16.047 20.5 -2.08 1 91.25 101 VAL B C 1
ATOM 2908 O O . VAL B 1 101 ? 15.758 21.703 -2.156 1 91.25 101 VAL B O 1
ATOM 2911 N N . TYR B 1 102 ? 17.25 20.125 -2.357 1 90.69 102 TYR B N 1
ATOM 2912 C CA . TYR B 1 102 ? 18.359 21.062 -2.516 1 90.69 102 TYR B CA 1
ATOM 2913 C C . TYR B 1 102 ? 18.641 21.328 -3.99 1 90.69 102 TYR B C 1
ATOM 2915 O O . TYR B 1 102 ? 19.406 22.25 -4.332 1 90.69 102 TYR B O 1
ATOM 2923 N N . SER B 1 103 ? 18.094 20.578 -4.836 1 91.5 103 SER B N 1
ATOM 2924 C CA . SER B 1 103 ? 18.328 20.766 -6.266 1 91.5 103 SER B CA 1
ATOM 2925 C C . SER B 1 103 ? 17.047 21.203 -6.977 1 91.5 103 SER B C 1
ATOM 2927 O O . SER B 1 103 ? 16.047 20.5 -6.977 1 91.5 103 SER B O 1
ATOM 2929 N N . ARG B 1 104 ? 17.156 22.266 -7.637 1 88.06 104 ARG B N 1
ATOM 2930 C CA . ARG B 1 104 ? 16.031 22.812 -8.375 1 88.06 104 ARG B CA 1
ATOM 2931 C C . ARG B 1 104 ? 15.641 21.906 -9.531 1 88.06 104 ARG B C 1
ATOM 2933 O O . ARG B 1 104 ? 14.453 21.734 -9.82 1 88.06 104 ARG B O 1
ATOM 2940 N N . TYR B 1 105 ? 16.625 21.344 -10.148 1 87.69 105 TYR B N 1
ATOM 2941 C CA . TYR B 1 105 ? 16.359 20.438 -11.266 1 87.69 105 TYR B CA 1
ATOM 2942 C C . TYR B 1 105 ? 15.633 19.188 -10.797 1 87.69 105 TYR B C 1
ATOM 2944 O O . TYR B 1 105 ? 14.633 18.781 -11.398 1 87.69 105 TYR B O 1
ATOM 2952 N N . LEU B 1 106 ? 16.109 18.609 -9.727 1 92.06 106 LEU B N 1
ATOM 2953 C CA . LEU B 1 106 ? 15.484 17.391 -9.227 1 92.06 106 LEU B CA 1
ATOM 2954 C C . LEU B 1 106 ? 14.078 17.688 -8.711 1 92.06 106 LEU B C 1
ATOM 2956 O O . LEU B 1 106 ? 13.164 16.875 -8.906 1 92.06 106 LEU B O 1
ATOM 2960 N N . ALA B 1 107 ? 13.93 18.75 -8.172 1 90.75 107 ALA B N 1
ATOM 2961 C CA . ALA B 1 107 ? 12.633 19.141 -7.637 1 90.75 107 ALA B CA 1
ATOM 2962 C C . ALA B 1 107 ? 11.609 19.328 -8.758 1 90.75 107 ALA B C 1
ATOM 2964 O O . ALA B 1 107 ? 10.445 18.938 -8.617 1 90.75 107 ALA B O 1
ATOM 2965 N N . ASN B 1 108 ? 12.047 19.859 -9.844 1 89.12 108 ASN B N 1
ATOM 2966 C CA . ASN B 1 108 ? 11.117 20.234 -10.906 1 89.12 108 ASN B CA 1
ATOM 2967 C C . ASN B 1 108 ? 10.961 19.109 -11.93 1 89.12 108 ASN B C 1
ATOM 2969 O O . ASN B 1 108 ? 9.953 19.047 -12.641 1 89.12 108 ASN B O 1
ATOM 2973 N N . ALA B 1 109 ? 11.891 18.281 -11.992 1 89.75 109 ALA B N 1
ATOM 2974 C CA . ALA B 1 109 ? 11.859 17.219 -13 1 89.75 109 ALA B CA 1
ATOM 2975 C C . ALA B 1 109 ? 11.594 15.859 -12.367 1 89.75 109 ALA B C 1
ATOM 2977 O O . ALA B 1 109 ? 10.609 15.195 -12.695 1 89.75 109 ALA B O 1
ATOM 2978 N N . LEU B 1 110 ? 12.391 15.531 -11.375 1 90.5 110 LEU B N 1
ATOM 2979 C CA . LEU B 1 110 ? 12.359 14.18 -10.82 1 90.5 110 LEU B CA 1
ATOM 2980 C C . LEU B 1 110 ? 11.164 14.008 -9.891 1 90.5 110 LEU B C 1
ATOM 2982 O O . LEU B 1 110 ? 10.531 12.945 -9.875 1 90.5 110 LEU B O 1
ATOM 2986 N N . TYR B 1 111 ? 10.914 14.984 -9.094 1 91.19 111 TYR B N 1
ATOM 2987 C CA . TYR B 1 111 ? 9.867 14.836 -8.086 1 91.19 111 TYR B CA 1
ATOM 2988 C C . TYR B 1 111 ? 8.508 14.609 -8.734 1 91.19 111 TYR B C 1
ATOM 2990 O O . TYR B 1 111 ? 7.793 13.672 -8.383 1 91.19 111 TYR B O 1
ATOM 2998 N N . PRO B 1 112 ? 8.125 15.312 -9.766 1 87.88 112 PRO B N 1
ATOM 2999 C CA . PRO B 1 112 ? 6.855 15.039 -10.438 1 87.88 112 PRO B CA 1
ATOM 3000 C C . PRO B 1 112 ? 6.812 13.656 -11.07 1 87.88 112 PRO B C 1
ATOM 3002 O O . PRO B 1 112 ? 5.754 13.016 -11.109 1 87.88 112 PRO B O 1
ATOM 3005 N N . ILE B 1 113 ? 7.867 13.227 -11.547 1 90.12 113 ILE B N 1
ATOM 3006 C CA . ILE B 1 113 ? 7.953 11.891 -12.133 1 90.12 113 ILE B CA 1
ATOM 3007 C C . ILE B 1 113 ? 7.746 10.836 -11.055 1 90.12 113 ILE B C 1
ATOM 3009 O O . ILE B 1 113 ? 7.055 9.844 -11.273 1 90.12 113 ILE B O 1
ATOM 3013 N N . LEU B 1 114 ? 8.336 11.078 -9.93 1 90.81 114 LEU B N 1
ATOM 3014 C CA . LEU B 1 114 ? 8.18 10.164 -8.805 1 90.81 114 LEU B CA 1
ATOM 3015 C C . LEU B 1 114 ? 6.719 10.062 -8.375 1 90.81 114 LEU B C 1
ATOM 3017 O O . LEU B 1 114 ? 6.234 8.969 -8.062 1 90.81 114 LEU B O 1
ATOM 3021 N N . ILE B 1 115 ? 6.051 11.125 -8.422 1 85.94 115 ILE B N 1
ATOM 3022 C CA . ILE B 1 115 ? 4.641 11.164 -8.047 1 85.94 115 ILE B CA 1
ATOM 3023 C C . ILE B 1 115 ? 3.812 10.383 -9.062 1 85.94 115 ILE B C 1
ATOM 3025 O O . ILE B 1 115 ? 2.883 9.664 -8.688 1 85.94 115 ILE B O 1
ATOM 3029 N N . ALA B 1 116 ? 4.191 10.438 -10.281 1 86.38 116 ALA B N 1
ATOM 3030 C CA . ALA B 1 116 ? 3.484 9.703 -11.328 1 86.38 116 ALA B CA 1
ATOM 3031 C C . ALA B 1 116 ? 3.762 8.203 -11.234 1 86.38 116 ALA B C 1
ATOM 3033 O O . ALA B 1 116 ? 2.85 7.391 -11.359 1 86.38 116 ALA B O 1
ATOM 3034 N N . ILE B 1 117 ? 4.969 7.828 -10.977 1 90.38 117 ILE B N 1
ATOM 3035 C CA . ILE B 1 117 ? 5.402 6.434 -10.945 1 90.38 117 ILE B CA 1
ATOM 3036 C C . ILE B 1 117 ? 4.75 5.719 -9.758 1 90.38 117 ILE B C 1
ATOM 3038 O O . ILE B 1 117 ? 4.445 4.527 -9.844 1 90.38 117 ILE B O 1
ATOM 3042 N N . GLN B 1 118 ? 4.488 6.488 -8.75 1 88.56 118 GLN B N 1
ATOM 3043 C CA . GLN B 1 118 ? 3.924 5.867 -7.559 1 88.56 118 GLN B CA 1
ATOM 3044 C C . GLN B 1 118 ? 2.514 5.344 -7.82 1 88.56 118 GLN B C 1
ATOM 3046 O O . GLN B 1 118 ? 1.982 4.555 -7.039 1 88.56 118 GLN B O 1
ATOM 3051 N N . CYS B 1 119 ? 1.896 5.734 -8.945 1 89.19 119 CYS B N 1
ATOM 3052 C CA . CYS B 1 119 ? 0.556 5.277 -9.297 1 89.19 119 CYS B CA 1
ATOM 3053 C C . CYS B 1 119 ? 0.603 3.893 -9.93 1 89.19 119 CYS B C 1
ATOM 3055 O O . CYS B 1 119 ? -0.426 3.225 -10.055 1 89.19 119 CYS B O 1
ATOM 3057 N N . ILE B 1 120 ? 1.796 3.5 -10.305 1 91.88 120 ILE B N 1
ATOM 3058 C CA . ILE B 1 120 ? 1.987 2.148 -10.82 1 91.88 120 ILE B CA 1
ATOM 3059 C C . ILE B 1 120 ? 1.859 1.14 -9.68 1 91.88 120 ILE B C 1
ATOM 3061 O O . ILE B 1 120 ? 2.479 1.304 -8.625 1 91.88 120 ILE B O 1
ATOM 3065 N N . PRO B 1 121 ? 0.991 0.174 -9.852 1 94.19 121 PRO B N 1
ATOM 3066 C CA . PRO B 1 121 ? 0.999 -0.877 -8.836 1 94.19 121 PRO B CA 1
ATOM 3067 C C . PRO B 1 121 ? 2.316 -1.649 -8.789 1 94.19 121 PRO B C 1
ATOM 3069 O O . PRO B 1 121 ? 2.531 -2.555 -9.602 1 94.19 121 PRO B O 1
ATOM 3072 N N . MET B 1 122 ? 3.074 -1.355 -7.809 1 95.81 122 MET B N 1
ATOM 3073 C CA . MET B 1 122 ? 4.449 -1.844 -7.773 1 95.81 122 MET B CA 1
ATOM 3074 C C . MET B 1 122 ? 4.484 -3.361 -7.617 1 95.81 122 MET B C 1
ATOM 3076 O O . MET B 1 122 ? 5.492 -3.998 -7.934 1 95.81 122 MET B O 1
ATOM 3080 N N . VAL B 1 123 ? 3.42 -3.945 -7.188 1 95.69 123 VAL B N 1
ATOM 3081 C CA . VAL B 1 123 ? 3.344 -5.395 -7.055 1 95.69 123 VAL B CA 1
ATOM 3082 C C . VAL B 1 123 ? 3.475 -6.047 -8.43 1 95.69 123 VAL B C 1
ATOM 3084 O O . VAL B 1 123 ? 3.963 -7.172 -8.547 1 95.69 123 VAL B O 1
ATOM 3087 N N . SER B 1 124 ? 3.045 -5.309 -9.438 1 96.5 124 SER B N 1
ATOM 3088 C CA . SER B 1 124 ? 3.039 -5.848 -10.797 1 96.5 124 SER B CA 1
ATOM 3089 C C . SER B 1 124 ? 4.449 -5.902 -11.375 1 96.5 124 SER B C 1
ATOM 3091 O O . SER B 1 124 ? 4.66 -6.457 -12.453 1 96.5 124 SER B O 1
ATOM 3093 N N . ILE B 1 125 ? 5.387 -5.398 -10.648 1 97.06 125 ILE B N 1
ATOM 3094 C CA . ILE B 1 125 ? 6.781 -5.449 -11.07 1 97.06 125 ILE B CA 1
ATOM 3095 C C . ILE B 1 125 ? 7.383 -6.809 -10.711 1 97.06 125 ILE B C 1
ATOM 3097 O O . ILE B 1 125 ? 8.43 -7.191 -11.234 1 97.06 125 ILE B O 1
ATOM 3101 N N . ALA B 1 126 ? 6.723 -7.555 -9.875 1 96.75 126 ALA B N 1
ATOM 3102 C CA . ALA B 1 126 ? 7.227 -8.812 -9.336 1 96.75 126 ALA B CA 1
ATOM 3103 C C . ALA B 1 126 ? 7.578 -9.789 -10.461 1 96.75 126 ALA B C 1
ATOM 3105 O O . ALA B 1 126 ? 8.688 -10.328 -10.492 1 96.75 126 ALA B O 1
ATOM 3106 N N . PRO B 1 127 ? 6.707 -10.016 -11.438 1 96.38 127 PRO B N 1
ATOM 3107 C CA . PRO B 1 127 ? 7.062 -10.969 -12.492 1 96.38 127 PRO B CA 1
ATOM 3108 C C . PRO B 1 127 ? 8.297 -10.539 -13.281 1 96.38 127 PRO B C 1
ATOM 3110 O O . PRO B 1 127 ? 9.086 -11.391 -13.703 1 96.38 127 PRO B O 1
ATOM 3113 N N . ILE B 1 128 ? 8.414 -9.25 -13.469 1 96.5 128 ILE B N 1
ATOM 3114 C CA . ILE B 1 128 ? 9.578 -8.734 -14.195 1 96.5 128 ILE B CA 1
ATOM 3115 C C . ILE B 1 128 ? 10.844 -8.984 -13.383 1 96.5 128 ILE B C 1
ATOM 3117 O O . ILE B 1 128 ? 11.867 -9.391 -13.938 1 96.5 128 ILE B O 1
ATOM 3121 N N . LEU B 1 129 ? 10.797 -8.789 -12.086 1 96.81 129 LEU B N 1
ATOM 3122 C CA . LEU B 1 129 ? 11.945 -9.039 -11.219 1 96.81 129 LEU B CA 1
ATOM 3123 C C . LEU B 1 129 ? 12.312 -10.516 -11.219 1 96.81 129 LEU B C 1
ATOM 3125 O O . LEU B 1 129 ? 13.492 -10.859 -11.109 1 96.81 129 LEU B O 1
ATOM 3129 N N . VAL B 1 130 ? 11.305 -11.336 -11.352 1 95.06 130 VAL B N 1
ATOM 3130 C CA . VAL B 1 130 ? 11.555 -12.773 -11.414 1 95.06 130 VAL B CA 1
ATOM 3131 C C . VAL B 1 130 ? 12.336 -13.109 -12.68 1 95.06 130 VAL B C 1
ATOM 3133 O O . VAL B 1 130 ? 13.25 -13.945 -12.648 1 95.06 130 VAL B O 1
ATOM 3136 N N . ILE B 1 131 ? 11.953 -12.469 -13.758 1 93.81 131 ILE B N 1
ATOM 3137 C CA . ILE B 1 131 ? 12.656 -12.672 -15.023 1 93.81 131 ILE B CA 1
ATOM 3138 C C . ILE B 1 131 ? 14.109 -12.234 -14.883 1 93.81 131 ILE B C 1
ATOM 3140 O O . ILE B 1 131 ? 15.023 -12.914 -15.359 1 93.81 131 ILE B O 1
ATOM 3144 N N . TRP B 1 132 ? 14.375 -11.156 -14.156 1 95.5 132 TRP B N 1
ATOM 3145 C CA . TRP B 1 132 ? 15.703 -10.555 -14.07 1 95.5 132 TRP B CA 1
ATOM 3146 C C . TRP B 1 132 ? 16.562 -11.266 -13.031 1 95.5 132 TRP B C 1
ATOM 3148 O O . TRP B 1 132 ? 17.766 -11.445 -13.227 1 95.5 132 TRP B O 1
ATOM 3158 N N . PHE B 1 133 ? 15.953 -11.719 -11.891 1 95.56 133 PHE B N 1
ATOM 3159 C CA . PHE B 1 133 ? 16.797 -12.117 -10.766 1 95.56 133 PHE B CA 1
ATOM 3160 C C . PHE B 1 133 ? 16.406 -13.5 -10.266 1 95.56 133 PHE B C 1
ATOM 3162 O O . PHE B 1 133 ? 17.047 -14.047 -9.375 1 95.56 133 PHE B O 1
ATOM 3169 N N . GLY B 1 134 ? 15.352 -14.062 -10.812 1 92.94 134 GLY B N 1
ATOM 3170 C CA . GLY B 1 134 ? 14.945 -15.406 -10.438 1 92.94 134 GLY B CA 1
ATOM 3171 C C . GLY B 1 134 ? 14.102 -15.453 -9.18 1 92.94 134 GLY B C 1
ATOM 3172 O O . GLY B 1 134 ? 13.453 -14.461 -8.828 1 92.94 134 GLY B O 1
ATOM 3173 N N . TYR B 1 135 ? 14.023 -16.562 -8.523 1 91.88 135 TYR B N 1
ATOM 3174 C CA . TYR B 1 135 ? 13.094 -16.828 -7.43 1 91.88 135 TYR B CA 1
ATOM 3175 C C . TYR B 1 135 ? 13.781 -16.656 -6.078 1 91.88 135 TYR B C 1
ATOM 3177 O O . TYR B 1 135 ? 13.188 -16.938 -5.035 1 91.88 135 TYR B O 1
ATOM 3185 N N . GLY B 1 136 ? 14.969 -16.141 -6.102 1 92.12 136 GLY B N 1
ATOM 3186 C CA . GLY B 1 136 ? 15.766 -16.047 -4.887 1 92.12 136 GLY B CA 1
ATOM 3187 C C . GLY B 1 136 ? 15.43 -14.82 -4.055 1 92.12 136 GLY B C 1
ATOM 3188 O O . GLY B 1 136 ? 14.398 -14.172 -4.27 1 92.12 136 GLY B O 1
ATOM 3189 N N . LEU B 1 137 ? 16.266 -14.516 -3.105 1 94.62 137 LEU B N 1
ATOM 3190 C CA . LEU B 1 137 ? 16.094 -13.469 -2.105 1 94.62 137 LEU B CA 1
ATOM 3191 C C . LEU B 1 137 ? 16.078 -12.094 -2.756 1 94.62 137 LEU B C 1
ATOM 3193 O O . LEU B 1 137 ? 15.375 -11.195 -2.305 1 94.62 137 LEU B O 1
ATOM 3197 N N . THR B 1 138 ? 16.812 -11.922 -3.801 1 96.75 138 THR B N 1
ATOM 3198 C CA . THR B 1 138 ? 17.016 -10.625 -4.434 1 96.75 138 THR B CA 1
ATOM 3199 C C . THR B 1 138 ? 15.695 -10.062 -4.953 1 96.75 138 THR B C 1
ATOM 3201 O O . THR B 1 138 ? 15.406 -8.883 -4.777 1 96.75 138 THR B O 1
ATOM 3204 N N . THR B 1 139 ? 14.914 -10.922 -5.574 1 96.88 139 THR B N 1
ATOM 3205 C CA . THR B 1 139 ? 13.633 -10.508 -6.133 1 96.88 139 THR B CA 1
ATOM 3206 C C . THR B 1 139 ? 12.719 -9.953 -5.043 1 96.88 139 THR B C 1
ATOM 3208 O O . THR B 1 139 ? 12.133 -8.883 -5.211 1 96.88 139 THR B O 1
ATOM 3211 N N . LYS B 1 140 ? 12.617 -10.625 -3.898 1 97.88 140 LYS B N 1
ATOM 3212 C CA . LYS B 1 140 ? 11.734 -10.211 -2.812 1 97.88 140 LYS B CA 1
ATOM 3213 C C . LYS B 1 140 ? 12.273 -8.961 -2.121 1 97.88 140 LYS B C 1
ATOM 3215 O O . LYS B 1 140 ? 11.5 -8.086 -1.718 1 97.88 140 LYS B O 1
ATOM 3220 N N . ILE B 1 141 ? 13.586 -8.859 -2.002 1 98.31 141 ILE B N 1
ATOM 3221 C CA . ILE B 1 141 ? 14.219 -7.688 -1.402 1 98.31 141 ILE B CA 1
ATOM 3222 C C . ILE B 1 141 ? 13.922 -6.453 -2.25 1 98.31 141 ILE B C 1
ATOM 3224 O O . ILE B 1 141 ? 13.531 -5.41 -1.722 1 98.31 141 ILE B O 1
ATOM 3228 N N . LEU B 1 142 ? 14.094 -6.598 -3.516 1 98.25 142 LEU B N 1
ATOM 3229 C CA . LEU B 1 142 ? 13.914 -5.465 -4.418 1 98.25 142 LEU B CA 1
ATOM 3230 C C . LEU B 1 142 ? 12.445 -5.035 -4.461 1 98.25 142 LEU B C 1
ATOM 3232 O O . LEU B 1 142 ? 12.148 -3.842 -4.527 1 98.25 142 LEU B O 1
ATOM 3236 N N . LEU B 1 143 ? 11.547 -5.992 -4.477 1 98 143 LEU B N 1
ATOM 3237 C CA . LEU B 1 143 ? 10.133 -5.645 -4.484 1 98 143 LEU B CA 1
ATOM 3238 C C . LEU B 1 143 ? 9.734 -4.945 -3.189 1 98 143 LEU B C 1
ATOM 3240 O O . LEU B 1 143 ? 8.992 -3.959 -3.215 1 98 143 LEU B O 1
ATOM 3244 N N . ALA B 1 144 ? 10.195 -5.488 -2.047 1 98.38 144 ALA B N 1
ATOM 3245 C CA . ALA B 1 144 ? 9.969 -4.836 -0.76 1 98.38 144 ALA B CA 1
ATOM 3246 C C . ALA B 1 144 ? 10.531 -3.418 -0.756 1 98.38 144 ALA B C 1
ATOM 3248 O O . ALA B 1 144 ? 9.898 -2.494 -0.237 1 98.38 144 ALA B O 1
ATOM 3249 N N . CYS B 1 145 ? 11.672 -3.234 -1.322 1 98.5 145 CYS B N 1
ATOM 3250 C CA . CYS B 1 145 ? 12.305 -1.926 -1.431 1 98.5 145 CYS B CA 1
ATOM 3251 C C . CYS B 1 145 ? 11.461 -0.98 -2.279 1 98.5 145 CYS B C 1
ATOM 3253 O O . CYS B 1 145 ? 11.172 0.141 -1.861 1 98.5 145 CYS B O 1
ATOM 3255 N N . LEU B 1 146 ? 11.07 -1.464 -3.422 1 97.62 146 LEU B N 1
ATOM 3256 C CA . LEU B 1 146 ? 10.344 -0.631 -4.375 1 97.62 146 LEU B CA 1
ATOM 3257 C C . LEU B 1 146 ? 9.031 -0.149 -3.777 1 97.62 146 LEU B C 1
ATOM 3259 O O . LEU B 1 146 ? 8.672 1.024 -3.912 1 97.62 146 LEU B O 1
ATOM 3263 N N . ILE B 1 147 ? 8.297 -1.007 -3.119 1 96.44 147 ILE B N 1
ATOM 3264 C CA . ILE B 1 147 ? 6.973 -0.68 -2.594 1 96.44 147 ILE B CA 1
ATOM 3265 C C . ILE B 1 147 ? 7.105 0.285 -1.418 1 96.44 147 ILE B C 1
ATOM 3267 O O . ILE B 1 147 ? 6.301 1.205 -1.267 1 96.44 147 ILE B O 1
ATOM 3271 N N . SER B 1 148 ? 8.078 0.139 -0.617 1 97.12 148 SER B N 1
ATOM 3272 C CA . SER B 1 148 ? 8.25 0.995 0.553 1 97.12 148 SER B CA 1
ATOM 3273 C C . SER B 1 148 ? 8.992 2.275 0.196 1 97.12 148 SER B C 1
ATOM 3275 O O . SER B 1 148 ? 9.016 3.227 0.979 1 97.12 148 SER B O 1
ATOM 3277 N N . PHE B 1 149 ? 9.562 2.367 -0.988 1 98 149 PHE B N 1
ATOM 3278 C CA . PHE B 1 149 ? 10.438 3.445 -1.432 1 98 149 PHE B CA 1
ATOM 3279 C C . PHE B 1 149 ? 9.664 4.754 -1.555 1 98 149 PHE B C 1
ATOM 3281 O O . PHE B 1 149 ? 10.094 5.785 -1.028 1 98 149 PHE B O 1
ATOM 3288 N N . PHE B 1 150 ? 8.602 4.746 -2.078 1 93.94 150 PHE B N 1
ATOM 3289 C CA . PHE B 1 150 ? 7.914 5.965 -2.492 1 93.94 150 PHE B CA 1
ATOM 3290 C C . PHE B 1 150 ? 7.34 6.699 -1.286 1 93.94 150 PHE B C 1
ATOM 3292 O O . PHE B 1 150 ? 7.555 7.902 -1.122 1 93.94 150 PHE B O 1
ATOM 3299 N N . PRO B 1 151 ? 6.594 5.984 -0.382 1 92.44 151 PRO B N 1
ATOM 3300 C CA . PRO B 1 151 ? 6.129 6.715 0.802 1 92.44 151 PRO B CA 1
ATOM 3301 C C . PRO B 1 151 ? 7.277 7.324 1.604 1 92.44 151 PRO B C 1
ATOM 3303 O O . PRO B 1 151 ? 7.125 8.406 2.174 1 92.44 151 PRO B O 1
ATOM 3306 N N . ILE B 1 152 ? 8.367 6.695 1.629 1 96.69 152 ILE B N 1
ATOM 3307 C CA . ILE B 1 152 ? 9.516 7.191 2.379 1 96.69 152 ILE B CA 1
ATOM 3308 C C . ILE B 1 152 ? 10.055 8.461 1.723 1 96.69 152 ILE B C 1
ATOM 3310 O O . ILE B 1 152 ? 10.25 9.477 2.393 1 96.69 152 ILE B O 1
ATOM 3314 N N . VAL B 1 153 ? 10.219 8.43 0.425 1 97.06 153 VAL B N 1
ATOM 3315 C CA . VAL B 1 153 ? 10.773 9.562 -0.299 1 97.06 153 VAL B CA 1
ATOM 3316 C C . VAL B 1 153 ? 9.812 10.742 -0.223 1 97.06 153 VAL B C 1
ATOM 3318 O O . VAL B 1 153 ? 10.219 11.875 0.056 1 97.06 153 VAL B O 1
ATOM 3321 N N . ILE B 1 154 ? 8.57 10.508 -0.451 1 93.12 154 ILE B N 1
ATOM 3322 C CA . ILE B 1 154 ? 7.574 11.57 -0.513 1 93.12 154 ILE B CA 1
ATOM 3323 C C . ILE B 1 154 ? 7.426 12.219 0.861 1 93.12 154 ILE B C 1
ATOM 3325 O O . ILE B 1 154 ? 7.418 13.445 0.977 1 93.12 154 ILE B O 1
ATOM 3329 N N . ASN B 1 155 ? 7.348 11.438 1.948 1 93.44 155 ASN B N 1
ATOM 3330 C CA . ASN B 1 155 ? 7.254 11.992 3.297 1 93.44 155 ASN B CA 1
ATOM 3331 C C . ASN B 1 155 ? 8.531 12.734 3.686 1 93.44 155 ASN B C 1
ATOM 3333 O O . ASN B 1 155 ? 8.469 13.766 4.359 1 93.44 155 ASN B O 1
ATOM 3337 N N . ALA B 1 156 ? 9.594 12.203 3.234 1 96.25 156 ALA B N 1
ATOM 3338 C CA . ALA B 1 156 ? 10.867 12.859 3.527 1 96.25 156 ALA B CA 1
ATOM 3339 C C . ALA B 1 156 ? 10.953 14.219 2.844 1 96.25 156 ALA B C 1
ATOM 3341 O O . ALA B 1 156 ? 11.352 15.211 3.465 1 96.25 156 ALA B O 1
ATOM 3342 N N . VAL B 1 157 ? 10.617 14.273 1.585 1 94.44 157 VAL B N 1
ATOM 3343 C CA . VAL B 1 157 ? 10.633 15.539 0.858 1 94.44 157 VAL B CA 1
ATOM 3344 C C . VAL B 1 157 ? 9.711 16.547 1.544 1 94.44 157 VAL B C 1
ATOM 3346 O O . VAL B 1 157 ? 10.086 17.703 1.758 1 94.44 157 VAL B O 1
ATOM 3349 N N . THR B 1 158 ? 8.523 16.109 1.886 1 90.69 158 THR B N 1
ATOM 3350 C CA . THR B 1 158 ? 7.574 16.969 2.582 1 90.69 158 THR B CA 1
ATOM 3351 C C . THR B 1 158 ? 8.156 17.453 3.906 1 90.69 158 THR B C 1
ATOM 3353 O O . THR B 1 158 ? 8.031 18.641 4.25 1 90.69 158 THR B O 1
ATOM 3356 N N . GLY B 1 159 ? 8.734 16.547 4.617 1 91.75 159 GLY B N 1
ATOM 3357 C CA . GLY B 1 159 ? 9.352 16.906 5.883 1 91.75 159 GLY B CA 1
ATOM 3358 C C . GLY B 1 159 ? 10.469 17.922 5.734 1 91.75 159 GLY B C 1
ATOM 3359 O O . GLY B 1 159 ? 10.508 18.922 6.461 1 91.75 159 GLY B O 1
ATOM 3360 N N . PHE B 1 160 ? 11.281 17.766 4.805 1 92.19 160 PHE B N 1
ATOM 3361 C CA . PHE B 1 160 ? 12.422 18.656 4.609 1 92.19 160 PHE B CA 1
ATOM 3362 C C . PHE B 1 160 ? 11.977 20 4.055 1 92.19 160 PHE B C 1
ATOM 3364 O O . PHE B 1 160 ? 12.664 21 4.227 1 92.19 160 PHE B O 1
ATOM 3371 N N . ARG B 1 161 ? 10.852 20 3.438 1 89.31 161 ARG B N 1
ATOM 3372 C CA . ARG B 1 161 ? 10.328 21.25 2.883 1 89.31 161 ARG B CA 1
ATOM 3373 C C . ARG B 1 161 ? 9.484 22 3.91 1 89.31 161 ARG B C 1
ATOM 3375 O O . ARG B 1 161 ? 9.086 23.141 3.682 1 89.31 161 ARG B O 1
ATOM 3382 N N . SER B 1 162 ? 9.148 21.344 4.926 1 84.06 162 SER B N 1
ATOM 3383 C CA . SER B 1 162 ? 8.227 21.922 5.895 1 84.06 162 SER B CA 1
ATOM 3384 C C . SER B 1 162 ? 8.875 23.062 6.66 1 84.06 162 SER B C 1
ATOM 3386 O O . SER B 1 162 ? 8.188 23.891 7.27 1 84.06 162 SER B O 1
ATOM 3388 N N . LEU B 1 163 ? 10.086 23.141 6.66 1 72.12 163 LEU B N 1
ATOM 3389 C CA . LEU B 1 163 ? 10.727 24.234 7.371 1 72.12 163 LEU B CA 1
ATOM 3390 C C . LEU B 1 163 ? 10.422 25.578 6.703 1 72.12 163 LEU B C 1
ATOM 3392 O O . LEU B 1 163 ? 10.539 25.703 5.48 1 72.12 163 LEU B O 1
ATOM 3396 N N . ASP B 1 164 ? 9.766 26.406 7.438 1 62.97 164 ASP B N 1
ATOM 3397 C CA . ASP B 1 164 ? 9.305 27.734 7.027 1 62.97 164 ASP B CA 1
ATOM 3398 C C . ASP B 1 164 ? 10.453 28.547 6.438 1 62.97 164 ASP B C 1
ATOM 3400 O O . ASP B 1 164 ? 11.609 28.391 6.844 1 62.97 164 ASP B O 1
ATOM 3404 N N . LYS B 1 165 ? 10.117 29.094 5.285 1 59.47 165 LYS B N 1
ATOM 3405 C CA . LYS B 1 165 ? 11.047 30.016 4.648 1 59.47 165 LYS B CA 1
ATOM 3406 C C . LYS B 1 165 ? 11.664 30.953 5.672 1 59.47 165 LYS B C 1
ATOM 3408 O O . LYS B 1 165 ? 12.852 31.281 5.578 1 59.47 165 LYS B O 1
ATOM 3413 N N . ASP B 1 166 ? 10.844 31.203 6.613 1 59.31 166 ASP B N 1
ATOM 3414 C CA . ASP B 1 166 ? 11.32 32.188 7.582 1 59.31 166 ASP B CA 1
ATOM 3415 C C . ASP B 1 166 ? 12.461 31.625 8.422 1 59.31 166 ASP B C 1
ATOM 3417 O O . ASP B 1 166 ? 13.422 32.344 8.727 1 59.31 166 ASP B O 1
ATOM 3421 N N . MET B 1 167 ? 12.328 30.422 8.742 1 60.19 167 MET B N 1
ATOM 3422 C CA . MET B 1 167 ? 13.383 29.812 9.531 1 60.19 167 MET B CA 1
ATOM 3423 C C . MET B 1 167 ? 14.656 29.625 8.703 1 60.19 167 MET B C 1
ATOM 3425 O O . MET B 1 167 ? 15.766 29.766 9.227 1 60.19 167 MET B O 1
ATOM 3429 N N . HIS B 1 168 ? 14.398 29.469 7.434 1 59.66 168 HIS B N 1
ATOM 3430 C CA . HIS B 1 168 ? 15.523 29.375 6.504 1 59.66 168 HIS B CA 1
ATOM 3431 C C . HIS B 1 168 ? 16.25 30.703 6.379 1 59.66 168 HIS B C 1
ATOM 3433 O O . HIS B 1 168 ? 17.484 30.734 6.383 1 59.66 168 HIS B O 1
ATOM 3439 N N . ASP B 1 169 ? 15.484 31.672 6.309 1 62.19 169 ASP B N 1
ATOM 3440 C CA . ASP B 1 169 ? 16.078 33 6.188 1 62.19 169 ASP B CA 1
ATOM 3441 C C . ASP B 1 169 ? 16.781 33.406 7.477 1 62.19 169 ASP B C 1
ATOM 3443 O O . ASP B 1 169 ? 17.828 34.062 7.438 1 62.19 169 ASP B O 1
ATOM 3447 N N . LEU B 1 170 ? 16.188 32.906 8.492 1 59.69 170 LEU B N 1
ATOM 3448 C CA . LEU B 1 170 ? 16.812 33.219 9.773 1 59.69 170 LEU B CA 1
ATOM 3449 C C . LEU B 1 170 ? 18.172 32.531 9.898 1 59.69 170 LEU B C 1
ATOM 3451 O O . LEU B 1 170 ? 19.141 33.125 10.383 1 59.69 170 LEU B O 1
ATOM 3455 N N . GLY B 1 171 ? 18.25 31.312 9.422 1 59.31 171 GLY B N 1
ATOM 3456 C CA . GLY B 1 171 ? 19.5 30.578 9.469 1 59.31 171 GLY B CA 1
ATOM 3457 C C . GLY B 1 171 ? 20.578 31.172 8.594 1 59.31 171 GLY B C 1
ATOM 3458 O O . GLY B 1 171 ? 21.734 31.281 9.008 1 59.31 171 GLY B O 1
ATOM 3459 N N . ARG B 1 172 ? 20.172 31.672 7.473 1 62.69 172 ARG B N 1
ATOM 3460 C CA . ARG B 1 172 ? 21.109 32.312 6.551 1 62.69 172 ARG B CA 1
ATOM 3461 C C . ARG B 1 172 ? 21.609 33.625 7.113 1 62.69 172 ARG B C 1
ATOM 3463 O O . ARG B 1 172 ? 22.766 34 6.918 1 62.69 172 ARG B O 1
ATOM 3470 N N . SER B 1 173 ? 20.734 34.188 7.801 1 63.88 173 SER B N 1
ATOM 3471 C CA . SER B 1 173 ? 21.094 35.5 8.336 1 63.88 173 SER B CA 1
ATOM 3472 C C . SER B 1 173 ? 22.109 35.375 9.461 1 63.88 173 SER B C 1
ATOM 3474 O O . SER B 1 173 ? 22.906 36.281 9.688 1 63.88 173 SER B O 1
ATOM 3476 N N . ILE B 1 174 ? 22.047 34.25 10.141 1 65.56 174 ILE B N 1
ATOM 3477 C CA . ILE B 1 174 ? 22.938 34.094 11.289 1 65.56 174 ILE B CA 1
ATOM 3478 C C . ILE B 1 174 ? 24.266 33.5 10.844 1 65.56 174 ILE B C 1
ATOM 3480 O O . ILE B 1 174 ? 25.188 33.375 11.648 1 65.56 174 ILE B O 1
ATOM 3484 N N . GLY B 1 175 ? 24.469 33.375 9.578 1 68.06 175 GLY B N 1
ATOM 3485 C CA . GLY B 1 175 ? 25.75 32.938 9.047 1 68.06 175 GLY B CA 1
ATOM 3486 C C . GLY B 1 175 ? 26.016 31.453 9.258 1 68.06 175 GLY B C 1
ATOM 3487 O O . GLY B 1 175 ? 27.172 31.031 9.359 1 68.06 175 GLY B O 1
ATOM 3488 N N . ILE B 1 176 ? 25.016 30.688 9.523 1 72.94 176 ILE B N 1
ATOM 3489 C CA . ILE B 1 176 ? 25.219 29.25 9.773 1 72.94 176 ILE B CA 1
ATOM 3490 C C . ILE B 1 176 ? 25.406 28.531 8.445 1 72.94 176 ILE B C 1
ATOM 3492 O O . ILE B 1 176 ? 24.781 28.891 7.441 1 72.94 176 ILE B O 1
ATOM 3496 N N . SER B 1 177 ? 26.453 27.641 8.422 1 84.31 177 SER B N 1
ATOM 3497 C CA . SER B 1 177 ? 26.734 26.844 7.234 1 84.31 177 SER B CA 1
ATOM 3498 C C . SER B 1 177 ? 25.531 25.969 6.871 1 84.31 177 SER B C 1
ATOM 3500 O O . SER B 1 177 ? 24.688 25.688 7.723 1 84.31 177 SER B O 1
ATOM 3502 N N . GLU B 1 178 ? 25.344 25.656 5.617 1 83 178 GLU B N 1
ATOM 3503 C CA . GLU B 1 178 ? 24.234 24.859 5.121 1 83 178 GLU B CA 1
ATOM 3504 C C . GLU B 1 178 ? 24.156 23.516 5.828 1 83 178 GLU B C 1
ATOM 3506 O O . GLU B 1 178 ? 23.062 23 6.09 1 83 178 GLU B O 1
ATOM 3511 N N . TRP B 1 179 ? 25.328 23.047 6.152 1 86.56 179 TRP B N 1
ATOM 3512 C CA . TRP B 1 179 ? 25.391 21.75 6.82 1 86.56 179 TRP B CA 1
ATOM 3513 C C . TRP B 1 179 ? 24.859 21.844 8.242 1 86.56 179 TRP B C 1
ATOM 3515 O O . TRP B 1 179 ? 24.156 20.953 8.719 1 86.56 179 TRP B O 1
ATOM 3525 N N . LYS B 1 180 ? 25.203 22.906 8.883 1 85.19 180 LYS B N 1
ATOM 3526 C CA . LYS B 1 180 ? 24.703 23.109 10.234 1 85.19 180 LYS B CA 1
ATOM 3527 C C . LYS B 1 180 ? 23.203 23.391 10.242 1 85.19 180 LYS B C 1
ATOM 3529 O O . LYS B 1 180 ? 22.484 22.906 11.117 1 85.19 180 LYS B O 1
ATOM 3534 N N . ASN B 1 181 ? 22.859 24.125 9.258 1 83.19 181 ASN B N 1
ATOM 3535 C CA . ASN B 1 181 ? 21.438 24.391 9.109 1 83.19 181 ASN B CA 1
ATOM 3536 C C . ASN B 1 181 ? 20.641 23.109 8.883 1 83.19 181 ASN B C 1
ATOM 3538 O O . ASN B 1 181 ? 19.562 22.938 9.445 1 83.19 181 ASN B O 1
ATOM 3542 N N . PHE B 1 182 ? 21.219 22.297 8.109 1 87.69 182 PHE B N 1
ATOM 3543 C CA . PHE B 1 182 ? 20.547 21.031 7.801 1 87.69 182 PHE B CA 1
ATOM 3544 C C . PHE B 1 182 ? 20.422 20.172 9.047 1 87.69 182 PHE B C 1
ATOM 3546 O O . PHE B 1 182 ? 19.328 19.703 9.383 1 87.69 182 PHE B O 1
ATOM 3553 N N . PHE B 1 183 ? 21.453 20.016 9.789 1 88.38 183 PHE B N 1
ATOM 3554 C CA . PHE B 1 183 ? 21.5 19.047 10.875 1 88.38 183 PHE B CA 1
ATOM 3555 C C . PHE B 1 183 ? 20.812 19.594 12.117 1 88.38 183 PHE B C 1
ATOM 3557 O O . PHE B 1 183 ? 20.234 18.828 12.906 1 88.38 183 PHE B O 1
ATOM 3564 N N . TYR B 1 184 ? 20.781 20.906 12.25 1 85 184 TYR B N 1
ATOM 3565 C CA . TYR B 1 184 ? 20.281 21.453 13.508 1 85 184 TYR B CA 1
ATOM 3566 C C . TYR B 1 184 ? 18.859 22 13.344 1 85 184 TYR B C 1
ATOM 3568 O O . TYR B 1 184 ? 18.125 22.141 14.32 1 85 184 TYR B O 1
ATOM 3576 N N . LEU B 1 185 ? 18.5 22.25 12.164 1 83.94 185 LEU B N 1
ATOM 3577 C CA . LEU B 1 185 ? 17.188 22.859 11.992 1 83.94 185 LEU B CA 1
ATOM 3578 C C . LEU B 1 185 ? 16.312 22 11.078 1 83.94 185 LEU B C 1
ATOM 3580 O O . LEU B 1 185 ? 15.266 21.516 11.5 1 83.94 185 LEU B O 1
ATOM 3584 N N . ARG B 1 186 ? 16.828 21.719 9.953 1 87.12 186 ARG B N 1
ATOM 3585 C CA . ARG B 1 186 ? 16 21.047 8.945 1 87.12 186 ARG B CA 1
ATOM 3586 C C . ARG B 1 186 ? 15.719 19.609 9.328 1 87.12 186 ARG B C 1
ATOM 3588 O O . ARG B 1 186 ? 14.57 19.172 9.297 1 87.12 186 ARG B O 1
ATOM 3595 N N . LEU B 1 187 ? 16.766 18.938 9.719 1 90.19 187 LEU B N 1
ATOM 3596 C CA . LEU B 1 187 ? 16.641 17.516 9.992 1 90.19 187 LEU B CA 1
ATOM 3597 C C . LEU B 1 187 ? 15.742 17.266 11.211 1 90.19 187 LEU B C 1
ATOM 3599 O O . LEU B 1 187 ? 14.789 16.5 11.141 1 90.19 187 LEU B O 1
ATOM 3603 N N . PRO B 1 188 ? 15.953 17.938 12.281 1 88.31 188 PRO B N 1
ATOM 3604 C CA . PRO B 1 188 ? 15.078 17.734 13.438 1 88.31 188 PRO B CA 1
ATOM 3605 C C . PRO B 1 188 ? 13.625 18.109 13.148 1 88.31 188 PRO B C 1
ATOM 3607 O O . PRO B 1 188 ? 12.711 17.453 13.648 1 88.31 188 PRO B O 1
ATOM 3610 N N . ASN B 1 189 ? 13.461 19.125 12.398 1 87.56 189 ASN B N 1
ATOM 3611 C CA . ASN B 1 189 ? 12.109 19.547 12.055 1 87.56 189 ASN B CA 1
ATOM 3612 C C . ASN B 1 189 ? 11.422 18.547 11.133 1 87.56 189 ASN B C 1
ATOM 3614 O O . ASN B 1 189 ? 10.195 18.453 11.117 1 87.56 189 ASN B O 1
ATOM 3618 N N . ALA B 1 190 ? 12.211 17.766 10.414 1 92.38 190 ALA B N 1
ATOM 3619 C CA . ALA B 1 190 ? 11.68 16.844 9.422 1 92.38 190 ALA B CA 1
ATOM 3620 C C . ALA B 1 190 ? 11.422 15.469 10.031 1 92.38 190 ALA B C 1
ATOM 3622 O O . ALA B 1 190 ? 10.75 14.625 9.43 1 92.38 190 ALA B O 1
ATOM 3623 N N . LEU B 1 191 ? 11.875 15.266 11.266 1 92.94 191 LEU B N 1
ATOM 3624 C CA . LEU B 1 191 ? 11.906 13.93 11.852 1 92.94 191 LEU B CA 1
ATOM 3625 C C . LEU B 1 191 ? 10.5 13.352 11.969 1 92.94 191 LEU B C 1
ATOM 3627 O O . LEU B 1 191 ? 10.273 12.188 11.641 1 92.94 191 LEU B O 1
ATOM 3631 N N . PRO B 1 192 ? 9.531 14.141 12.375 1 89.56 192 PRO B N 1
ATOM 3632 C CA . PRO B 1 192 ? 8.188 13.578 12.461 1 89.56 192 PRO B CA 1
ATOM 3633 C C . PRO B 1 192 ? 7.66 13.086 11.117 1 89.56 192 PRO B C 1
ATOM 3635 O O . PRO B 1 192 ? 7.066 12.008 11.031 1 89.56 192 PRO B O 1
ATOM 3638 N N . HIS B 1 193 ? 7.922 13.789 10.117 1 90.75 193 HIS B N 1
ATOM 3639 C CA . HIS B 1 193 ? 7.516 13.383 8.773 1 90.75 193 HIS B CA 1
ATOM 3640 C C . HIS B 1 193 ? 8.312 12.172 8.297 1 90.75 193 HIS B C 1
ATOM 3642 O O . HIS B 1 193 ? 7.762 11.281 7.641 1 90.75 193 HIS B O 1
ATOM 3648 N N . LEU B 1 194 ? 9.594 12.234 8.648 1 95.12 194 LEU B N 1
ATOM 3649 C CA . LEU B 1 194 ? 10.438 11.102 8.273 1 95.12 194 LEU B CA 1
ATOM 3650 C C . LEU B 1 194 ? 9.914 9.812 8.898 1 95.12 194 LEU B C 1
ATOM 3652 O O . LEU B 1 194 ? 9.781 8.797 8.211 1 95.12 194 LEU B O 1
ATOM 3656 N N . PHE B 1 195 ? 9.594 9.875 10.133 1 94.56 195 PHE B N 1
ATOM 3657 C CA . PHE B 1 195 ? 9.125 8.672 10.812 1 94.56 195 PHE B CA 1
ATOM 3658 C C . PHE B 1 195 ? 7.727 8.289 10.336 1 94.56 195 PHE B C 1
ATOM 3660 O O . PHE B 1 195 ? 7.375 7.109 10.312 1 94.56 195 PHE B O 1
ATOM 3667 N N . GLY B 1 196 ? 6.895 9.273 9.953 1 91.12 196 GLY B N 1
ATOM 3668 C CA . GLY B 1 196 ? 5.629 8.961 9.305 1 91.12 196 GLY B CA 1
ATOM 3669 C C . GLY B 1 196 ? 5.797 8.117 8.055 1 91.12 196 GLY B C 1
ATOM 3670 O O . GLY B 1 196 ? 5.094 7.121 7.875 1 91.12 196 GLY B O 1
ATOM 3671 N N . GLY B 1 197 ? 6.73 8.484 7.266 1 93.5 197 GLY B N 1
ATOM 3672 C CA . GLY B 1 197 ? 7.031 7.734 6.059 1 93.5 197 GLY B CA 1
ATOM 3673 C C . GLY B 1 197 ? 7.648 6.375 6.344 1 93.5 197 GLY B C 1
ATOM 3674 O O . GLY B 1 197 ? 7.336 5.395 5.664 1 93.5 197 GLY B O 1
ATOM 3675 N N . ILE B 1 198 ? 8.484 6.344 7.328 1 96.62 198 ILE B N 1
ATOM 3676 C CA . ILE B 1 198 ? 9.18 5.117 7.684 1 96.62 198 ILE B CA 1
ATOM 3677 C C . ILE B 1 198 ? 8.188 4.105 8.258 1 96.62 198 ILE B C 1
ATOM 3679 O O . ILE B 1 198 ? 8.281 2.908 7.969 1 96.62 198 ILE B O 1
ATOM 3683 N N . LYS B 1 199 ? 7.238 4.535 9.039 1 93.94 199 LYS B N 1
ATOM 3684 C CA . LYS B 1 199 ? 6.215 3.656 9.594 1 93.94 199 LYS B CA 1
ATOM 3685 C C . LYS B 1 199 ? 5.344 3.061 8.484 1 93.94 199 LYS B C 1
ATOM 3687 O O . LYS B 1 199 ? 5.102 1.853 8.461 1 93.94 199 LYS B O 1
ATOM 3692 N N . VAL B 1 200 ? 4.93 3.877 7.582 1 90.94 200 VAL B N 1
ATOM 3693 C CA . VAL B 1 200 ? 4.145 3.4 6.449 1 90.94 200 VAL B CA 1
ATOM 3694 C C . VAL B 1 200 ? 5 2.482 5.578 1 90.94 200 VAL B C 1
ATOM 3696 O O . VAL B 1 200 ? 4.539 1.428 5.137 1 90.94 200 VAL B O 1
ATOM 3699 N N . GLY B 1 201 ? 6.211 2.893 5.406 1 96.06 201 GLY B N 1
ATOM 3700 C CA . GLY B 1 201 ? 7.133 2.154 4.559 1 96.06 201 GLY B CA 1
ATOM 3701 C C . GLY B 1 201 ? 7.402 0.746 5.055 1 96.06 201 GLY B C 1
ATOM 3702 O O . GLY B 1 201 ? 7.434 -0.2 4.262 1 96.06 201 GLY B O 1
ATOM 3703 N N . VAL B 1 202 ? 7.594 0.632 6.332 1 96.62 202 VAL B N 1
ATOM 3704 C CA . VAL B 1 202 ? 7.949 -0.676 6.871 1 96.62 202 VAL B CA 1
ATOM 3705 C C . VAL B 1 202 ? 6.781 -1.644 6.699 1 96.62 202 VAL B C 1
ATOM 3707 O O . VAL B 1 202 ? 6.984 -2.824 6.406 1 96.62 202 VAL B O 1
ATOM 3710 N N . THR B 1 203 ? 5.57 -1.198 6.883 1 93.88 203 THR B N 1
ATOM 3711 C CA . THR B 1 203 ? 4.387 -2.029 6.684 1 93.88 203 THR B CA 1
ATOM 3712 C C . THR B 1 203 ? 4.234 -2.414 5.215 1 93.88 203 THR B C 1
ATOM 3714 O O . THR B 1 203 ? 3.875 -3.551 4.902 1 93.88 203 THR B O 1
ATOM 3717 N N . LEU B 1 204 ? 4.551 -1.518 4.344 1 94.94 204 LEU B N 1
ATOM 3718 C CA . LEU B 1 204 ? 4.449 -1.778 2.912 1 94.94 204 LEU B CA 1
ATOM 3719 C C . LEU B 1 204 ? 5.562 -2.713 2.449 1 94.94 204 LEU B C 1
ATOM 3721 O O . LEU B 1 204 ? 5.387 -3.467 1.488 1 94.94 204 LEU B O 1
ATOM 3725 N N . ALA B 1 205 ? 6.691 -2.619 3.164 1 98.19 205 ALA B N 1
ATOM 3726 C CA . ALA B 1 205 ? 7.77 -3.557 2.857 1 98.19 205 ALA B CA 1
ATOM 3727 C C . ALA B 1 205 ? 7.328 -4.996 3.102 1 98.19 205 ALA B C 1
ATOM 3729 O O . ALA B 1 205 ? 7.723 -5.906 2.367 1 98.19 205 ALA B O 1
ATOM 3730 N N . VAL B 1 206 ? 6.555 -5.207 4.105 1 97.81 206 VAL B N 1
ATOM 3731 C CA . VAL B 1 206 ? 6.02 -6.539 4.383 1 97.81 206 VAL B CA 1
ATOM 3732 C C . VAL B 1 206 ? 5.137 -6.992 3.223 1 97.81 206 VAL B C 1
ATOM 3734 O O . VAL B 1 206 ? 5.219 -8.141 2.779 1 97.81 206 VAL B O 1
ATOM 3737 N N . VAL B 1 207 ? 4.363 -6.098 2.723 1 96.5 207 VAL B N 1
ATOM 3738 C CA . VAL B 1 207 ? 3.496 -6.383 1.583 1 96.5 207 VAL B CA 1
ATOM 3739 C C . VAL B 1 207 ? 4.344 -6.801 0.382 1 96.5 207 VAL B C 1
ATOM 3741 O O . VAL B 1 207 ? 4.039 -7.793 -0.285 1 96.5 207 VAL B O 1
ATOM 3744 N N . GLY B 1 208 ? 5.383 -6.066 0.141 1 97.31 208 GLY B N 1
ATOM 3745 C CA . GLY B 1 208 ? 6.262 -6.379 -0.977 1 97.31 208 GLY B CA 1
ATOM 3746 C C . GLY B 1 208 ? 6.895 -7.754 -0.874 1 97.31 208 GLY B C 1
ATOM 3747 O O . GLY B 1 208 ? 6.953 -8.492 -1.859 1 97.31 208 GLY B O 1
ATOM 3748 N N . ALA B 1 209 ? 7.344 -8.07 0.326 1 98 209 ALA B N 1
ATOM 3749 C CA . ALA B 1 209 ? 7.965 -9.375 0.532 1 98 209 ALA B CA 1
ATOM 3750 C C . ALA B 1 209 ? 6.957 -10.5 0.314 1 98 209 ALA B C 1
ATOM 3752 O O . ALA B 1 209 ? 7.254 -11.484 -0.361 1 98 209 ALA B O 1
ATOM 3753 N N . VAL B 1 210 ? 5.785 -10.352 0.823 1 97.94 210 VAL B N 1
ATOM 3754 C CA . VAL B 1 210 ? 4.766 -1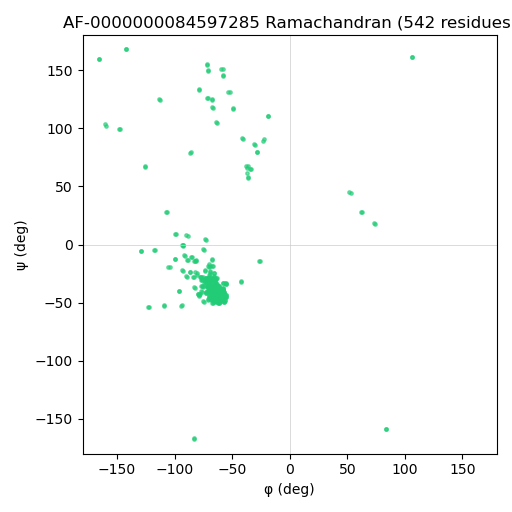1.391 0.752 1 97.94 210 VAL B CA 1
ATOM 3755 C C . VAL B 1 210 ? 4.316 -11.578 -0.695 1 97.94 210 VAL B C 1
ATOM 3757 O O . VAL B 1 210 ? 4.184 -12.711 -1.17 1 97.94 210 VAL B O 1
ATOM 3760 N N . VAL B 1 211 ? 4.129 -10.508 -1.423 1 97.19 211 VAL B N 1
ATOM 3761 C CA . VAL B 1 211 ? 3.707 -10.602 -2.816 1 97.19 211 VAL B CA 1
ATOM 3762 C C . VAL B 1 211 ? 4.809 -11.258 -3.648 1 97.19 211 VAL B C 1
ATOM 3764 O O . VAL B 1 211 ? 4.531 -12.07 -4.527 1 97.19 211 VAL B O 1
ATOM 3767 N N . GLY B 1 212 ? 6.035 -10.852 -3.357 1 97.06 212 GLY B N 1
ATOM 3768 C CA . GLY B 1 212 ? 7.145 -11.523 -4.02 1 97.06 212 GLY B CA 1
ATOM 3769 C C . GLY B 1 212 ? 7.176 -13.016 -3.773 1 97.06 212 GLY B C 1
ATOM 3770 O O . GLY B 1 212 ? 7.492 -13.797 -4.676 1 97.06 212 GLY B O 1
ATOM 3771 N N . GLU B 1 213 ? 6.863 -13.383 -2.568 1 97.06 213 GLU B N 1
ATOM 3772 C CA . GLU B 1 213 ? 6.848 -14.797 -2.203 1 97.06 213 GLU B CA 1
ATOM 3773 C C . GLU B 1 213 ? 5.684 -15.531 -2.867 1 97.06 213 GLU B C 1
ATOM 3775 O O . GLU B 1 213 ? 5.77 -16.734 -3.141 1 97.06 213 GLU B O 1
ATOM 3780 N N . PHE B 1 214 ? 4.531 -14.812 -3.131 1 95.44 214 PHE B N 1
ATOM 3781 C CA . PHE B 1 214 ? 3.398 -15.383 -3.848 1 95.44 214 PHE B CA 1
ATOM 3782 C C . PHE B 1 214 ? 3.771 -15.688 -5.297 1 95.44 214 PHE B C 1
ATOM 3784 O O . PHE B 1 214 ? 3.359 -16.703 -5.848 1 95.44 214 PHE B O 1
ATOM 3791 N N . VAL B 1 215 ? 4.508 -14.75 -5.844 1 92.75 215 VAL B N 1
ATOM 3792 C CA . VAL B 1 215 ? 4.758 -14.812 -7.281 1 92.75 215 VAL B CA 1
ATOM 3793 C C . VAL B 1 215 ? 5.867 -15.828 -7.566 1 92.75 215 VAL B C 1
ATOM 3795 O O . VAL B 1 215 ? 5.785 -16.594 -8.531 1 92.75 215 VAL B O 1
ATOM 3798 N N . ALA B 1 216 ? 6.867 -15.734 -6.699 1 85.38 216 ALA B N 1
ATOM 3799 C CA . ALA B 1 216 ? 8.008 -16.594 -7 1 85.38 216 ALA B CA 1
ATOM 3800 C C . ALA B 1 216 ? 8.867 -16.828 -5.762 1 85.38 216 ALA B C 1
ATOM 3802 O O . ALA B 1 216 ? 9.75 -16.016 -5.453 1 85.38 216 ALA B O 1
ATOM 3803 N N . SER B 1 217 ? 8.68 -18.078 -5.156 1 90.62 217 SER B N 1
ATOM 3804 C CA . SER B 1 217 ? 9.539 -18.359 -4.012 1 90.62 217 SER B CA 1
ATOM 3805 C C . SER B 1 217 ? 9.516 -19.844 -3.645 1 90.62 217 SER B C 1
ATOM 3807 O O . SER B 1 217 ? 8.625 -20.578 -4.082 1 90.62 217 SER B O 1
ATOM 3809 N N . GLU B 1 218 ? 10.57 -20.203 -2.932 1 93.88 218 GLU B N 1
ATOM 3810 C CA . GLU B 1 218 ? 10.602 -21.531 -2.354 1 93.88 218 GLU B CA 1
ATOM 3811 C C . GLU B 1 218 ? 10.641 -21.484 -0.83 1 93.88 218 GLU B C 1
ATOM 3813 O O . GLU B 1 218 ? 10.656 -22.516 -0.164 1 93.88 218 GLU B O 1
ATOM 3818 N N . ARG B 1 219 ? 10.734 -20.312 -0.402 1 96.44 219 ARG B N 1
ATOM 3819 C CA . ARG B 1 219 ? 10.75 -20.078 1.037 1 96.44 219 ARG B CA 1
ATOM 3820 C C . ARG B 1 219 ? 9.977 -18.812 1.391 1 96.44 219 ARG B C 1
ATOM 3822 O O . ARG B 1 219 ? 9.562 -18.062 0.504 1 96.44 219 ARG B O 1
ATOM 3829 N N . GLY B 1 220 ? 9.734 -18.656 2.736 1 98.19 220 GLY B N 1
ATOM 3830 C CA . GLY B 1 220 ? 9 -17.5 3.217 1 98.19 220 GLY B CA 1
ATOM 3831 C C . GLY B 1 220 ? 7.586 -17.828 3.652 1 98.19 220 GLY B C 1
ATOM 3832 O O . GLY B 1 220 ? 7.02 -18.828 3.23 1 98.19 220 GLY B O 1
ATOM 3833 N N . LEU B 1 221 ? 7.062 -16.984 4.379 1 98.56 221 LEU B N 1
ATOM 3834 C CA . LEU B 1 221 ? 5.723 -17.203 4.918 1 98.56 221 LEU B CA 1
ATOM 3835 C C . LEU B 1 221 ? 4.676 -17.156 3.809 1 98.56 221 LEU B C 1
ATOM 3837 O O . LEU B 1 221 ? 3.689 -17.891 3.844 1 98.56 221 LEU B O 1
ATOM 3841 N N . GLY B 1 222 ? 4.875 -16.203 2.873 1 97.62 222 GLY B N 1
ATOM 3842 C CA . GLY B 1 222 ? 3.957 -16.156 1.746 1 97.62 222 GLY B CA 1
ATOM 3843 C C . GLY B 1 222 ? 3.947 -17.438 0.931 1 97.62 222 GLY B C 1
ATOM 3844 O O . GLY B 1 222 ? 2.885 -17.906 0.514 1 97.62 222 GLY B O 1
ATOM 3845 N N . TYR B 1 223 ? 5.059 -17.969 0.708 1 97.56 223 TYR B N 1
ATOM 3846 C CA . TYR B 1 223 ? 5.184 -19.25 0.019 1 97.56 223 TYR B CA 1
ATOM 3847 C C . TYR B 1 223 ? 4.484 -20.344 0.797 1 97.56 223 TYR B C 1
ATOM 3849 O O . TYR B 1 223 ? 3.738 -21.141 0.221 1 97.56 223 TYR B O 1
ATOM 3857 N N . LEU B 1 224 ? 4.809 -20.375 2.041 1 98.12 224 LEU B N 1
ATOM 3858 C CA . LEU B 1 224 ? 4.191 -21.391 2.895 1 98.12 224 LEU B CA 1
ATOM 3859 C C . LEU B 1 224 ? 2.672 -21.266 2.879 1 98.12 224 LEU B C 1
ATOM 3861 O O . LEU B 1 224 ? 1.958 -22.266 2.881 1 98.12 224 LEU B O 1
ATOM 3865 N N . GLN B 1 225 ? 2.213 -20.078 2.885 1 97.56 225 GLN B N 1
ATOM 3866 C CA . GLN B 1 225 ? 0.775 -19.828 2.859 1 97.56 225 GLN B CA 1
ATOM 3867 C C . GLN B 1 225 ? 0.143 -20.375 1.583 1 97.56 225 GLN B C 1
ATOM 3869 O O . GLN B 1 225 ? -0.907 -21.016 1.63 1 97.56 225 GLN B O 1
ATOM 3874 N N . LEU B 1 226 ? 0.718 -20.141 0.437 1 95.56 226 LEU B N 1
ATOM 3875 C CA . LEU B 1 226 ? 0.191 -20.609 -0.838 1 95.56 226 LEU B CA 1
ATOM 3876 C C . LEU B 1 226 ? 0.239 -22.141 -0.916 1 95.56 226 LEU B C 1
ATOM 3878 O O . LEU B 1 226 ? -0.676 -22.766 -1.454 1 95.56 226 LEU B O 1
ATOM 3882 N N . THR B 1 227 ? 1.333 -22.688 -0.432 1 96.25 227 THR B N 1
ATOM 3883 C CA . THR B 1 227 ? 1.45 -24.141 -0.427 1 96.25 227 THR B CA 1
ATOM 3884 C C . THR B 1 227 ? 0.384 -24.766 0.468 1 96.25 227 THR B C 1
ATOM 3886 O O . THR B 1 227 ? -0.201 -25.797 0.12 1 96.25 227 THR B O 1
ATOM 3889 N N . ALA B 1 228 ? 0.183 -24.172 1.613 1 97.06 228 ALA B N 1
ATOM 3890 C CA . ALA B 1 228 ? -0.873 -24.641 2.508 1 97.06 228 ALA B CA 1
ATOM 3891 C C . ALA B 1 228 ? -2.244 -24.516 1.848 1 97.06 228 ALA B C 1
ATOM 3893 O O . ALA B 1 228 ? -3.1 -25.391 2.018 1 97.06 228 ALA B O 1
ATOM 3894 N N . ASN B 1 229 ? -2.439 -23.406 1.13 1 95.38 229 ASN B N 1
ATOM 3895 C CA . ASN B 1 229 ? -3.691 -23.188 0.415 1 95.38 229 ASN B CA 1
ATOM 3896 C C . ASN B 1 229 ? -3.918 -24.25 -0.658 1 95.38 229 ASN B C 1
ATOM 3898 O O . ASN B 1 229 ? -5.031 -24.766 -0.812 1 95.38 229 ASN B O 1
ATOM 3902 N N . ALA B 1 230 ? -2.889 -24.594 -1.36 1 92.81 230 ALA B N 1
ATOM 3903 C CA . ALA B 1 230 ? -2.961 -25.594 -2.416 1 92.81 230 ALA B CA 1
ATOM 3904 C C . ALA B 1 230 ? -3.285 -26.969 -1.838 1 92.81 230 ALA B C 1
ATOM 3906 O O . ALA B 1 230 ? -3.928 -27.797 -2.498 1 92.81 230 ALA B O 1
ATOM 3907 N N . ARG B 1 231 ? -2.875 -27.172 -0.632 1 94.19 231 ARG B N 1
ATOM 3908 C CA . ARG B 1 231 ? -3.111 -28.438 0.038 1 94.19 231 ARG B CA 1
ATOM 3909 C C . ARG B 1 231 ? -4.406 -28.406 0.846 1 94.19 231 ARG B C 1
ATOM 3911 O O . ARG B 1 231 ? -4.707 -29.344 1.586 1 94.19 231 ARG B O 1
ATOM 3918 N N . LEU B 1 232 ? -5.09 -27.312 0.846 1 92.69 232 LEU B N 1
ATOM 3919 C CA . LEU B 1 232 ? -6.344 -27.094 1.562 1 92.69 232 LEU B CA 1
ATOM 3920 C C . LEU B 1 232 ? -6.141 -27.25 3.066 1 92.69 232 LEU B C 1
ATOM 3922 O O . LEU B 1 232 ? -7.012 -27.75 3.77 1 92.69 232 LEU B O 1
ATOM 3926 N N . ASP B 1 233 ? -4.957 -26.969 3.471 1 96.5 233 ASP B N 1
ATOM 3927 C CA . ASP B 1 233 ? -4.641 -26.906 4.895 1 96.5 233 ASP B CA 1
ATOM 3928 C C . ASP B 1 233 ? -4.949 -25.531 5.477 1 96.5 233 ASP B C 1
ATOM 3930 O O . ASP B 1 233 ? -4.035 -24.781 5.801 1 96.5 233 ASP B O 1
ATOM 3934 N N . THR B 1 234 ? -6.184 -25.328 5.742 1 97.5 234 THR B N 1
ATOM 3935 C CA . THR B 1 234 ? -6.68 -24 6.113 1 97.5 234 THR B CA 1
ATOM 3936 C C . THR B 1 234 ? -6.102 -23.562 7.461 1 97.5 234 THR B C 1
ATOM 3938 O O . THR B 1 234 ? -5.754 -22.406 7.641 1 97.5 234 THR B O 1
ATOM 3941 N N . PRO B 1 235 ? -5.957 -24.422 8.422 1 97.69 235 PRO B N 1
ATOM 3942 C CA . PRO B 1 235 ? -5.344 -24 9.688 1 97.69 235 PRO B CA 1
ATOM 3943 C C . PRO B 1 235 ? -3.939 -23.438 9.5 1 97.69 235 PRO B C 1
ATOM 3945 O O . PRO B 1 235 ? -3.582 -22.438 10.133 1 97.69 235 PRO B O 1
ATOM 3948 N N . LEU B 1 236 ? -3.207 -24.078 8.617 1 97.69 236 LEU B N 1
ATOM 3949 C CA . LEU B 1 236 ? -1.854 -23.594 8.375 1 97.69 236 LEU B CA 1
ATOM 3950 C C . LEU B 1 236 ? -1.882 -22.266 7.633 1 97.69 236 LEU B C 1
ATOM 3952 O O . LEU B 1 236 ? -1.021 -21.406 7.848 1 97.69 236 LEU B O 1
ATOM 3956 N N . VAL B 1 237 ? -2.842 -22.078 6.738 1 98.06 237 VAL B N 1
ATOM 3957 C CA . VAL B 1 237 ? -3.02 -20.797 6.055 1 98.06 237 VAL B CA 1
ATOM 3958 C C . VAL B 1 237 ? -3.244 -19.703 7.082 1 98.06 237 VAL B C 1
ATOM 3960 O O . VAL B 1 237 ? -2.613 -18.641 7.012 1 98.06 237 VAL B O 1
ATOM 3963 N N . PHE B 1 238 ? -4.086 -19.953 8.07 1 98 238 PHE B N 1
ATOM 3964 C CA . PHE B 1 238 ? -4.367 -18.969 9.109 1 98 238 PHE B CA 1
ATOM 3965 C C . PHE B 1 238 ? -3.162 -18.781 10.023 1 98 238 PHE B C 1
ATOM 3967 O O . PHE B 1 238 ? -2.887 -17.672 10.477 1 98 238 PHE B O 1
ATOM 3974 N N . ALA B 1 239 ? -2.492 -19.859 10.312 1 98.06 239 ALA B N 1
ATOM 3975 C CA . ALA B 1 239 ? -1.296 -19.75 11.148 1 98.06 239 ALA B CA 1
ATOM 3976 C C . ALA B 1 239 ? -0.262 -18.828 10.508 1 98.06 239 ALA B C 1
ATOM 3978 O O . ALA B 1 239 ? 0.373 -18.031 11.195 1 98.06 239 ALA B O 1
ATOM 3979 N N . THR B 1 240 ? -0.052 -18.969 9.203 1 98.06 240 THR B N 1
ATOM 3980 C CA . THR B 1 240 ? 0.877 -18.109 8.484 1 98.06 240 THR B CA 1
ATOM 3981 C C . THR B 1 240 ? 0.39 -16.656 8.492 1 98.06 240 THR B C 1
ATOM 3983 O O . THR B 1 240 ? 1.189 -15.727 8.633 1 98.06 240 THR B O 1
ATOM 3986 N N . LEU B 1 241 ? -0.903 -16.453 8.328 1 97.38 241 LEU B N 1
ATOM 3987 C CA . LEU B 1 241 ? -1.483 -15.125 8.375 1 97.38 241 LEU B CA 1
ATOM 3988 C C . LEU B 1 241 ? -1.216 -14.461 9.727 1 97.38 241 LEU B C 1
ATOM 3990 O O . LEU B 1 241 ? -0.82 -13.297 9.781 1 97.38 241 LEU B O 1
ATOM 3994 N N . PHE B 1 242 ? -1.46 -15.18 10.781 1 96.5 242 PHE B N 1
ATOM 3995 C CA . PHE B 1 242 ? -1.26 -14.648 12.125 1 96.5 242 PHE B CA 1
ATOM 3996 C C . PHE B 1 242 ? 0.212 -14.336 12.367 1 96.5 242 PHE B C 1
ATOM 3998 O O . PHE B 1 242 ? 0.541 -13.336 13.016 1 96.5 242 PHE B O 1
ATOM 4005 N N . THR B 1 243 ? 1.069 -15.211 11.898 1 97.56 243 THR B N 1
ATOM 4006 C CA . THR B 1 243 ? 2.502 -14.969 12.031 1 97.56 243 THR B CA 1
ATOM 4007 C C . THR B 1 243 ? 2.912 -13.711 11.273 1 97.56 243 THR B C 1
ATOM 4009 O O . THR B 1 243 ? 3.693 -12.906 11.781 1 97.56 243 THR B O 1
ATOM 4012 N N . LEU B 1 244 ? 2.371 -13.531 10.102 1 97.75 244 LEU B N 1
ATOM 4013 C CA . LEU B 1 244 ? 2.643 -12.336 9.312 1 97.75 244 LEU B CA 1
ATOM 4014 C C . LEU B 1 244 ? 2.123 -11.086 10.016 1 97.75 244 LEU B C 1
ATOM 4016 O O . LEU B 1 244 ? 2.77 -10.039 9.992 1 97.75 244 LEU B O 1
ATOM 4020 N N . ALA B 1 245 ? 0.953 -11.219 10.586 1 96.06 245 ALA B N 1
ATOM 4021 C CA . ALA B 1 245 ? 0.383 -10.109 11.352 1 96.06 245 ALA B CA 1
ATOM 4022 C C . ALA B 1 245 ? 1.295 -9.719 12.508 1 96.06 245 ALA B C 1
ATOM 4024 O O . ALA B 1 245 ? 1.514 -8.531 12.758 1 96.06 245 ALA B O 1
ATOM 4025 N N . LEU B 1 246 ? 1.774 -10.664 13.172 1 95.75 246 LEU B N 1
ATOM 4026 C CA . LEU B 1 246 ? 2.682 -10.422 14.281 1 95.75 246 LEU B CA 1
ATOM 4027 C C . LEU B 1 246 ? 3.951 -9.727 13.812 1 95.75 246 LEU B C 1
ATOM 4029 O O . LEU B 1 246 ? 4.445 -8.812 14.477 1 95.75 246 LEU B O 1
ATOM 4033 N N . ILE B 1 247 ? 4.465 -10.156 12.719 1 97 247 ILE B N 1
ATOM 4034 C CA . ILE B 1 247 ? 5.66 -9.539 12.148 1 97 247 ILE B CA 1
ATOM 4035 C C . ILE B 1 247 ? 5.383 -8.078 11.812 1 97 247 ILE B C 1
ATOM 4037 O O . ILE B 1 247 ? 6.164 -7.195 12.164 1 97 247 ILE B O 1
ATOM 4041 N N . GLY B 1 248 ? 4.289 -7.883 11.102 1 95.88 248 GLY B N 1
ATOM 4042 C CA . GLY B 1 248 ? 3.922 -6.516 10.773 1 95.88 248 GLY B CA 1
ATOM 4043 C C . GLY B 1 248 ? 3.801 -5.621 12 1 95.88 248 GLY B C 1
ATOM 4044 O O . GLY B 1 248 ? 4.328 -4.508 12.016 1 95.88 248 GLY B O 1
ATOM 4045 N N . MET B 1 249 ? 3.176 -6.07 13.023 1 94.5 249 MET B N 1
ATOM 4046 C CA . MET B 1 249 ? 2.979 -5.309 14.258 1 94.5 249 MET B CA 1
ATOM 4047 C C . MET B 1 249 ? 4.305 -5.07 14.969 1 94.5 249 MET B C 1
ATOM 4049 O O . MET B 1 249 ? 4.543 -3.982 15.5 1 94.5 249 MET B O 1
ATOM 4053 N N . MET B 1 250 ? 5.09 -6.055 14.984 1 96 250 MET B N 1
ATOM 4054 C CA . MET B 1 250 ? 6.391 -5.953 15.641 1 96 250 MET B CA 1
ATOM 4055 C C . MET B 1 250 ? 7.273 -4.926 14.938 1 96 250 MET B C 1
ATOM 4057 O O . MET B 1 250 ? 7.934 -4.117 15.594 1 96 250 MET B O 1
ATOM 4061 N N . LEU B 1 251 ? 7.312 -4.992 13.656 1 96.69 251 LEU B N 1
ATOM 4062 C CA . LEU B 1 251 ? 8.133 -4.055 12.898 1 96.69 251 LEU B CA 1
ATOM 4063 C C . LEU B 1 251 ? 7.621 -2.629 13.062 1 96.69 251 LEU B C 1
ATOM 4065 O O . LEU B 1 251 ? 8.406 -1.698 13.242 1 96.69 251 LEU B O 1
ATOM 4069 N N . PHE B 1 252 ? 6.332 -2.486 12.93 1 94.38 252 PHE B N 1
ATOM 4070 C CA . PHE B 1 252 ? 5.738 -1.178 13.18 1 94.38 252 PHE B CA 1
ATOM 4071 C C . PHE B 1 252 ? 6.094 -0.682 14.578 1 94.38 252 PHE B C 1
ATOM 4073 O O . PHE B 1 252 ? 6.469 0.478 14.75 1 94.38 252 PHE B O 1
ATOM 4080 N N . GLY B 1 253 ? 5.922 -1.519 15.578 1 93.81 253 GLY B N 1
ATOM 4081 C CA . GLY B 1 253 ? 6.262 -1.183 16.953 1 93.81 253 GLY B CA 1
ATOM 4082 C C . GLY B 1 253 ? 7.727 -0.818 17.125 1 93.81 253 GLY B C 1
ATOM 4083 O O . GLY B 1 253 ? 8.055 0.082 17.906 1 93.81 253 GLY B O 1
ATOM 4084 N N . ALA B 1 254 ? 8.586 -1.499 16.453 1 96.25 254 ALA B N 1
ATOM 4085 C CA . ALA B 1 254 ? 10.016 -1.204 16.516 1 96.25 254 ALA B CA 1
ATOM 4086 C C . ALA B 1 254 ? 10.305 0.204 16 1 96.25 254 ALA B C 1
ATOM 4088 O O . ALA B 1 254 ? 11.102 0.935 16.594 1 96.25 254 ALA B O 1
ATOM 4089 N N . VAL B 1 255 ? 9.68 0.562 14.93 1 95.44 255 VAL B N 1
ATOM 4090 C CA . VAL B 1 255 ? 9.859 1.896 14.367 1 95.44 255 VAL B CA 1
ATOM 4091 C C . VAL B 1 255 ? 9.297 2.941 15.328 1 95.44 255 VAL B C 1
ATOM 4093 O O . VAL B 1 255 ? 9.906 3.998 15.531 1 95.44 255 VAL B O 1
ATOM 4096 N N . GLN B 1 256 ? 8.172 2.637 15.883 1 92.38 256 GLN B N 1
ATOM 4097 C CA . GLN B 1 256 ? 7.566 3.541 16.859 1 92.38 256 GLN B CA 1
ATOM 4098 C C . GLN B 1 256 ? 8.484 3.748 18.047 1 92.38 256 GLN B C 1
ATOM 4100 O O . GLN B 1 256 ? 8.609 4.863 18.562 1 92.38 256 GLN B O 1
ATOM 4105 N N . LEU B 1 257 ? 9.062 2.709 18.516 1 93.88 257 LEU B N 1
ATOM 4106 C CA . LEU B 1 257 ? 9.992 2.783 19.641 1 93.88 257 LEU B CA 1
ATOM 4107 C C . LEU B 1 257 ? 11.211 3.619 19.281 1 93.88 257 LEU B C 1
ATOM 4109 O O . LEU B 1 257 ? 11.695 4.406 20.109 1 93.88 257 LEU B O 1
ATOM 4113 N N . LEU B 1 258 ? 11.68 3.439 18.109 1 94.69 258 LEU B N 1
ATOM 4114 C CA . LEU B 1 258 ? 12.812 4.227 17.641 1 94.69 258 LEU B CA 1
ATOM 4115 C C . LEU B 1 258 ? 12.453 5.707 17.562 1 94.69 258 LEU B C 1
ATOM 4117 O O . LEU B 1 258 ? 13.273 6.566 17.891 1 94.69 258 LEU B O 1
ATOM 4121 N N . GLU B 1 259 ? 11.32 5.973 17.062 1 93.38 259 GLU B N 1
ATOM 4122 C CA . GLU B 1 259 ? 10.828 7.344 17 1 93.38 259 GLU B CA 1
ATOM 4123 C C . GLU B 1 259 ? 10.82 7.984 18.391 1 93.38 259 GLU B C 1
ATOM 4125 O O . GLU B 1 259 ? 11.258 9.125 18.562 1 93.38 259 GLU B O 1
ATOM 4130 N N . ARG B 1 260 ? 10.367 7.273 19.422 1 90.69 260 ARG B N 1
ATOM 4131 C CA . ARG B 1 260 ? 10.281 7.777 20.781 1 90.69 260 ARG B CA 1
ATOM 4132 C C . ARG B 1 260 ? 11.664 8.039 21.359 1 90.69 260 ARG B C 1
ATOM 4134 O O . ARG B 1 260 ? 11.859 8.977 22.125 1 90.69 260 ARG B O 1
ATOM 4141 N N . TRP B 1 261 ? 12.484 7.191 21 1 91.44 261 TRP B N 1
ATOM 4142 C CA . TRP B 1 261 ? 13.844 7.316 21.516 1 91.44 261 TRP B CA 1
ATOM 4143 C C . TRP B 1 261 ? 14.555 8.516 20.891 1 91.44 261 TRP B C 1
ATOM 4145 O O . TRP B 1 261 ? 15.367 9.172 21.531 1 91.44 261 TRP B O 1
ATOM 4155 N N . LEU B 1 262 ? 14.273 8.781 19.641 1 88.38 262 LEU B N 1
ATOM 4156 C CA . LEU B 1 262 ? 14.984 9.82 18.906 1 88.38 262 LEU B CA 1
ATOM 4157 C C . LEU B 1 262 ? 14.289 11.172 19.078 1 88.38 262 LEU B C 1
ATOM 4159 O O . LEU B 1 262 ? 14.922 12.219 18.922 1 88.38 262 LEU B O 1
ATOM 4163 N N . MET B 1 263 ? 13.008 11.078 19.297 1 85 263 MET B N 1
ATOM 4164 C CA . MET B 1 263 ? 12.266 12.328 19.406 1 85 263 MET B CA 1
ATOM 4165 C C . MET B 1 263 ? 11.477 12.367 20.719 1 85 263 MET B C 1
ATOM 4167 O O . MET B 1 263 ? 10.25 12.469 20.703 1 85 263 MET B O 1
ATOM 4171 N N . PRO B 1 264 ? 12.125 12.43 21.797 1 75.06 264 PRO B N 1
ATOM 4172 C CA . PRO B 1 264 ? 11.406 12.484 23.078 1 75.06 264 PRO B CA 1
ATOM 4173 C C . PRO B 1 264 ? 10.602 13.766 23.25 1 75.06 264 PRO B C 1
ATOM 4175 O O . PRO B 1 264 ? 9.609 13.781 23.984 1 75.06 264 PRO B O 1
ATOM 4178 N N . TRP B 1 265 ? 10.984 14.812 22.578 1 70.62 265 TRP B N 1
ATOM 4179 C CA . TRP B 1 265 ? 10.312 16.109 22.688 1 70.62 265 TRP B CA 1
ATOM 4180 C C . TRP B 1 265 ? 8.961 16.078 21.984 1 70.62 265 TRP B C 1
ATOM 4182 O O . TRP B 1 265 ? 8.055 16.844 22.328 1 70.62 265 TRP B O 1
ATOM 4192 N N . TYR B 1 266 ? 8.906 15.305 20.906 1 61.19 266 TYR B N 1
ATOM 4193 C CA . TYR B 1 266 ? 7.691 15.219 20.109 1 61.19 266 TYR B CA 1
ATOM 4194 C C . TYR B 1 266 ? 6.645 14.352 20.797 1 61.19 266 TYR B C 1
ATOM 4196 O O . TYR B 1 266 ? 5.453 14.656 20.75 1 61.19 266 TYR B O 1
ATOM 4204 N N . SER B 1 267 ? 6.969 13.258 21.406 1 55.88 267 SER B N 1
ATOM 4205 C CA . SER B 1 267 ? 6.059 12.336 22.062 1 55.88 267 SER B CA 1
ATOM 4206 C C . SER B 1 267 ? 5.402 12.984 23.281 1 55.88 267 SER B C 1
ATOM 4208 O O . SER B 1 267 ? 4.27 12.656 23.625 1 55.88 267 SER B O 1
ATOM 4210 N N . ALA B 1 268 ? 5.992 13.875 23.875 1 47.12 268 ALA B N 1
ATOM 4211 C CA . ALA B 1 268 ? 5.48 14.594 25.047 1 47.12 268 ALA B CA 1
ATOM 4212 C C . ALA B 1 268 ? 4.344 15.531 24.656 1 47.12 268 ALA B C 1
ATOM 4214 O O . ALA B 1 268 ? 3.387 15.703 25.422 1 47.12 268 ALA B O 1
ATOM 4215 N N . ASN B 1 269 ? 4.352 16.031 23.516 1 45.41 269 ASN B N 1
ATOM 4216 C CA . ASN B 1 269 ? 3.305 16.969 23.125 1 45.41 269 ASN B CA 1
ATOM 4217 C C . ASN B 1 269 ? 2.061 16.25 22.625 1 45.41 269 ASN B C 1
ATOM 4219 O O . ASN B 1 269 ? 0.954 16.781 22.688 1 45.41 269 ASN B O 1
ATOM 4223 N N . LYS B 1 270 ? 2.139 15.109 22.094 1 46.75 270 LYS B N 1
ATOM 4224 C CA . LYS B 1 270 ? 0.981 14.344 21.641 1 46.75 270 LYS B CA 1
ATOM 4225 C C . LYS B 1 270 ? 0.248 13.703 22.812 1 46.75 270 LYS B C 1
ATOM 4227 O O . LYS B 1 270 ? -0.947 13.414 22.719 1 46.75 270 LYS B O 1
ATOM 4232 N N . ALA B 1 271 ? 0.866 13.352 23.875 1 40.03 271 ALA B N 1
ATOM 4233 C CA . ALA B 1 271 ? 0.255 12.82 25.094 1 40.03 271 ALA B CA 1
ATOM 4234 C C . ALA B 1 271 ? -0.603 13.883 25.766 1 40.03 271 ALA B C 1
ATOM 4236 O O . ALA B 1 271 ? -1.521 13.555 26.531 1 40.03 271 ALA B O 1
ATOM 4237 N N . GLY B 1 272 ? -0.206 15.055 25.797 1 35.41 272 GLY B N 1
ATOM 4238 C CA . GLY B 1 272 ? -0.913 16.094 26.531 1 35.41 272 GLY B CA 1
ATOM 4239 C C . GLY B 1 272 ? -2.162 16.578 25.828 1 35.41 272 GLY B C 1
ATOM 4240 O O . GLY B 1 272 ? -2.918 17.391 26.375 1 35.41 272 GLY B O 1
ATOM 4241 N N . GLY B 1 273 ? -2.236 16.547 24.547 1 33.41 273 GLY B N 1
ATOM 4242 C CA . GLY B 1 273 ? -3.461 17.094 23.984 1 33.41 273 GLY B CA 1
ATOM 4243 C C . GLY B 1 273 ? -4.523 16.031 23.734 1 33.41 273 GLY B C 1
ATOM 4244 O O . GLY B 1 273 ? -4.223 14.844 23.656 1 33.41 273 GLY B O 1
#

InterPro domains:
  IPR000515 ABC transporter type 1, transmembrane domain MetI-like [PF00528] (91-262)
  IPR000515 ABC transporter type 1, transmembrane domain MetI-like [PS50928] (75-259)
  IPR000515 ABC transporter type 1, transmembrane domain MetI-like [cd06261] (75-253)
  IPR035906 MetI-like superfamily [G3DSA:1.10.3720.10] (65-264)
  IPR035906 MetI-like superfamily [SSF161098] (69-250)

Radius of gyration: 27.52 Å; Cα contacts (8 Å, |Δi|>4): 720; chains: 2; bounding box: 55×99×90 Å

Sequence (546 aa):
MQTKTETTWMKQAKQKNVKRIQIPHSLWAGFTLIGFFLVWQLATMLLAIPQYLLPSPLIIFTRVLSESQVLLSHALTTLAEVGLGFALSVSIGIPLAIAIVYSRYLANALYPILIAIQCIPMVSIAPILVIWFGYGLTTKILLACLISFFPIVINAVTGFRSLDKDMHDLGRSIGISEWKNFFYLRLPNALPHLFGGIKVGVTLAVVGAVVGEFVASERGLGYLQLTANARLDTPLVFATLFTLALIGMMLFGAVQLLERWLMPWYSANKAGGMQTKTETTWMKQAKQKNVKRIQIPHSLWAGFTLIGFFLVWQLATMLLAIPQYLLPSPLIIFTRVLSESQVLLSHALTTLAEVGLGFALSVSIGIPLAIAIVYSRYLANALYPILIAIQCIPMVSIAPILVIWFGYGLTTKILLACLISFFPIVINAVTGFRSLDKDMHDLGRSIGISEWKNFFYLRLPNALPHLFGGIKVGVTLAVVGAVVGEFVASERGLGYLQLTANARLDTPLVFATLFTLALIGMMLFGAVQLLERWLMPWYSANKAGG

Solvent-accessible surface area (backbone atoms only — not comparable to full-atom values): 26912 Å² total; per-residue (Å²): 129,71,67,63,59,55,55,52,56,58,56,64,65,59,60,70,71,70,69,68,77,67,69,60,56,61,55,48,30,51,52,49,52,52,49,50,51,50,50,48,37,47,47,28,62,74,67,61,48,52,47,68,78,46,52,33,60,66,54,26,50,51,45,43,62,75,39,38,67,62,50,46,57,19,41,51,48,39,47,50,23,20,51,53,6,35,50,49,19,52,66,50,21,48,59,48,19,53,48,28,74,75,28,69,64,38,42,37,23,47,47,58,48,52,62,56,56,65,29,32,46,60,73,65,46,43,65,57,35,34,72,75,58,37,51,50,67,63,28,19,18,51,38,1,14,57,50,14,21,53,50,29,21,53,28,28,33,52,17,57,60,60,58,49,69,64,58,52,51,50,41,56,69,70,67,53,52,69,66,55,41,37,65,70,47,38,46,63,68,12,42,66,33,37,50,53,10,45,46,55,13,52,43,34,2,46,40,21,22,34,51,24,16,62,75,40,46,89,53,17,41,36,23,50,26,53,54,24,50,76,67,59,34,36,38,54,30,52,30,39,42,53,52,46,28,50,50,27,43,49,54,43,49,51,48,51,51,50,48,47,71,73,33,57,75,59,56,56,58,63,71,71,102,128,70,67,63,58,55,54,52,53,57,56,62,64,59,59,70,71,69,70,68,78,68,68,61,57,62,56,49,30,52,51,49,51,52,49,52,52,50,50,47,37,45,47,29,62,75,66,62,47,52,47,68,79,46,51,33,59,66,55,25,50,51,45,41,61,74,38,39,68,62,51,47,56,19,42,51,47,38,47,50,24,21,51,53,7,35,49,48,19,50,66,50,21,50,57,47,20,53,49,28,73,75,28,70,63,38,43,38,22,48,47,57,47,51,62,54,55,65,28,30,45,60,74,65,47,41,64,57,35,33,71,75,58,36,51,49,65,63,29,18,17,49,39,1,13,58,49,15,23,52,50,28,22,55,27,27,35,51,18,58,58,59,58,49,67,62,60,51,51,50,40,57,70,69,66,52,53,70,66,54,41,37,65,69,46,37,45,63,69,11,42,66,32,36,50,54,11,46,45,56,14,51,44,35,2,46,40,21,21,35,52,24,17,63,76,40,44,88,53,19,39,37,23,51,26,51,53,24,50,74,66,60,34,36,37,54,29,51,29,38,44,52,51,45,28,50,50,27,42,49,54,44,48,50,48,51,52,50,46,47,71,76,35,56,76,60,56,57,56,62,69,72,101

Organism: NCBI:txid1246626

Nearest PDB structures (foldseek):
  8w9m-assembly1_B  TM=7.960E-01  e=1.244E-07  Nostoc sp. PCC 7120 = FACHB-418
  7ahh-assembly1_B  TM=7.503E-01  e=2.420E-07  Lactococcus lactis subsp. lactis
  7ahd-assembly1_B  TM=7.363E-01  e=3.451E-07  Lactococcus lactis subsp. lactis
  7ahc-assembly1_B  TM=7.245E-01  e=2.890E-07  Lactococcus lactis subsp. lactis
  7ahd-assembly1_A  TM=7.325E-01  e=1.559E-06  Lactococcus lactis subsp. lactis

Foldseek 3Di:
DVVVVVVVVVVVVPPPPPVPPPVPPVVVVVVVVVVVLVCQQCCCVVVVPDVLVPNRPVLLVVVCVVCVVQLVQQAVLLLVLLVLLLVLLLVPQLVLLVVLLPDPCCVVPVVVVLVVCLPPPLLVCLVVLCVVPNQDSVSLSNQLNVQLNSLQNVLNNCQLVVPDPVVVVVCVVVVHDPVCCCVPPRCLSSLVSNLVSSLVSSLRSSVSNLSSCCVGYDGHLNVQLVVCVVVSVNSSNVSSVVSSVVVSVVSSVVSVVVSCVVCVVVVVVVVVD/DVVVVVVVVVVVVPPPPPVPPPVPPVVVVVVVVVVVLVCQQVCCVVVVPDVLVPNRPVLLVVVCVVCVVQLVFQAVLLVVLLVLLLVLLLVPQLVLLVVLLPDPCCVVPVVVVLVVCLPPPLLVCLVVLCVVPNQDSVSLSNQLNVQLNSLQNVLNNCQLVVPDPVVVVVCVVVVHDPVCCCVPPRVLSSLVSNLVSSLVSSLRSSVSNLSSCCVGYDGHLNVQLVVCVVVSVNSSNVSSVVSSVVVSVVSSVVSVVVSCVVCVVVVVVVVVD